Protein AF-0000000073339626 (afdb_homodimer)

Foldseek 3Di:
DPPDDPPDDPPPVPPVLVPCPPPDPPPDPPVDPDLVRLLVVLVVLLVPCVVPLVPLVSLVVNLVSLLVSLVVVLVVLVVQLVVCLVVLNLVSNVVSLVVSLVSLVLNLLLQLQHLVAAPQVQLVVQQVVDPDDVSSLVSSLVSLCQQAFHDPADLQGTHPPGNPNVGRHRPCSNQQVSVLSVLQSVQSNVCSVVVNPRPRRVNSNVSVVSSVVVSNDPDHTDSHGDDRNSVSSVVVCCVRPVPVVPPSD/DPPDDPPDDVPPVPVVVVPVPPPDPPPDPPVDPDLVRLLVVLVVLLVPCVVPLVPLVSLVVNLVSLLVSLVVVLVVLVVQLVVCLVVLNLVSNVVSLVVSLVSLVLNLLLQLQHLVAAPQVQLVVQQVVDPDDVSSLVSSLVSLCQQAFHDPADLQGTHPPGNPNVGRHRPCSNQQVSVLSVLQSVQSSVCSVVVNPRPRRVNSNVSVVSSNVVSNDPDHTDSHGDDRNSVSSVVSCCVRPVPVVPPPD

Solvent-accessible surface area (backbone atoms only — not comparable to full-atom values): 27511 Å² total; per-residue (Å²): 130,86,77,73,76,90,71,69,85,72,63,69,77,62,58,73,63,61,64,71,60,84,68,59,84,78,67,59,64,76,94,52,70,48,71,67,53,47,49,51,32,45,51,52,50,58,72,54,28,84,84,39,69,84,35,67,66,51,39,47,49,50,42,53,49,47,48,51,50,48,51,54,50,45,51,53,38,50,51,48,23,52,52,20,50,75,67,66,31,65,66,48,28,52,53,34,44,49,53,44,51,52,47,39,46,50,48,22,54,44,26,26,28,32,62,92,19,37,41,18,51,59,43,50,56,39,31,66,72,37,90,48,70,69,44,23,54,51,33,32,30,49,51,44,27,66,54,37,44,41,89,77,40,55,70,61,41,75,32,69,54,41,52,75,58,68,71,77,22,16,59,47,34,52,70,46,50,38,55,46,50,49,53,53,51,49,44,52,51,48,21,67,73,69,69,44,72,71,57,58,63,63,52,36,30,51,48,46,48,50,48,53,52,57,30,68,52,80,80,84,57,63,67,66,54,51,70,55,39,64,63,49,48,51,51,49,40,52,74,76,58,57,58,67,79,66,75,74,108,131,94,74,77,75,90,71,66,88,68,59,70,75,57,57,70,67,55,60,75,54,87,70,60,81,76,68,58,64,75,94,51,68,49,70,67,53,48,48,53,30,45,51,52,51,57,73,54,28,83,83,39,67,86,35,68,65,52,40,46,50,52,42,52,50,46,49,52,50,49,51,54,50,46,51,52,37,50,52,49,23,52,52,20,51,75,68,66,31,66,67,48,28,54,52,35,43,49,53,45,51,50,47,40,46,51,49,22,54,46,25,27,28,33,61,93,18,38,40,17,51,59,44,51,55,38,31,65,73,35,89,46,70,70,44,22,54,52,34,34,30,48,51,44,27,66,54,37,45,42,88,78,40,55,69,62,41,75,32,69,54,40,54,77,57,69,73,77,23,16,58,46,34,51,69,46,52,38,56,46,49,49,53,54,51,48,44,52,52,48,19,65,74,68,69,44,72,70,57,60,62,62,51,35,29,52,47,44,49,51,48,53,50,58,31,68,52,81,81,85,56,62,68,67,53,49,69,55,40,65,62,48,48,52,50,49,40,52,74,76,58,56,59,68,78,66,76,73,108

Radius of gyration: 25.4 Å; Cα contacts (8 Å, |Δi|>4): 565; chains: 2; bounding box: 87×60×66 Å

Organism: Populus trichocarpa (NCBI:txid3694)

Nearest PDB structures (foldseek):
  4xwh-assembly1_A  TM=9.283E-01  e=5.408E-11  Homo sapiens
  4a4a-assembly1_A  TM=8.561E-01  e=1.656E-09  Clostridium perfringens
  2vcb-assembly1_A  TM=8.346E-01  e=1.439E-09  Clostridium perfringens
  2vc9-assembly1_A  TM=8.640E-01  e=3.047E-09  Clostridium perfringens
  4xwh-assembly1_A  TM=9.356E-01  e=7.790E-11  Homo sapiens

InterPro domains:
  IPR007781 Alpha-N-acetylglucosaminidase [PTHR12872] (22-243)
  IPR024732 Alpha-N-acetylglucosaminidase, C-terminal [PF12972] (23-239)

Sequence (498 aa):
MLQGRHHTDVKLVSRRAALIKNTDSYEHPHLWYSTTEVVRALELFIAGGDELSGSSTYSYDLVDLTRQVLAKYANELFLKVIEAYRLKDSHGVAH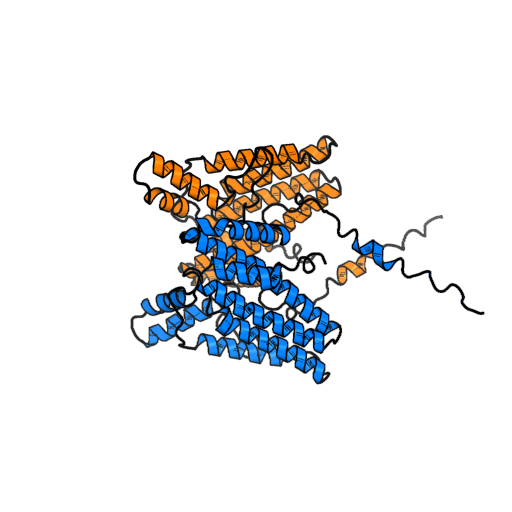QSQMFLDLVEDIDTLLACHEGFLLGPWLESAKQLAQDEEQQIQFEWNARTQITMWYDNTEVEASLLRDYGNKYWSGLLKDYYGPRAAIYFNFLTQSLENGHGFQLKAWRREWIKLTNKWQKSRKIFPVESNGNALNISRWLYHKYLGNPDTYDHMLQGRHHTDVKLVSRRAALIKNTDSYEHPHLWYSTTEVVRALELFIAGGDELSGSSTYSYDLVDLTRQVLAKYANELFLKVIEAYRLKDSHGVAHQSQMFLDLVEDIDTLLACHEGFLLGPWLESAKQLAQDEEQQIQFEWNARTQITMWYDNTEVEASLLRDYGNKYWSGLLKDYYGPRAAIYFNFLTQSLENGHGFQLKAWRREWIKLTNKWQKSRKIFPVESNGNALNISRWLYHKYLGNPDTYDH

Structure (mmCIF, N/CA/C/O backbone):
data_AF-0000000073339626-model_v1
#
loop_
_entity.id
_entity.type
_entity.pdbx_description
1 polymer 'Alpha-N-acetylglucosaminidase C-terminal domain-containing protein'
#
loop_
_atom_site.group_PDB
_atom_site.id
_atom_site.type_symbol
_atom_site.label_atom_id
_atom_site.label_alt_id
_atom_site.label_comp_id
_atom_site.label_asym_id
_atom_site.label_entity_id
_atom_site.label_seq_id
_atom_site.pdbx_PDB_ins_code
_atom_site.Cartn_x
_atom_site.Cartn_y
_atom_site.Cartn_z
_atom_site.occupancy
_atom_site.B_iso_or_equiv
_atom_site.auth_seq_id
_atom_site.auth_comp_id
_atom_site.auth_asym_id
_atom_site.auth_atom_id
_atom_site.pdbx_PDB_model_num
ATOM 1 N N . MET A 1 1 ? -58.938 4.258 -32 1 21.58 1 MET A N 1
ATOM 2 C CA . MET A 1 1 ? -58.562 5.559 -31.469 1 21.58 1 MET A CA 1
ATOM 3 C C . MET A 1 1 ? -57.875 5.402 -30.125 1 21.58 1 MET A C 1
ATOM 5 O O . MET A 1 1 ? -57.625 6.391 -29.422 1 21.58 1 MET A O 1
ATOM 9 N N . LEU A 1 2 ? -57.844 4.242 -29.625 1 22.02 2 LEU A N 1
ATOM 10 C CA . LEU A 1 2 ? -57.594 3.926 -28.219 1 22.02 2 LEU A CA 1
ATOM 11 C C . LEU A 1 2 ? -56.125 4.199 -27.859 1 22.02 2 LEU A C 1
ATOM 13 O O . LEU A 1 2 ? -55.594 3.555 -26.953 1 22.02 2 LEU A O 1
ATOM 17 N N . GLN A 1 3 ? -55.5 5.332 -28.297 1 23.25 3 GLN A N 1
ATOM 18 C CA . GLN A 1 3 ? -54.094 5.691 -28.297 1 23.25 3 GLN A CA 1
ATOM 19 C C . GLN A 1 3 ? -53.594 5.961 -26.875 1 23.25 3 GLN A C 1
ATOM 21 O O . GLN A 1 3 ? -52.531 6.566 -26.688 1 23.25 3 GLN A O 1
ATOM 26 N N . GLY A 1 4 ? -54.375 5.578 -25.859 1 23.56 4 GLY A N 1
ATOM 27 C CA . GLY A 1 4 ? -54.188 6.324 -24.625 1 23.56 4 GLY A CA 1
ATOM 28 C C . GLY A 1 4 ? -52.75 6.277 -24.109 1 23.56 4 GLY A C 1
ATOM 29 O O . GLY A 1 4 ? -51.938 5.512 -24.625 1 23.56 4 GLY A O 1
ATOM 30 N N . ARG A 1 5 ? -52.469 6.699 -22.672 1 25.77 5 ARG A N 1
ATOM 31 C CA . ARG A 1 5 ? -51.688 7.496 -21.734 1 25.77 5 ARG A CA 1
ATOM 32 C C . ARG A 1 5 ? -50.531 6.684 -21.156 1 25.77 5 ARG A C 1
ATOM 34 O O . ARG A 1 5 ? -49.938 7.062 -20.141 1 25.77 5 ARG A O 1
ATOM 41 N N . HIS A 1 6 ? -50.125 5.539 -21.609 1 25.39 6 HIS A N 1
ATOM 42 C CA . HIS A 1 6 ? -49.344 4.754 -20.656 1 25.39 6 HIS A CA 1
ATOM 43 C C . HIS A 1 6 ? -48 5.438 -20.328 1 25.39 6 HIS A C 1
ATOM 45 O O . HIS A 1 6 ? -46.969 4.988 -20.781 1 25.39 6 HIS A O 1
ATOM 51 N N . HIS A 1 7 ? -47.875 6.871 -20.344 1 24.72 7 HIS A N 1
ATOM 52 C CA . HIS A 1 7 ? -46.625 7.594 -20.297 1 24.72 7 HIS A CA 1
ATOM 53 C C . HIS A 1 7 ? -45.906 7.395 -18.953 1 24.72 7 HIS A C 1
ATOM 55 O O . HIS A 1 7 ? -44.812 7.895 -18.75 1 24.72 7 HIS A O 1
ATOM 61 N N . THR A 1 8 ? -46.594 7.184 -17.781 1 23.39 8 THR A N 1
ATOM 62 C CA . THR A 1 8 ? -46.188 7.922 -16.594 1 23.39 8 THR A CA 1
ATOM 63 C C . THR A 1 8 ? -44.906 7.367 -16.031 1 23.39 8 THR A C 1
ATOM 65 O O . THR A 1 8 ? -44.031 8.125 -15.57 1 23.39 8 THR A O 1
ATOM 68 N N . ASP A 1 9 ? -44.75 6.098 -15.648 1 24.45 9 ASP A N 1
ATOM 69 C CA . ASP A 1 9 ? -44.156 5.742 -14.367 1 24.45 9 ASP A CA 1
ATOM 70 C C . ASP A 1 9 ? -42.625 5.734 -14.469 1 24.45 9 ASP A C 1
ATOM 72 O O . ASP A 1 9 ? -41.969 4.859 -13.898 1 24.45 9 ASP A O 1
ATOM 76 N N . VAL A 1 10 ? -42.062 6.082 -15.578 1 24.16 10 VAL A N 1
ATOM 77 C CA . VAL A 1 10 ? -40.625 5.875 -15.789 1 24.16 10 VAL A CA 1
ATOM 78 C C . VAL A 1 10 ? -39.844 6.848 -14.93 1 24.16 10 VAL A C 1
ATOM 80 O O . VAL A 1 10 ? -38.594 6.953 -15.062 1 24.16 10 VAL A O 1
ATOM 83 N N . LYS A 1 11 ? -40.5 7.777 -14.211 1 25.52 11 LYS A N 1
ATOM 84 C CA . LYS A 1 11 ? -39.75 8.906 -13.633 1 25.52 11 LYS A CA 1
ATOM 85 C C . LYS A 1 11 ? -38.844 8.445 -12.492 1 25.52 11 LYS A C 1
ATOM 87 O O . LYS A 1 11 ? -38.062 9.234 -11.961 1 25.52 11 LYS A O 1
ATOM 92 N N . LEU A 1 12 ? -39.25 7.426 -11.758 1 26.33 12 LEU A N 1
ATOM 93 C CA . LEU A 1 12 ? -38.719 7.32 -10.398 1 26.33 12 LEU A CA 1
ATOM 94 C C . LEU A 1 12 ? -37.281 6.879 -10.406 1 26.33 12 LEU A C 1
ATOM 96 O O . LEU A 1 12 ? -36.594 6.973 -9.383 1 26.33 12 LEU A O 1
ATOM 100 N N . VAL A 1 13 ? -36.938 6.059 -11.328 1 27.98 13 VAL A N 1
ATOM 101 C CA . VAL A 1 13 ? -35.625 5.414 -11.203 1 27.98 13 VAL A CA 1
ATOM 102 C C . VAL A 1 13 ? -34.5 6.457 -11.352 1 27.98 13 VAL A C 1
ATOM 104 O O . VAL A 1 13 ? -33.344 6.137 -11.219 1 27.98 13 VAL A O 1
ATOM 107 N N . SER A 1 14 ? -34.75 7.59 -11.984 1 24.95 14 SER A N 1
ATOM 108 C CA . SER A 1 14 ? -33.75 8.531 -12.445 1 24.95 14 SER A CA 1
ATOM 109 C C . SER A 1 14 ? -33.094 9.25 -11.273 1 24.95 14 SER A C 1
ATOM 111 O O . SER A 1 14 ? -31.906 9.633 -11.352 1 24.95 14 SER A O 1
ATOM 113 N N . ARG A 1 15 ? -33.938 9.602 -10.242 1 25.69 15 ARG A N 1
ATOM 114 C CA . ARG A 1 15 ? -33.469 10.586 -9.258 1 25.69 15 ARG A CA 1
ATOM 115 C C . ARG A 1 15 ? -32.375 10 -8.359 1 25.69 15 ARG A C 1
ATOM 117 O O . ARG A 1 15 ? -31.641 10.75 -7.719 1 25.69 15 ARG A O 1
ATOM 124 N N . ARG A 1 16 ? -32.688 8.742 -7.957 1 26.62 16 ARG A N 1
ATOM 125 C CA . ARG A 1 16 ? -31.828 8.289 -6.871 1 26.62 16 ARG A CA 1
ATOM 126 C C . ARG A 1 16 ? -30.359 8.227 -7.312 1 26.62 16 ARG A C 1
ATOM 128 O O . ARG A 1 16 ? -29.484 7.941 -6.508 1 26.62 16 ARG A O 1
ATOM 135 N N . ALA A 1 17 ? -30.047 8.148 -8.539 1 28.39 17 ALA A N 1
ATOM 136 C CA . ALA A 1 17 ? -28.688 8.203 -9.062 1 28.39 17 ALA A CA 1
ATOM 137 C C . ALA A 1 17 ? -28.031 9.539 -8.734 1 28.39 17 ALA A C 1
ATOM 139 O O . ALA A 1 17 ? -26.797 9.656 -8.734 1 28.39 17 ALA A O 1
ATOM 140 N N . ALA A 1 18 ? -28.719 10.648 -8.719 1 28.38 18 ALA A N 1
ATOM 141 C CA . ALA A 1 18 ? -28.156 11.984 -8.57 1 28.38 18 ALA A CA 1
ATOM 142 C C . ALA A 1 18 ? -27.516 12.164 -7.195 1 28.38 18 ALA A C 1
ATOM 144 O O . ALA A 1 18 ? -26.734 13.094 -6.98 1 28.38 18 ALA A O 1
ATOM 145 N N . LEU A 1 19 ? -28.141 11.656 -6.234 1 25.44 19 LEU A N 1
ATOM 146 C CA . LEU A 1 19 ? -27.531 11.984 -4.953 1 25.44 19 LEU A CA 1
ATOM 147 C C . LEU A 1 19 ? -26.156 11.328 -4.828 1 25.44 19 LEU A C 1
ATOM 149 O O . LEU A 1 19 ? -25.703 11.023 -3.723 1 25.44 19 LEU A O 1
ATOM 153 N N . ILE A 1 20 ? -25.656 10.609 -5.766 1 29.59 20 ILE A N 1
ATOM 154 C CA . ILE A 1 20 ? -24.219 10.383 -5.812 1 29.59 20 ILE A CA 1
ATOM 155 C C . ILE A 1 20 ? -23.484 11.68 -5.484 1 29.59 20 ILE A C 1
ATOM 157 O O . ILE A 1 20 ? -23.484 12.625 -6.281 1 29.59 20 ILE A O 1
ATOM 161 N N . LYS A 1 21 ? -23.75 12.219 -4.277 1 29.66 21 LYS A N 1
ATOM 162 C CA . LYS A 1 21 ? -23.484 13.422 -3.488 1 29.66 21 LYS A CA 1
ATOM 163 C C . LYS A 1 21 ? -22.031 13.867 -3.65 1 29.66 21 LYS A C 1
ATOM 165 O O . LYS A 1 21 ? -21.125 13.039 -3.652 1 29.66 21 LYS A O 1
ATOM 170 N N . ASN A 1 22 ? -21.625 14.977 -4.305 1 28.44 22 ASN A N 1
ATOM 171 C CA . ASN A 1 22 ? -20.453 15.828 -4.164 1 28.44 22 ASN A CA 1
ATOM 172 C C . ASN A 1 22 ? -19.828 15.711 -2.771 1 28.44 22 ASN A C 1
ATOM 174 O O . ASN A 1 22 ? -20.125 16.516 -1.889 1 28.44 22 ASN A O 1
ATOM 178 N N . THR A 1 23 ? -20.016 14.695 -2.094 1 32.19 23 THR A N 1
ATOM 179 C CA . THR A 1 23 ? -19.438 14.664 -0.758 1 32.19 23 THR A CA 1
ATOM 180 C C . THR A 1 23 ? -18 15.195 -0.783 1 32.19 23 THR A C 1
ATOM 182 O O . THR A 1 23 ? -17.172 14.719 -1.563 1 32.19 23 THR A O 1
ATOM 185 N N . ASP A 1 24 ? -17.766 16.438 -0.424 1 31.66 24 ASP A N 1
ATOM 186 C CA . ASP A 1 24 ? -16.578 17.266 -0.223 1 31.66 24 ASP A CA 1
ATOM 187 C C . ASP A 1 24 ? -15.352 16.406 0.085 1 31.66 24 ASP A C 1
ATOM 189 O O . ASP A 1 24 ? -15.43 15.469 0.874 1 31.66 24 ASP A O 1
ATOM 193 N N . SER A 1 25 ? -14.453 16.375 -0.831 1 35 25 SER A N 1
ATOM 194 C CA . SER A 1 25 ? -13.07 15.906 -0.735 1 35 25 SER A CA 1
ATOM 195 C C . SER A 1 25 ? -12.547 16.016 0.691 1 35 25 SER A C 1
ATOM 197 O O . SER A 1 25 ? -11.414 15.625 0.976 1 35 25 SER A O 1
ATOM 199 N N . TYR A 1 26 ? -13.195 16.953 1.428 1 33.47 26 TYR A N 1
ATOM 200 C CA . TYR A 1 26 ? -12.734 17.188 2.793 1 33.47 26 TYR A CA 1
ATOM 201 C C . TYR A 1 26 ? -12.836 15.906 3.625 1 33.47 26 TYR A C 1
ATOM 203 O O . TYR A 1 26 ? -12.453 15.898 4.801 1 33.47 26 TYR A O 1
ATOM 211 N N . GLU A 1 27 ? -13.719 15.023 3.248 1 34.41 27 GLU A N 1
ATOM 212 C CA . GLU A 1 27 ? -14.188 14.102 4.277 1 34.41 27 GLU A CA 1
ATOM 213 C C . GLU A 1 27 ? -13.109 13.086 4.637 1 34.41 27 GLU A C 1
ATOM 215 O O . GLU A 1 27 ? -13.219 12.391 5.652 1 34.41 27 GLU A O 1
ATOM 220 N N . HIS A 1 28 ? -12.32 12.539 3.699 1 37.97 28 HIS A N 1
ATOM 221 C CA . HIS A 1 28 ? -11.57 11.383 4.176 1 37.97 28 HIS A CA 1
ATOM 222 C C . HIS A 1 28 ? -10.148 11.766 4.559 1 37.97 28 HIS A C 1
ATOM 224 O O . HIS A 1 28 ? -9.469 12.477 3.811 1 37.97 28 HIS A O 1
ATOM 230 N N . PRO A 1 29 ? -9.883 11.969 5.762 1 35.38 29 PRO A N 1
ATOM 231 C CA . PRO A 1 29 ? -8.477 12.156 6.133 1 35.38 29 PRO A CA 1
ATOM 232 C C . PRO A 1 29 ? -7.52 11.445 5.18 1 35.38 29 PRO A C 1
ATOM 234 O O . PRO A 1 29 ? -7.914 10.5 4.488 1 35.38 29 PRO A O 1
ATOM 237 N N . HIS A 1 30 ? -6.32 12.031 4.918 1 42.69 30 HIS A N 1
ATOM 238 C CA . HIS A 1 30 ? -5.191 11.75 4.035 1 42.69 30 HIS A CA 1
ATOM 239 C C . HIS A 1 30 ? -4.902 10.258 3.961 1 42.69 30 HIS A C 1
ATOM 241 O O . HIS A 1 30 ? -4.086 9.82 3.15 1 42.69 30 HIS A O 1
ATOM 247 N N . LEU A 1 31 ? -4.988 9.5 5.207 1 44.28 31 LEU A N 1
ATOM 248 C CA . LEU A 1 31 ? -4.371 8.203 4.977 1 44.28 31 LEU A CA 1
ATOM 249 C C . LEU A 1 31 ? -4.891 7.57 3.688 1 44.28 31 LEU A C 1
ATOM 251 O O . LEU A 1 31 ? -4.281 6.641 3.158 1 44.28 31 LEU A O 1
ATOM 255 N N . TRP A 1 32 ? -6.031 8.008 3.039 1 52.75 32 TRP A N 1
ATOM 256 C CA . TRP A 1 32 ? -6.523 7.195 1.934 1 52.75 32 TRP A CA 1
ATOM 257 C C . TRP A 1 32 ? -7.023 8.07 0.79 1 52.75 32 TRP A C 1
ATOM 259 O O . TRP A 1 32 ? -7.914 8.906 0.98 1 52.75 32 TRP A O 1
ATOM 269 N N . TYR A 1 33 ? -6.09 8.5 -0.029 1 56.41 33 TYR A N 1
ATOM 270 C CA . TYR A 1 33 ? -6.531 9.102 -1.282 1 56.41 33 TYR A CA 1
ATOM 271 C C . TYR A 1 33 ? -7.691 8.32 -1.885 1 56.41 33 TYR A C 1
ATOM 273 O O . TYR A 1 33 ? -7.629 7.09 -1.984 1 56.41 33 TYR A O 1
ATOM 281 N N . SER A 1 34 ? -8.695 9.102 -2.029 1 66.31 34 SER A N 1
ATOM 282 C CA . SER A 1 34 ? -9.773 8.484 -2.799 1 66.31 34 SER A CA 1
ATOM 283 C C . SER A 1 34 ? -9.289 8.07 -4.184 1 66.31 34 SER A C 1
ATOM 285 O O . SER A 1 34 ? -8.25 8.531 -4.652 1 66.31 34 SER A O 1
ATOM 287 N N . THR A 1 35 ? -9.945 7.195 -4.715 1 73.5 35 THR A N 1
ATOM 288 C CA . THR A 1 35 ? -9.617 6.738 -6.059 1 73.5 35 THR A CA 1
ATOM 289 C C . THR A 1 35 ? -9.609 7.902 -7.043 1 73.5 35 THR A C 1
ATOM 291 O O . THR A 1 35 ? -8.711 8.008 -7.879 1 73.5 35 THR A O 1
ATOM 294 N N . THR A 1 36 ? -10.5 8.812 -6.887 1 78.19 36 THR A N 1
ATOM 295 C CA . THR A 1 36 ? -10.609 9.953 -7.789 1 78.19 36 THR A CA 1
ATOM 296 C C . THR A 1 36 ? -9.391 10.867 -7.648 1 78.19 36 THR A C 1
ATOM 298 O O . THR A 1 36 ? -8.844 11.336 -8.648 1 78.19 36 THR A O 1
ATOM 301 N N . GLU A 1 37 ? -8.977 11.055 -6.488 1 76.62 37 GLU A N 1
ATOM 302 C CA . GLU A 1 37 ? -7.848 11.938 -6.242 1 76.62 37 GLU A CA 1
ATOM 303 C C . GLU A 1 37 ? -6.551 11.352 -6.793 1 76.62 37 GLU A C 1
ATOM 305 O O . GLU A 1 37 ? -5.723 12.07 -7.352 1 76.62 37 GLU A O 1
ATOM 310 N N . VAL A 1 38 ? -6.473 10.078 -6.676 1 82.81 38 VAL A N 1
ATOM 311 C CA . VAL A 1 38 ? -5.23 9.461 -7.137 1 82.81 38 VAL A CA 1
ATOM 312 C C . VAL A 1 38 ? -5.203 9.43 -8.664 1 82.81 38 VAL A C 1
ATOM 314 O O . VAL A 1 38 ? -4.145 9.586 -9.273 1 82.81 38 VAL A O 1
ATOM 317 N N . VAL A 1 39 ? -6.301 9.312 -9.297 1 87.69 39 VAL A N 1
ATOM 318 C CA . VAL A 1 39 ? -6.383 9.344 -10.75 1 87.69 39 VAL A CA 1
ATOM 319 C C . VAL A 1 39 ? -6.012 10.734 -11.258 1 87.69 39 VAL A C 1
ATOM 321 O O . VAL A 1 39 ? -5.273 10.867 -12.234 1 87.69 39 VAL A O 1
ATOM 324 N N . ARG A 1 40 ? -6.492 11.742 -10.609 1 86 40 ARG A N 1
ATOM 325 C CA . ARG A 1 40 ? -6.164 13.109 -10.977 1 86 40 ARG A CA 1
ATOM 326 C C . ARG A 1 40 ? -4.672 13.383 -10.805 1 86 40 ARG A C 1
ATOM 328 O O . ARG A 1 40 ? -4.055 14.039 -11.648 1 86 40 ARG A O 1
ATOM 335 N N . ALA A 1 41 ? -4.164 12.875 -9.727 1 85.88 41 ALA A N 1
ATOM 336 C CA . ALA A 1 41 ? -2.725 13 -9.508 1 85.88 41 ALA A CA 1
ATOM 337 C C . ALA A 1 41 ? -1.938 12.352 -10.641 1 85.88 41 ALA A C 1
ATOM 339 O O . ALA A 1 41 ? -0.962 12.922 -11.141 1 85.88 41 ALA A O 1
ATOM 340 N N . LEU A 1 42 ? -2.4 11.211 -11.023 1 91.62 42 LEU A N 1
ATOM 341 C CA . LEU A 1 42 ? -1.741 10.516 -12.117 1 91.62 42 LEU A CA 1
ATOM 342 C C . LEU A 1 42 ? -1.807 11.336 -13.398 1 91.62 42 LEU A C 1
ATOM 344 O O . LEU A 1 42 ? -0.813 11.445 -14.125 1 91.62 42 LEU A O 1
ATOM 348 N N . GLU A 1 43 ? -2.885 11.914 -13.695 1 91.31 43 GLU A N 1
ATOM 349 C CA . GLU A 1 43 ? -3.055 12.766 -14.867 1 91.31 43 GLU A CA 1
ATOM 350 C C . GLU A 1 43 ? -2.061 13.922 -14.867 1 91.31 43 GLU A C 1
ATOM 352 O O . GLU A 1 43 ? -1.427 14.211 -15.883 1 91.31 43 GLU A O 1
ATOM 357 N N . LEU A 1 44 ? -1.921 14.484 -13.758 1 87.88 44 LEU A N 1
ATOM 358 C CA . LEU A 1 44 ? -1.005 15.609 -13.625 1 87.88 44 LEU A CA 1
ATOM 359 C C . LEU A 1 44 ? 0.442 15.156 -13.781 1 87.88 44 LEU A C 1
ATOM 361 O O . LEU A 1 44 ? 1.256 15.859 -14.391 1 87.88 44 LEU A O 1
ATOM 365 N N . PHE A 1 45 ? 0.704 14 -13.25 1 87.94 45 PHE A N 1
ATOM 366 C CA . PHE A 1 45 ? 2.045 13.438 -13.367 1 87.94 45 PHE A CA 1
ATOM 367 C C . PHE A 1 45 ? 2.393 13.172 -14.828 1 87.94 45 PHE A C 1
ATOM 369 O O . PHE A 1 45 ? 3.525 13.406 -15.25 1 87.94 45 PHE A O 1
ATOM 376 N N . ILE A 1 46 ? 1.462 12.672 -15.484 1 92.12 46 ILE A N 1
ATOM 377 C CA . ILE A 1 46 ? 1.673 12.359 -16.891 1 92.12 46 ILE A CA 1
ATOM 378 C C . ILE A 1 46 ? 1.836 13.648 -17.688 1 92.12 46 ILE A C 1
ATOM 380 O O . ILE A 1 46 ? 2.723 13.75 -18.547 1 92.12 46 ILE A O 1
ATOM 384 N N . ALA A 1 47 ? 1.031 14.609 -17.406 1 89.25 47 ALA A N 1
ATOM 385 C CA . ALA A 1 47 ? 1.046 15.883 -18.125 1 89.25 47 ALA A CA 1
ATOM 386 C C . ALA A 1 47 ? 2.387 16.594 -17.953 1 89.25 47 ALA A C 1
ATOM 388 O O . ALA A 1 47 ? 2.859 17.266 -18.875 1 89.25 47 ALA A O 1
ATOM 389 N N . GLY A 1 48 ? 3.02 16.359 -16.812 1 83.56 48 GLY A N 1
ATOM 390 C CA . GLY A 1 48 ? 4.297 17 -16.547 1 83.56 48 GLY A CA 1
ATOM 391 C C . GLY A 1 48 ? 5.488 16.141 -16.953 1 83.56 48 GLY A C 1
ATOM 392 O O . GLY A 1 48 ? 6.637 16.531 -16.719 1 83.56 48 GLY A O 1
ATOM 393 N N . GLY A 1 49 ? 5.297 15.055 -17.547 1 84.94 49 GLY A N 1
ATOM 394 C CA . GLY A 1 49 ? 6.309 14.023 -17.688 1 84.94 49 GLY A CA 1
ATOM 395 C C . GLY A 1 49 ? 7.32 14.336 -18.781 1 84.94 49 GLY A C 1
ATOM 396 O O . GLY A 1 49 ? 8.461 13.875 -18.734 1 84.94 49 GLY A O 1
ATOM 397 N N . ASP A 1 50 ? 6.973 15.117 -19.719 1 83.06 50 ASP A N 1
ATOM 398 C CA . ASP A 1 50 ? 7.895 15.367 -20.828 1 83.06 50 ASP A CA 1
ATOM 399 C C . ASP A 1 50 ? 9.172 16.047 -20.344 1 83.06 50 ASP A C 1
ATOM 401 O O . ASP A 1 50 ? 10.258 15.766 -20.844 1 83.06 50 ASP A O 1
ATOM 405 N N . GLU A 1 51 ? 9.094 16.797 -19.312 1 78.56 51 GLU A N 1
ATOM 406 C CA . GLU A 1 51 ? 10.242 17.516 -18.766 1 78.56 51 GLU A CA 1
ATOM 407 C C . GLU A 1 51 ? 11.008 16.656 -17.766 1 78.56 51 GLU A C 1
ATOM 409 O O . GLU A 1 51 ? 12.188 16.906 -17.5 1 78.56 51 GLU A O 1
ATOM 414 N N . LEU A 1 52 ? 10.352 15.641 -17.281 1 75.94 52 LEU A N 1
ATOM 415 C CA . LEU A 1 52 ? 10.914 14.914 -16.156 1 75.94 52 LEU A CA 1
ATOM 416 C C . LEU A 1 52 ? 11.273 13.484 -16.562 1 75.94 52 LEU A C 1
ATOM 418 O O . LEU A 1 52 ? 11.883 12.75 -15.781 1 75.94 52 LEU A O 1
ATOM 422 N N . SER A 1 53 ? 11.047 13.078 -17.75 1 73.44 53 SER A N 1
ATOM 423 C CA . SER A 1 53 ? 11.125 11.695 -18.203 1 73.44 53 SER A CA 1
ATOM 424 C C . SER A 1 53 ? 12.539 11.148 -18.062 1 73.44 53 SER A C 1
ATOM 426 O O . SER A 1 53 ? 12.742 9.93 -17.984 1 73.44 53 SER A O 1
ATOM 428 N N . GLY A 1 54 ? 13.453 11.953 -17.875 1 75.44 54 GLY A N 1
ATOM 429 C CA . GLY A 1 54 ? 14.828 11.492 -17.719 1 75.44 54 GLY A CA 1
ATOM 430 C C . GLY A 1 54 ? 15.203 11.211 -16.266 1 75.44 54 GLY A C 1
ATOM 431 O O . GLY A 1 54 ? 16.25 10.609 -16 1 75.44 54 GLY A O 1
ATOM 432 N N . SER A 1 55 ? 14.352 11.5 -15.398 1 81 55 SER A N 1
ATOM 433 C CA . SER A 1 55 ? 14.602 11.312 -13.969 1 81 55 SER A CA 1
ATOM 434 C C . SER A 1 55 ? 14.141 9.938 -13.508 1 81 55 SER A C 1
ATOM 436 O O . SER A 1 55 ? 12.977 9.57 -13.688 1 81 55 SER A O 1
ATOM 438 N N . SER A 1 56 ? 15.094 9.211 -12.891 1 85.38 56 SER A N 1
ATOM 439 C CA . SER A 1 56 ? 14.766 7.887 -12.367 1 85.38 56 SER A CA 1
ATOM 440 C C . SER A 1 56 ? 13.734 7.977 -11.25 1 85.38 56 SER A C 1
ATOM 442 O O . SER A 1 56 ? 12.867 7.113 -11.133 1 85.38 56 SER A O 1
ATOM 444 N N . THR A 1 57 ? 13.812 9.031 -10.523 1 82.56 57 THR A N 1
ATOM 445 C CA . THR A 1 57 ? 12.867 9.227 -9.43 1 82.56 57 THR A CA 1
ATOM 446 C C . THR A 1 57 ? 11.461 9.492 -9.969 1 82.56 57 THR A C 1
ATOM 448 O O . THR A 1 57 ? 10.484 8.953 -9.453 1 82.56 57 THR A O 1
ATOM 451 N N . TYR A 1 58 ? 11.484 10.281 -11.023 1 86.75 58 TYR A N 1
ATOM 452 C CA . TYR A 1 58 ? 10.195 10.531 -11.672 1 86.75 58 TYR A CA 1
ATOM 453 C C . TYR A 1 58 ? 9.609 9.234 -12.227 1 86.75 58 TYR A C 1
ATOM 455 O O . TYR A 1 58 ? 8.43 8.953 -12.039 1 86.75 58 TYR A O 1
ATOM 463 N N . SER A 1 59 ? 10.422 8.453 -12.836 1 92.25 59 SER A N 1
ATOM 464 C CA . SER A 1 59 ? 9.969 7.199 -13.438 1 92.25 59 SER A CA 1
ATOM 465 C C . SER A 1 59 ? 9.445 6.234 -12.383 1 92.25 59 SER A C 1
ATOM 467 O O . SER A 1 59 ? 8.414 5.598 -12.57 1 92.25 59 SER A O 1
ATOM 469 N N . TYR A 1 60 ? 10.164 6.191 -11.336 1 91.5 60 TYR A N 1
ATOM 470 C CA . TYR A 1 60 ? 9.719 5.336 -10.242 1 91.5 60 TYR A CA 1
ATOM 471 C C . TYR A 1 60 ? 8.344 5.758 -9.742 1 91.5 60 TYR A C 1
ATOM 473 O O . TYR A 1 60 ? 7.434 4.934 -9.641 1 91.5 60 TYR A O 1
ATOM 481 N N . ASP A 1 61 ? 8.195 7.023 -9.516 1 87.69 61 ASP A N 1
ATOM 482 C CA . ASP A 1 61 ? 6.949 7.535 -8.953 1 87.69 61 ASP A CA 1
ATOM 483 C C . ASP A 1 61 ? 5.793 7.359 -9.938 1 87.69 61 ASP A C 1
ATOM 485 O O . ASP A 1 61 ? 4.668 7.059 -9.523 1 87.69 61 ASP A O 1
ATOM 489 N N . LEU A 1 62 ? 6.133 7.57 -11.109 1 93.62 62 LEU A N 1
ATOM 490 C CA . LEU A 1 62 ? 5.094 7.43 -12.125 1 93.62 62 LEU A CA 1
ATOM 491 C C . LEU A 1 62 ? 4.617 5.984 -12.219 1 93.62 62 LEU A C 1
ATOM 493 O O . LEU A 1 62 ? 3.41 5.727 -12.25 1 93.62 62 LEU A O 1
ATOM 497 N N . VAL A 1 63 ? 5.531 5.035 -12.172 1 95.69 63 VAL A N 1
ATOM 498 C CA . VAL A 1 63 ? 5.172 3.623 -12.219 1 95.69 63 VAL A CA 1
ATOM 499 C C . VAL A 1 63 ? 4.371 3.252 -10.969 1 95.69 63 VAL A C 1
ATOM 501 O O . VAL A 1 63 ? 3.34 2.582 -11.062 1 95.69 63 VAL A O 1
ATOM 504 N N . ASP A 1 64 ? 4.812 3.746 -9.906 1 92.19 64 ASP A N 1
ATOM 505 C CA . ASP A 1 64 ? 4.168 3.438 -8.641 1 92.19 64 ASP A CA 1
ATOM 506 C C . ASP A 1 64 ? 2.742 3.988 -8.594 1 92.19 64 ASP A C 1
ATOM 508 O O . ASP A 1 64 ? 1.811 3.285 -8.203 1 92.19 64 ASP A O 1
ATOM 512 N N . LEU A 1 65 ? 2.578 5.223 -9.008 1 90.75 65 LEU A N 1
ATOM 513 C CA . LEU A 1 65 ? 1.256 5.84 -9.008 1 90.75 65 LEU A CA 1
ATOM 514 C C . LEU A 1 65 ? 0.329 5.145 -10 1 90.75 65 LEU A C 1
ATOM 516 O O . LEU A 1 65 ? -0.838 4.891 -9.695 1 90.75 65 LEU A O 1
ATOM 520 N N . THR A 1 66 ? 0.858 4.816 -11.102 1 95 66 THR A N 1
ATOM 521 C CA . THR A 1 66 ? 0.05 4.168 -12.133 1 95 66 THR A CA 1
ATOM 522 C C . THR A 1 66 ? -0.413 2.791 -11.664 1 95 66 THR A C 1
ATOM 524 O O . THR A 1 66 ? -1.588 2.447 -11.805 1 95 66 THR A O 1
ATOM 527 N N . ARG A 1 67 ? 0.548 2.008 -11.109 1 95.62 67 ARG A N 1
ATOM 528 C CA . ARG A 1 67 ? 0.151 0.675 -10.672 1 95.62 67 ARG A CA 1
ATOM 529 C C . ARG A 1 67 ? -0.882 0.754 -9.547 1 95.62 67 ARG A C 1
ATOM 531 O O . ARG A 1 67 ? -1.769 -0.098 -9.453 1 95.62 67 ARG A O 1
ATOM 538 N N . GLN A 1 68 ? -0.773 1.727 -8.719 1 89.94 68 GLN A N 1
ATOM 539 C CA . GLN A 1 68 ? -1.749 1.908 -7.645 1 89.94 68 GLN A CA 1
ATOM 540 C C . GLN A 1 68 ? -3.143 2.17 -8.211 1 89.94 68 GLN A C 1
ATOM 542 O O . GLN A 1 68 ? -4.121 1.562 -7.77 1 89.94 68 GLN A O 1
ATOM 547 N N . VAL A 1 69 ? -3.223 3.117 -9.125 1 90.25 69 VAL A N 1
ATOM 548 C CA . VAL A 1 69 ? -4.496 3.449 -9.75 1 90.25 69 VAL A CA 1
ATOM 549 C C . VAL A 1 69 ? -5.062 2.219 -10.453 1 90.25 69 VAL A C 1
ATOM 551 O O . VAL A 1 69 ? -6.25 1.913 -10.328 1 90.25 69 VAL A O 1
ATOM 554 N N . LEU A 1 70 ? -4.234 1.514 -11.117 1 93.94 70 LEU A N 1
ATOM 555 C CA . LEU A 1 70 ? -4.684 0.351 -11.875 1 93.94 70 LEU A CA 1
ATOM 556 C C . LEU A 1 70 ? -5.07 -0.79 -10.938 1 93.94 70 LEU A C 1
ATOM 558 O O . LEU A 1 70 ? -5.969 -1.576 -11.25 1 93.94 70 LEU A O 1
ATOM 562 N N . ALA A 1 71 ? -4.371 -0.891 -9.812 1 90.94 71 ALA A N 1
ATOM 563 C CA . ALA A 1 71 ? -4.766 -1.884 -8.82 1 90.94 71 ALA A CA 1
ATOM 564 C C . ALA A 1 71 ? -6.184 -1.627 -8.32 1 90.94 71 ALA A C 1
ATOM 566 O O . ALA A 1 71 ? -6.961 -2.564 -8.125 1 90.94 71 ALA A O 1
ATOM 567 N N . LYS A 1 72 ? -6.516 -0.417 -8.109 1 86.5 72 LYS A N 1
ATOM 568 C CA . LYS A 1 72 ? -7.875 -0.057 -7.715 1 86.5 72 LYS A CA 1
ATOM 569 C C . LYS A 1 72 ? -8.883 -0.412 -8.805 1 86.5 72 LYS A C 1
ATOM 571 O O . LYS A 1 72 ? -9.969 -0.904 -8.516 1 86.5 72 LYS A O 1
ATOM 576 N N . TYR A 1 73 ? -8.531 -0.138 -10 1 90.69 73 TYR A N 1
ATOM 577 C CA . TYR A 1 73 ? -9.391 -0.5 -11.125 1 90.69 73 TYR A CA 1
ATOM 578 C C . TYR A 1 73 ? -9.562 -2.012 -11.211 1 90.69 73 TYR A C 1
ATOM 580 O O . TYR A 1 73 ? -10.656 -2.5 -11.508 1 90.69 73 TYR A O 1
ATOM 588 N N . ALA A 1 74 ? -8.523 -2.711 -10.938 1 92.75 74 ALA A N 1
ATOM 589 C CA . ALA A 1 74 ? -8.594 -4.172 -10.938 1 92.75 74 ALA A CA 1
ATOM 590 C C . ALA A 1 74 ? -9.594 -4.672 -9.898 1 92.75 74 ALA A C 1
ATOM 592 O O . ALA A 1 74 ? -10.352 -5.613 -10.156 1 92.75 74 ALA A O 1
ATOM 593 N N . ASN A 1 75 ? -9.547 -4.078 -8.828 1 88.38 75 ASN A N 1
ATOM 594 C CA . ASN A 1 75 ? -10.508 -4.434 -7.793 1 88.38 75 ASN A CA 1
ATOM 595 C C . ASN A 1 75 ? -11.945 -4.215 -8.266 1 88.38 75 ASN A C 1
ATOM 597 O O . ASN A 1 75 ? -12.82 -5.039 -7.996 1 88.38 75 ASN A O 1
ATOM 601 N N . GLU A 1 76 ? -12.18 -3.139 -8.883 1 88.56 76 GLU A N 1
ATOM 602 C CA . GLU A 1 76 ? -13.508 -2.854 -9.422 1 88.56 76 GLU A CA 1
ATOM 603 C C . GLU A 1 76 ? -13.922 -3.902 -10.453 1 88.56 76 GLU A C 1
ATOM 605 O O . GLU A 1 76 ? -15.07 -4.355 -10.453 1 88.56 76 GLU A O 1
ATOM 610 N N . LEU A 1 77 ? -13.008 -4.246 -11.273 1 93 77 LEU A N 1
ATOM 611 C CA . LEU A 1 77 ? -13.281 -5.273 -12.266 1 93 77 LEU A CA 1
ATOM 612 C C . LEU A 1 77 ? -13.617 -6.605 -11.602 1 93 77 LEU A C 1
ATOM 614 O O . LEU A 1 77 ? -14.539 -7.305 -12.023 1 93 77 LEU A O 1
ATOM 618 N N . PHE A 1 78 ? -12.945 -6.902 -10.633 1 93 78 PHE A N 1
ATOM 619 C CA . PHE A 1 78 ? -13.188 -8.148 -9.914 1 93 78 PHE A CA 1
ATOM 620 C C . PHE A 1 78 ? -14.586 -8.172 -9.328 1 93 78 PHE A C 1
ATOM 622 O O . PHE A 1 78 ? -15.289 -9.18 -9.414 1 93 78 PHE A O 1
ATOM 629 N N . LEU A 1 79 ? -14.969 -7.07 -8.758 1 91.25 79 LEU A N 1
ATOM 630 C CA . LEU A 1 79 ? -16.312 -6.965 -8.195 1 91.25 79 LEU A CA 1
ATOM 631 C C . LEU A 1 79 ? -17.359 -7.133 -9.281 1 91.25 79 LEU A C 1
ATOM 633 O O . LEU A 1 79 ? -18.406 -7.742 -9.047 1 91.25 79 LEU A O 1
ATOM 637 N N . LYS A 1 80 ? -17.062 -6.633 -10.367 1 94.81 80 LYS A N 1
ATOM 638 C CA . LYS A 1 80 ? -17.984 -6.793 -11.5 1 94.81 80 LYS A CA 1
ATOM 639 C C . LYS A 1 80 ? -18.078 -8.258 -11.922 1 94.81 80 LYS A C 1
ATOM 641 O O . LYS A 1 80 ? -19.141 -8.727 -12.32 1 94.81 80 LYS A O 1
ATOM 646 N N . VAL A 1 81 ? -17.016 -8.961 -11.891 1 96.25 81 VAL A N 1
ATOM 647 C CA . VAL A 1 81 ? -17.031 -10.391 -12.188 1 96.25 81 VAL A CA 1
ATOM 648 C C . VAL A 1 81 ? -17.938 -11.117 -11.195 1 96.25 81 VAL A C 1
ATOM 650 O O . VAL A 1 81 ? -18.781 -11.93 -11.594 1 96.25 81 VAL A O 1
ATOM 653 N N . ILE A 1 82 ? -17.781 -10.812 -9.953 1 94.75 82 ILE A N 1
ATOM 654 C CA . ILE A 1 82 ? -18.562 -11.477 -8.906 1 94.75 82 ILE A CA 1
ATOM 655 C C . ILE A 1 82 ? -20.031 -11.148 -9.062 1 94.75 82 ILE A C 1
ATOM 657 O O . ILE A 1 82 ? -20.891 -12.031 -8.906 1 94.75 82 ILE A O 1
ATOM 661 N N . GLU A 1 83 ? -20.281 -9.898 -9.352 1 95.88 83 GLU A N 1
ATOM 662 C CA . GLU A 1 83 ? -21.672 -9.492 -9.578 1 95.88 83 GLU A CA 1
ATOM 663 C C . GLU A 1 83 ? -22.281 -10.25 -10.75 1 95.88 83 GLU A C 1
ATOM 665 O O . GLU A 1 83 ? -23.406 -10.75 -10.656 1 95.88 83 GLU A O 1
ATOM 670 N N . ALA A 1 84 ? -21.531 -10.305 -11.781 1 97.56 84 ALA A N 1
ATOM 671 C CA . ALA A 1 84 ? -22 -11.062 -12.938 1 97.56 84 ALA A CA 1
ATOM 672 C C . ALA A 1 84 ? -22.234 -12.531 -12.578 1 97.56 84 ALA A C 1
ATOM 674 O O . ALA A 1 84 ? -23.203 -13.141 -13.031 1 97.56 84 ALA A O 1
ATOM 675 N N . TYR A 1 85 ? -21.453 -13.117 -11.812 1 96.5 85 TYR A N 1
ATOM 676 C CA . TYR A 1 85 ? -21.578 -14.508 -11.391 1 96.5 85 TYR A CA 1
ATOM 677 C C . TYR A 1 85 ? -22.844 -14.719 -10.57 1 96.5 85 TYR A C 1
ATOM 679 O O . TYR A 1 85 ? -23.562 -15.695 -10.773 1 96.5 85 TYR A O 1
ATOM 687 N N . ARG A 1 86 ? -23.047 -13.797 -9.672 1 95.56 86 ARG A N 1
ATOM 688 C CA . ARG A 1 86 ? -24.234 -13.867 -8.828 1 95.56 86 ARG A CA 1
ATOM 689 C C . ARG A 1 86 ? -25.516 -13.805 -9.672 1 95.56 86 ARG A C 1
ATOM 691 O O . ARG A 1 86 ? -26.516 -14.438 -9.344 1 95.56 86 ARG A O 1
ATOM 698 N N . LEU A 1 87 ? -25.406 -13.109 -10.719 1 96.75 87 LEU A N 1
ATOM 699 C CA . LEU A 1 87 ? -26.547 -12.93 -11.609 1 96.75 87 LEU A CA 1
ATOM 700 C C . LEU A 1 87 ? -26.594 -14.039 -12.656 1 96.75 87 LEU A C 1
ATOM 702 O O . LEU A 1 87 ? -27.406 -13.984 -13.578 1 96.75 87 LEU A O 1
ATOM 706 N N . LYS A 1 88 ? -25.641 -14.906 -12.578 1 96.81 88 LYS A N 1
ATOM 707 C CA . LYS A 1 88 ? -25.547 -16.031 -13.5 1 96.81 88 LYS A CA 1
ATOM 708 C C . LYS A 1 88 ? -25.375 -15.547 -14.938 1 96.81 88 LYS A C 1
ATOM 710 O O . LYS A 1 88 ? -25.906 -16.141 -15.875 1 96.81 88 LYS A O 1
ATOM 715 N N . ASP A 1 89 ? -24.75 -14.438 -15.055 1 97.31 89 ASP A N 1
ATOM 716 C CA . ASP A 1 89 ? -24.438 -13.852 -16.344 1 97.31 89 ASP A CA 1
ATOM 717 C C . ASP A 1 89 ? -23.109 -14.375 -16.891 1 97.31 89 ASP A C 1
ATOM 719 O O . ASP A 1 89 ? -22.062 -13.742 -16.734 1 97.31 89 ASP A O 1
ATOM 723 N N . SER A 1 90 ? -23.203 -15.492 -17.594 1 96.94 90 SER A N 1
ATOM 724 C CA . SER A 1 90 ? -22 -16.172 -18.078 1 96.94 90 SER A CA 1
ATOM 725 C C . SER A 1 90 ? -21.188 -15.273 -19 1 96.94 90 SER A C 1
ATOM 727 O O . SER A 1 90 ? -19.953 -15.289 -18.969 1 96.94 90 SER A O 1
ATOM 729 N N . HIS A 1 91 ? -21.828 -14.555 -19.812 1 97.56 91 HIS A N 1
ATOM 730 C CA . HIS A 1 91 ? -21.125 -13.648 -20.719 1 97.56 91 HIS A CA 1
ATOM 731 C C . HIS A 1 91 ? -20.406 -12.547 -19.953 1 97.56 91 HIS A C 1
ATOM 733 O O . HIS A 1 91 ? -19.266 -12.211 -20.266 1 97.56 91 HIS A O 1
ATOM 739 N N . GLY A 1 92 ? -21.094 -11.969 -18.969 1 97.94 92 GLY A N 1
ATOM 740 C CA . GLY A 1 92 ? -20.469 -10.961 -18.109 1 97.94 92 GLY A CA 1
ATOM 741 C C . GLY A 1 92 ? -19.25 -11.469 -17.375 1 97.94 92 GLY A C 1
ATOM 742 O O . GLY A 1 92 ? -18.234 -10.773 -17.297 1 97.94 92 GLY A O 1
ATOM 743 N N . VAL A 1 93 ? -19.391 -12.695 -16.875 1 98 93 VAL A N 1
ATOM 744 C CA . VAL A 1 93 ? -18.266 -13.305 -16.172 1 98 93 VAL A CA 1
ATOM 745 C C . VAL A 1 93 ? -17.078 -13.445 -17.125 1 98 93 VAL A C 1
ATOM 747 O O . VAL A 1 93 ? -15.969 -13.047 -16.797 1 98 93 VAL A O 1
ATOM 750 N N . ALA A 1 94 ? -17.312 -13.93 -18.266 1 98.06 94 ALA A N 1
ATOM 751 C CA . ALA A 1 94 ? -16.25 -14.156 -19.234 1 98.06 94 ALA A CA 1
ATOM 752 C C . ALA A 1 94 ? -15.602 -12.836 -19.656 1 98.06 94 ALA A C 1
ATOM 754 O O . ALA A 1 94 ? -14.375 -12.719 -19.688 1 98.06 94 ALA A O 1
ATOM 755 N N . HIS A 1 95 ? -16.375 -11.906 -19.953 1 98 95 HIS A N 1
ATOM 756 C CA . HIS A 1 95 ? -15.891 -10.617 -20.453 1 98 95 HIS A CA 1
ATOM 757 C C . HIS A 1 95 ? -15.07 -9.891 -19.391 1 98 95 HIS A C 1
ATOM 759 O O . HIS A 1 95 ? -13.953 -9.453 -19.656 1 98 95 HIS A O 1
ATOM 765 N N . GLN A 1 96 ? -15.633 -9.789 -18.203 1 97.81 96 GLN A N 1
ATOM 766 C CA . GLN A 1 96 ? -14.953 -9.078 -17.125 1 97.81 96 GLN A CA 1
ATOM 767 C C . GLN A 1 96 ? -13.703 -9.82 -16.672 1 97.81 96 GLN A C 1
ATOM 769 O O . GLN A 1 96 ? -12.703 -9.203 -16.297 1 97.81 96 GLN A O 1
ATOM 774 N N . SER A 1 97 ? -13.789 -11.141 -16.75 1 97.75 97 SER A N 1
ATOM 775 C CA . SER A 1 97 ? -12.609 -11.93 -16.391 1 97.75 97 SER A CA 1
ATOM 776 C C . SER A 1 97 ? -11.469 -11.688 -17.375 1 97.75 97 SER A C 1
ATOM 778 O O . SER A 1 97 ? -10.32 -11.523 -16.984 1 97.75 97 SER A O 1
ATOM 780 N N . GLN A 1 98 ? -11.805 -11.633 -18.594 1 98.38 98 GLN A N 1
ATOM 781 C CA . GLN A 1 98 ? -10.781 -11.383 -19.609 1 98.38 98 GLN A CA 1
ATOM 782 C C . GLN A 1 98 ? -10.195 -9.984 -19.469 1 98.38 98 GLN A C 1
ATOM 784 O O . GLN A 1 98 ? -8.984 -9.797 -19.594 1 98.38 98 GLN A O 1
ATOM 789 N N . MET A 1 99 ? -10.984 -9.039 -19.219 1 97.94 99 MET A N 1
ATOM 790 C CA . MET A 1 99 ? -10.5 -7.684 -18.984 1 97.94 99 MET A CA 1
ATOM 791 C C . MET A 1 99 ? -9.562 -7.637 -17.781 1 97.94 99 MET A C 1
ATOM 793 O O . MET A 1 99 ? -8.547 -6.938 -17.812 1 97.94 99 MET A O 1
ATOM 797 N N . PHE A 1 100 ? -9.922 -8.391 -16.781 1 97.19 100 PHE A N 1
ATOM 798 C CA . PHE A 1 100 ? -9.086 -8.461 -15.594 1 97.19 100 PHE A CA 1
ATOM 799 C C . PHE A 1 100 ? -7.719 -9.055 -15.938 1 97.19 100 PHE A C 1
ATOM 801 O O . PHE A 1 100 ? -6.688 -8.508 -15.547 1 97.19 100 PHE A O 1
ATOM 808 N N . LEU A 1 101 ? -7.773 -10.102 -16.641 1 98.12 101 LEU A N 1
ATOM 809 C CA . LEU A 1 101 ? -6.523 -10.781 -16.969 1 98.12 101 LEU A CA 1
ATOM 810 C C . LEU A 1 101 ? -5.668 -9.922 -17.906 1 98.12 101 LEU A C 1
ATOM 812 O O . LEU A 1 101 ? -4.441 -9.891 -17.766 1 98.12 101 LEU A O 1
ATOM 816 N N . ASP A 1 102 ? -6.242 -9.188 -18.812 1 98.44 102 ASP A N 1
ATOM 817 C CA . ASP A 1 102 ? -5.523 -8.234 -19.656 1 98.44 102 ASP A CA 1
ATOM 818 C C . ASP A 1 102 ? -4.887 -7.137 -18.812 1 98.44 102 ASP A C 1
ATOM 820 O O . ASP A 1 102 ? -3.752 -6.727 -19.078 1 98.44 102 ASP A O 1
ATOM 824 N N . LEU A 1 103 ? -5.609 -6.699 -17.859 1 98.25 103 LEU A N 1
ATOM 825 C CA . LEU A 1 103 ? -5.105 -5.66 -16.969 1 98.25 103 LEU A CA 1
ATOM 826 C C . LEU A 1 103 ? -3.885 -6.148 -16.203 1 98.25 103 LEU A C 1
ATOM 828 O O . LEU A 1 103 ? -2.902 -5.414 -16.062 1 98.25 103 LEU A O 1
ATOM 832 N N . VAL A 1 104 ? -3.943 -7.387 -15.734 1 97.69 104 VAL A N 1
ATOM 833 C CA . VAL A 1 104 ? -2.82 -7.957 -15 1 97.69 104 VAL A CA 1
ATOM 834 C C . VAL A 1 104 ? -1.575 -7.969 -15.883 1 97.69 104 VAL A C 1
ATOM 836 O O . VAL A 1 104 ? -0.489 -7.59 -15.438 1 97.69 104 VAL A O 1
ATOM 839 N N . GLU A 1 105 ? -1.74 -8.297 -17.109 1 98.44 105 GLU A N 1
ATOM 840 C CA . GLU A 1 105 ? -0.634 -8.312 -18.062 1 98.44 105 GLU A CA 1
ATOM 841 C C . GLU A 1 105 ? -0.103 -6.906 -18.312 1 98.44 105 GLU A C 1
ATOM 843 O O . GLU A 1 105 ? 1.11 -6.695 -18.375 1 98.44 105 GLU A O 1
ATOM 848 N N . ASP A 1 106 ? -0.982 -6.012 -18.438 1 98.62 106 ASP A N 1
ATOM 849 C CA . ASP A 1 106 ? -0.594 -4.629 -18.703 1 98.62 106 ASP A CA 1
ATOM 850 C C . ASP A 1 106 ? 0.112 -4.016 -17.5 1 98.62 106 ASP A C 1
ATOM 852 O O . ASP A 1 106 ? 1.07 -3.256 -17.656 1 98.62 106 ASP A O 1
ATOM 856 N N . ILE A 1 107 ? -0.344 -4.367 -16.328 1 98.38 107 ILE A N 1
ATOM 857 C CA . ILE A 1 107 ? 0.338 -3.883 -15.125 1 98.38 107 ILE A CA 1
ATOM 858 C C . ILE A 1 107 ? 1.751 -4.461 -15.07 1 98.38 107 ILE A C 1
ATOM 860 O O . ILE A 1 107 ? 2.703 -3.754 -14.727 1 98.38 107 ILE A O 1
ATOM 864 N N . ASP A 1 108 ? 1.862 -5.711 -15.414 1 98.62 108 ASP A N 1
ATOM 865 C CA . ASP A 1 108 ? 3.189 -6.32 -15.438 1 98.62 108 ASP A CA 1
ATOM 866 C C . ASP A 1 108 ? 4.117 -5.57 -16.391 1 98.62 108 ASP A C 1
ATOM 868 O O . ASP A 1 108 ? 5.281 -5.324 -16.062 1 98.62 108 ASP A O 1
ATOM 872 N N . THR A 1 109 ? 3.637 -5.152 -17.5 1 98.69 109 THR A N 1
ATOM 873 C CA . THR A 1 109 ? 4.391 -4.387 -18.484 1 98.69 109 THR A CA 1
ATOM 874 C C . THR A 1 109 ? 4.812 -3.035 -17.922 1 98.69 109 THR A C 1
ATOM 876 O O . THR A 1 109 ? 5.949 -2.6 -18.109 1 98.69 109 THR A O 1
ATOM 879 N N . LEU A 1 110 ? 3.949 -2.428 -17.219 1 98.75 110 LEU A N 1
ATOM 880 C CA . LEU A 1 110 ? 4.242 -1.16 -16.562 1 98.75 110 LEU A CA 1
ATOM 881 C C . LEU A 1 110 ? 5.375 -1.323 -15.547 1 98.75 110 LEU A C 1
ATOM 883 O O . LEU A 1 110 ? 6.32 -0.531 -15.539 1 98.75 110 LEU A O 1
ATOM 887 N N . LEU A 1 111 ? 5.273 -2.359 -14.766 1 98.62 111 LEU A N 1
ATOM 888 C CA . LEU A 1 111 ? 6.242 -2.6 -13.695 1 98.62 111 LEU A CA 1
ATOM 889 C C . LEU A 1 111 ? 7.629 -2.863 -14.273 1 98.62 111 LEU A C 1
ATOM 891 O O . LEU A 1 111 ? 8.641 -2.514 -13.656 1 98.62 111 LEU A O 1
ATOM 895 N N . ALA A 1 112 ? 7.68 -3.328 -15.445 1 98.75 112 ALA A N 1
ATOM 896 C CA . ALA A 1 112 ? 8.945 -3.645 -16.094 1 98.75 112 ALA A CA 1
ATOM 897 C C . ALA A 1 112 ? 9.711 -2.373 -16.469 1 98.75 112 ALA A C 1
ATOM 899 O O . ALA A 1 112 ? 10.891 -2.424 -16.797 1 98.75 112 ALA A O 1
ATOM 900 N N . CYS A 1 113 ? 9.094 -1.227 -16.359 1 97.94 113 CYS A N 1
ATOM 901 C CA . CYS A 1 113 ? 9.656 0.026 -16.844 1 97.94 113 CYS A CA 1
ATOM 902 C C . CYS A 1 113 ? 10.617 0.624 -15.828 1 97.94 113 CYS A C 1
ATOM 904 O O . CYS A 1 113 ? 11.305 1.609 -16.109 1 97.94 113 CYS A O 1
ATOM 906 N N . HIS A 1 114 ? 10.695 0.023 -14.664 1 97.19 114 HIS A N 1
ATOM 907 C CA . HIS A 1 114 ? 11.625 0.528 -13.664 1 97.19 114 HIS A CA 1
ATOM 908 C C . HIS A 1 114 ? 12.219 -0.608 -12.836 1 97.19 114 HIS A C 1
ATOM 910 O O . HIS A 1 114 ? 11.5 -1.54 -12.461 1 97.19 114 HIS A O 1
ATOM 916 N N . GLU A 1 115 ? 13.453 -0.477 -12.477 1 96.5 115 GLU A N 1
ATOM 917 C CA . GLU A 1 115 ? 14.195 -1.552 -11.828 1 96.5 115 GLU A CA 1
ATOM 918 C C . GLU A 1 115 ? 13.641 -1.839 -10.43 1 96.5 115 GLU A C 1
ATOM 920 O O . GLU A 1 115 ? 13.734 -2.965 -9.938 1 96.5 115 GLU A O 1
ATOM 925 N N . GLY A 1 116 ? 12.961 -0.86 -9.875 1 95.5 116 GLY A N 1
ATOM 926 C CA . GLY A 1 116 ? 12.406 -1.013 -8.531 1 95.5 116 GLY A CA 1
ATOM 927 C C . GLY A 1 116 ? 11.195 -1.923 -8.492 1 95.5 116 GLY A C 1
ATOM 928 O O . GLY A 1 116 ? 10.727 -2.283 -7.41 1 95.5 116 GLY A O 1
ATOM 929 N N . PHE A 1 117 ? 10.789 -2.393 -9.641 1 97.62 117 PHE A N 1
ATOM 930 C CA . PHE A 1 117 ? 9.555 -3.166 -9.688 1 97.62 117 PHE A CA 1
ATOM 931 C C . PHE A 1 117 ? 9.766 -4.477 -10.438 1 97.62 117 PHE A C 1
ATOM 933 O O . PHE A 1 117 ? 8.844 -4.988 -11.078 1 97.62 117 PHE A O 1
ATOM 940 N N . LEU A 1 118 ? 10.977 -5.008 -10.344 1 98.56 118 LEU A N 1
ATOM 941 C CA . LEU A 1 118 ? 11.305 -6.258 -11.016 1 98.56 118 LEU A CA 1
ATOM 942 C C . LEU A 1 118 ? 11.445 -7.395 -10.008 1 98.56 118 LEU A C 1
ATOM 944 O O . LEU A 1 118 ? 12.008 -7.207 -8.93 1 98.56 118 LEU A O 1
ATOM 948 N N . LEU A 1 119 ? 10.984 -8.578 -10.391 1 98.44 119 LEU A N 1
ATOM 949 C CA . LEU A 1 119 ? 11.156 -9.789 -9.594 1 98.44 119 LEU A CA 1
ATOM 950 C C . LEU A 1 119 ? 12.594 -10.289 -9.656 1 98.44 119 LEU A C 1
ATOM 952 O O . LEU A 1 119 ? 13.117 -10.805 -8.672 1 98.44 119 LEU A O 1
ATOM 956 N N . GLY A 1 120 ? 13.234 -10.078 -10.695 1 98.56 120 GLY A N 1
ATOM 957 C CA . GLY A 1 120 ? 14.547 -10.633 -11 1 98.56 120 GLY A CA 1
ATOM 958 C C . GLY A 1 120 ? 15.586 -10.32 -9.945 1 98.56 120 GLY A C 1
ATOM 959 O O . GLY A 1 120 ? 16.203 -11.227 -9.391 1 98.56 120 GLY A O 1
ATOM 960 N N . PRO A 1 121 ? 15.797 -9.07 -9.664 1 97.88 121 PRO A N 1
ATOM 961 C CA . PRO A 1 121 ? 16.812 -8.703 -8.68 1 97.88 121 PRO A CA 1
ATOM 962 C C . PRO A 1 121 ? 16.609 -9.383 -7.328 1 97.88 121 PRO A C 1
ATOM 964 O O . PRO A 1 121 ? 17.578 -9.766 -6.672 1 97.88 121 PRO A O 1
ATOM 967 N N . TRP A 1 122 ? 15.398 -9.57 -6.891 1 95.88 122 TRP A N 1
ATOM 968 C CA . TRP A 1 122 ? 15.086 -10.258 -5.641 1 95.88 122 TRP A CA 1
ATOM 969 C C . TRP A 1 122 ? 15.578 -11.703 -5.672 1 95.88 122 TRP A C 1
ATOM 971 O O . TRP A 1 122 ? 16.266 -12.148 -4.754 1 95.88 122 TRP A O 1
ATOM 981 N N . LEU A 1 123 ? 15.281 -12.359 -6.707 1 97.94 123 LEU A N 1
ATOM 982 C CA . LEU A 1 123 ? 15.664 -13.758 -6.824 1 97.94 123 LEU A CA 1
ATOM 983 C C . LEU A 1 123 ? 17.172 -13.898 -6.984 1 97.94 123 LEU A C 1
ATOM 985 O O . LEU A 1 123 ? 17.781 -14.781 -6.387 1 97.94 123 LEU A O 1
ATOM 989 N N . GLU A 1 124 ? 17.75 -13 -7.762 1 97.62 124 GLU A N 1
ATOM 990 C CA . GLU A 1 124 ? 19.188 -13.07 -7.973 1 97.62 124 GLU A CA 1
ATOM 991 C C . GLU A 1 124 ? 19.953 -12.758 -6.688 1 97.62 124 GLU A C 1
ATOM 993 O O . GLU A 1 124 ? 20.984 -13.375 -6.402 1 97.62 124 GLU A O 1
ATOM 998 N N . SER A 1 125 ? 19.5 -11.812 -5.984 1 95.69 125 SER A N 1
ATOM 999 C CA . SER A 1 125 ? 20.141 -11.477 -4.711 1 95.69 125 SER A CA 1
ATOM 1000 C C . SER A 1 125 ? 20.125 -12.664 -3.756 1 95.69 125 SER A C 1
ATOM 1002 O O . SER A 1 125 ? 21.094 -12.898 -3.031 1 95.69 125 SER A O 1
ATOM 1004 N N . ALA A 1 126 ? 19.031 -13.375 -3.693 1 94.88 126 ALA A N 1
ATOM 1005 C CA . ALA A 1 126 ? 18.922 -14.562 -2.846 1 94.88 126 ALA A CA 1
ATOM 1006 C C . ALA A 1 126 ? 19.938 -15.633 -3.27 1 94.88 126 ALA A C 1
ATOM 1008 O O . ALA A 1 126 ? 20.578 -16.25 -2.424 1 94.88 126 ALA A O 1
ATOM 1009 N N . LYS A 1 127 ? 20.094 -15.766 -4.543 1 96.69 127 LYS A N 1
ATOM 1010 C CA . LYS A 1 127 ? 20.984 -16.781 -5.082 1 96.69 127 LYS A CA 1
ATOM 1011 C C . LYS A 1 127 ? 22.453 -16.438 -4.797 1 96.69 127 LYS A C 1
ATOM 1013 O O . LYS A 1 127 ? 23.266 -17.328 -4.602 1 96.69 127 LYS A O 1
ATOM 1018 N N . GLN A 1 128 ? 22.734 -15.219 -4.758 1 95.69 128 GLN A N 1
ATOM 1019 C CA . GLN A 1 128 ? 24.109 -14.758 -4.586 1 95.69 128 GLN A CA 1
ATOM 1020 C C . GLN A 1 128 ? 24.641 -15.102 -3.197 1 95.69 128 GLN A C 1
ATOM 1022 O O . GLN A 1 128 ? 25.859 -15.18 -2.992 1 95.69 128 GLN A O 1
ATOM 1027 N N . LEU A 1 129 ? 23.828 -15.344 -2.293 1 93 129 LEU A N 1
ATOM 1028 C CA . LEU A 1 129 ? 24.219 -15.656 -0.924 1 93 129 LEU A CA 1
ATOM 1029 C C . LEU A 1 129 ? 24.609 -17.125 -0.797 1 93 129 LEU A C 1
ATOM 1031 O O . LEU A 1 129 ? 25.203 -17.531 0.211 1 93 129 LEU A O 1
ATOM 1035 N N . ALA A 1 130 ? 24.328 -17.875 -1.811 1 95.44 130 ALA A N 1
ATOM 1036 C CA . ALA A 1 130 ? 24.547 -19.312 -1.772 1 95.44 130 ALA A CA 1
ATOM 1037 C C . ALA A 1 130 ? 26.016 -19.656 -1.989 1 95.44 130 ALA A C 1
ATOM 1039 O O . ALA A 1 130 ? 26.719 -18.969 -2.723 1 95.44 130 ALA A O 1
ATOM 1040 N N . GLN A 1 131 ? 26.406 -20.781 -1.38 1 96.31 131 GLN A N 1
ATOM 1041 C CA . GLN A 1 131 ? 27.797 -21.219 -1.485 1 96.31 131 GLN A CA 1
ATOM 1042 C C . GLN A 1 131 ? 27.938 -22.344 -2.502 1 96.31 131 GLN A C 1
ATOM 1044 O O . GLN A 1 131 ? 29.047 -22.672 -2.932 1 96.31 131 GLN A O 1
ATOM 1049 N N . ASP A 1 132 ? 26.875 -22.969 -2.752 1 96.62 132 ASP A N 1
ATOM 1050 C CA . ASP A 1 132 ? 26.844 -24.047 -3.734 1 96.62 132 ASP A CA 1
ATOM 1051 C C . ASP A 1 132 ? 25.484 -24.141 -4.418 1 96.62 132 ASP A C 1
ATOM 1053 O O . ASP A 1 132 ? 24.594 -23.328 -4.141 1 96.62 132 ASP A O 1
ATOM 1057 N N . GLU A 1 133 ? 25.359 -25.094 -5.281 1 95.62 133 GLU A N 1
ATOM 1058 C CA . GLU A 1 133 ? 24.156 -25.172 -6.113 1 95.62 133 GLU A CA 1
ATOM 1059 C C . GLU A 1 133 ? 22.938 -25.578 -5.281 1 95.62 133 GLU A C 1
ATOM 1061 O O . GLU A 1 133 ? 21.828 -25.078 -5.512 1 95.62 133 GLU A O 1
ATOM 1066 N N . GLU A 1 134 ? 23.156 -26.438 -4.418 1 96.75 134 GLU A N 1
ATOM 1067 C CA . GLU A 1 134 ? 22.047 -26.875 -3.566 1 96.75 134 GLU A CA 1
ATOM 1068 C C . GLU A 1 134 ? 21.5 -25.719 -2.74 1 96.75 134 GLU A C 1
ATOM 1070 O O . GLU A 1 134 ? 20.281 -25.547 -2.631 1 96.75 134 GLU A O 1
ATOM 1075 N N . GLN A 1 135 ? 22.359 -24.938 -2.238 1 96.69 135 GLN A N 1
ATOM 1076 C CA . GLN A 1 135 ? 21.969 -23.75 -1.485 1 96.69 135 GLN A CA 1
ATOM 1077 C C . GLN A 1 135 ? 21.266 -22.75 -2.385 1 96.69 135 GLN A C 1
ATOM 1079 O O . GLN A 1 135 ? 20.312 -22.078 -1.958 1 96.69 135 GLN A O 1
ATOM 1084 N N . GLN A 1 136 ? 21.766 -22.656 -3.531 1 97.25 136 GLN A N 1
ATOM 1085 C CA . GLN A 1 136 ? 21.141 -21.719 -4.473 1 97.25 136 GLN A CA 1
ATOM 1086 C C . GLN A 1 136 ? 19.688 -22.094 -4.719 1 97.25 136 GLN A C 1
ATOM 1088 O O . GLN A 1 136 ? 18.812 -21.219 -4.727 1 97.25 136 GLN A O 1
ATOM 1093 N N . ILE A 1 137 ? 19.453 -23.328 -4.93 1 97.38 137 ILE A N 1
ATOM 1094 C CA . ILE A 1 137 ? 18.109 -23.828 -5.156 1 97.38 137 ILE A CA 1
ATOM 1095 C C . ILE A 1 137 ? 17.234 -23.531 -3.936 1 97.38 137 ILE A C 1
ATOM 1097 O O . ILE A 1 137 ? 16.125 -23.031 -4.07 1 97.38 137 ILE A O 1
ATOM 1101 N N . GLN A 1 138 ? 17.781 -23.766 -2.809 1 96.69 138 GLN A N 1
ATOM 1102 C CA . GLN A 1 138 ? 17.031 -23.562 -1.566 1 96.69 138 GLN A CA 1
ATOM 1103 C C . GLN A 1 138 ? 16.766 -22.078 -1.322 1 96.69 138 GLN A C 1
ATOM 1105 O O . GLN A 1 138 ? 15.656 -21.703 -0.925 1 96.69 138 GLN A O 1
ATOM 1110 N N . PHE A 1 139 ? 17.734 -21.266 -1.533 1 96.38 139 PHE A N 1
ATOM 1111 C CA . PHE A 1 139 ? 17.578 -19.844 -1.273 1 96.38 139 PHE A CA 1
ATOM 1112 C C . PHE A 1 139 ? 16.594 -19.219 -2.256 1 96.38 139 PHE A C 1
ATOM 1114 O O . PHE A 1 139 ? 15.812 -18.344 -1.884 1 96.38 139 PHE A O 1
ATOM 1121 N N . GLU A 1 140 ? 16.672 -19.656 -3.471 1 97.75 140 GLU A N 1
ATOM 1122 C CA . GLU A 1 140 ? 15.703 -19.172 -4.449 1 97.75 140 GLU A CA 1
ATOM 1123 C C . GLU A 1 140 ? 14.289 -19.594 -4.078 1 97.75 140 GLU A C 1
ATOM 1125 O O . GLU A 1 140 ? 13.352 -18.812 -4.172 1 97.75 140 GLU A O 1
ATOM 1130 N N . TRP A 1 141 ? 14.156 -20.844 -3.672 1 97.44 141 TRP A N 1
ATOM 1131 C CA . TRP A 1 141 ? 12.867 -21.328 -3.213 1 97.44 141 TRP A CA 1
ATOM 1132 C C . TRP A 1 141 ? 12.359 -20.516 -2.029 1 97.44 141 TRP A C 1
ATOM 1134 O O . TRP A 1 141 ? 11.188 -20.141 -1.98 1 97.44 141 TRP A O 1
ATOM 1144 N N . ASN A 1 142 ? 13.25 -20.219 -1.132 1 93.88 142 ASN A N 1
ATOM 1145 C CA . ASN A 1 142 ? 12.891 -19.391 0.024 1 93.88 142 ASN A CA 1
ATOM 1146 C C . ASN A 1 142 ? 12.422 -18.016 -0.396 1 93.88 142 ASN A C 1
ATOM 1148 O O . ASN A 1 142 ? 11.445 -17.484 0.151 1 93.88 142 ASN A O 1
ATOM 1152 N N . ALA A 1 143 ? 13.148 -17.438 -1.282 1 94.88 143 ALA A N 1
ATOM 1153 C CA . ALA A 1 143 ? 12.797 -16.109 -1.761 1 94.88 143 ALA A CA 1
ATOM 1154 C C . ALA A 1 143 ? 11.414 -16.109 -2.404 1 94.88 143 ALA A C 1
ATOM 1156 O O . ALA A 1 143 ? 10.602 -15.203 -2.146 1 94.88 143 ALA A O 1
ATOM 1157 N N . ARG A 1 144 ? 11.109 -17.078 -3.215 1 97.12 144 ARG A N 1
ATOM 1158 C CA . ARG A 1 144 ? 9.805 -17.188 -3.854 1 97.12 144 ARG A CA 1
ATOM 1159 C C . ARG A 1 144 ? 8.711 -17.453 -2.82 1 97.12 144 ARG A C 1
ATOM 1161 O O . ARG A 1 144 ? 7.613 -16.891 -2.916 1 97.12 144 ARG A O 1
ATOM 1168 N N . THR A 1 145 ? 8.992 -18.219 -1.847 1 94.44 145 THR A N 1
ATOM 1169 C CA . THR A 1 145 ? 8.062 -18.562 -0.778 1 94.44 145 THR A CA 1
ATOM 1170 C C . THR A 1 145 ? 7.699 -17.328 0.04 1 94.44 145 THR A C 1
ATOM 1172 O O . THR A 1 145 ? 6.523 -17.094 0.335 1 94.44 145 THR A O 1
ATOM 1175 N N . GLN A 1 146 ? 8.609 -16.5 0.235 1 88.69 146 GLN A N 1
ATOM 1176 C CA . GLN A 1 146 ? 8.438 -15.32 1.076 1 88.69 146 GLN A CA 1
ATOM 1177 C C . GLN A 1 146 ? 7.449 -14.344 0.453 1 88.69 146 GLN A C 1
ATOM 1179 O O . GLN A 1 146 ? 6.727 -13.641 1.167 1 88.69 146 GLN A O 1
ATOM 1184 N N . ILE A 1 147 ? 7.359 -14.32 -0.802 1 92 147 ILE A N 1
ATOM 1185 C CA . ILE A 1 147 ? 6.543 -13.289 -1.431 1 92 147 ILE A CA 1
ATOM 1186 C C . ILE A 1 147 ? 5.242 -13.898 -1.941 1 92 147 ILE A C 1
ATOM 1188 O O . ILE A 1 147 ? 4.449 -13.227 -2.6 1 92 147 ILE A O 1
ATOM 1192 N N . THR A 1 148 ? 4.953 -15.211 -1.628 1 93.5 148 THR A N 1
ATOM 1193 C CA . THR A 1 148 ? 3.738 -15.859 -2.111 1 93.5 148 THR A CA 1
ATOM 1194 C C . THR A 1 148 ? 3.023 -16.594 -0.976 1 93.5 148 THR A C 1
ATOM 1196 O O . THR A 1 148 ? 2.217 -15.984 -0.261 1 93.5 148 THR A O 1
ATOM 1199 N N . MET A 1 149 ? 3.453 -17.859 -0.701 1 92.38 149 MET A N 1
ATOM 1200 C CA . MET A 1 149 ? 2.785 -18.688 0.302 1 92.38 149 MET A CA 1
ATOM 1201 C C . MET A 1 149 ? 3.801 -19.469 1.117 1 92.38 149 MET A C 1
ATOM 1203 O O . MET A 1 149 ? 4.684 -20.125 0.555 1 92.38 149 MET A O 1
ATOM 1207 N N . TRP A 1 150 ? 3.568 -19.453 2.459 1 88.44 150 TRP A N 1
ATOM 1208 C CA . TRP A 1 150 ? 4.504 -20.156 3.332 1 88.44 150 TRP A CA 1
ATOM 1209 C C . TRP A 1 150 ? 4.301 -21.672 3.24 1 88.44 150 TRP A C 1
ATOM 1211 O O . TRP A 1 150 ? 3.303 -22.141 2.684 1 88.44 150 TRP A O 1
ATOM 1221 N N . TYR A 1 151 ? 5.203 -22.438 3.805 1 87.56 151 TYR A N 1
ATOM 1222 C CA . TYR A 1 151 ? 5.426 -23.859 3.494 1 87.56 151 TYR A CA 1
ATOM 1223 C C . TYR A 1 151 ? 4.465 -24.734 4.273 1 87.56 151 TYR A C 1
ATOM 1225 O O . TYR A 1 151 ? 4.465 -25.969 4.105 1 87.56 151 TYR A O 1
ATOM 1233 N N . ASP A 1 152 ? 3.559 -24.203 5.078 1 86.94 152 ASP A N 1
ATOM 1234 C CA . ASP A 1 152 ? 2.729 -25.031 5.945 1 86.94 152 ASP A CA 1
ATOM 1235 C C . ASP A 1 152 ? 1.393 -25.359 5.285 1 86.94 152 ASP A C 1
ATOM 1237 O O . ASP A 1 152 ? 0.439 -25.75 5.957 1 86.94 152 ASP A O 1
ATOM 1241 N N . ASN A 1 153 ? 1.343 -25.188 3.98 1 89.94 153 ASN A N 1
ATOM 1242 C CA . ASN A 1 153 ? 0.127 -25.531 3.252 1 89.94 153 ASN A CA 1
ATOM 1243 C C . ASN A 1 153 ? -0.046 -27.047 3.139 1 89.94 153 ASN A C 1
ATOM 1245 O O . ASN A 1 153 ? 0.914 -27.797 3.311 1 89.94 153 ASN A O 1
ATOM 1249 N N . THR A 1 154 ? -1.29 -27.469 2.906 1 94.75 154 THR A N 1
ATOM 1250 C CA . THR A 1 154 ? -1.604 -28.812 2.455 1 94.75 154 THR A CA 1
ATOM 1251 C C . THR A 1 154 ? -2.068 -28.812 1 1 94.75 154 THR A C 1
ATOM 1253 O O . THR A 1 154 ? -1.899 -27.812 0.297 1 94.75 154 THR A O 1
ATOM 1256 N N . GLU A 1 155 ? -2.547 -29.953 0.656 1 94.31 155 GLU A N 1
ATOM 1257 C CA . GLU A 1 155 ? -3.012 -30.062 -0.723 1 94.31 155 GLU A CA 1
ATOM 1258 C C . GLU A 1 155 ? -4.234 -29.188 -0.967 1 94.31 155 GLU A C 1
ATOM 1260 O O . GLU A 1 155 ? -4.43 -28.672 -2.072 1 94.31 155 GLU A O 1
ATOM 1265 N N . VAL A 1 156 ? -4.977 -29 0.089 1 92.75 156 VAL A N 1
ATOM 1266 C CA . VAL A 1 156 ? -6.238 -28.312 -0.155 1 92.75 156 VAL A CA 1
ATOM 1267 C C . VAL A 1 156 ? -6.391 -27.156 0.833 1 92.75 156 VAL A C 1
ATOM 1269 O O . VAL A 1 156 ? -7.422 -26.484 0.846 1 92.75 156 VAL A O 1
ATOM 1272 N N . GLU A 1 157 ? -5.449 -26.969 1.642 1 91.38 157 GLU A N 1
ATOM 1273 C CA . GLU A 1 157 ? -5.465 -25.844 2.57 1 91.38 157 GLU A CA 1
ATOM 1274 C C . GLU A 1 157 ? -4.219 -24.969 2.408 1 91.38 157 GLU A C 1
ATOM 1276 O O . GLU A 1 157 ? -3.1 -25.438 2.643 1 91.38 157 GLU A O 1
ATOM 1281 N N . ALA A 1 158 ? -4.48 -23.766 2.045 1 89.44 158 ALA A N 1
ATOM 1282 C CA . ALA A 1 158 ? -3.375 -22.828 1.87 1 89.44 158 ALA A CA 1
ATOM 1283 C C . ALA A 1 158 ? -2.828 -22.375 3.219 1 89.44 158 ALA A C 1
ATOM 1285 O O . ALA A 1 158 ? -3.541 -22.391 4.223 1 89.44 158 ALA A O 1
ATOM 1286 N N . SER A 1 159 ? -1.605 -22 3.158 1 88.75 159 SER A N 1
ATOM 1287 C CA . SER A 1 159 ? -1.066 -21.344 4.344 1 88.75 159 SER A CA 1
ATOM 1288 C C . SER A 1 159 ? -1.841 -20.062 4.668 1 88.75 159 SER A C 1
ATOM 1290 O O . SER A 1 159 ? -2.234 -19.328 3.766 1 88.75 159 SER A O 1
ATOM 1292 N N . LEU A 1 160 ? -1.93 -19.859 5.883 1 82 160 LEU A N 1
ATOM 1293 C CA . LEU A 1 160 ? -2.533 -18.594 6.293 1 82 160 LEU A CA 1
ATOM 1294 C C . LEU A 1 160 ? -1.591 -17.422 6.02 1 82 160 LEU A C 1
ATOM 1296 O O . LEU A 1 160 ? -2.025 -16.266 5.961 1 82 160 LEU A O 1
ATOM 1300 N N . LEU A 1 161 ? -0.348 -17.781 5.992 1 83.75 161 LEU A N 1
ATOM 1301 C CA . LEU A 1 161 ? 0.651 -16.781 5.629 1 83.75 161 LEU A CA 1
ATOM 1302 C C . LEU A 1 161 ? 0.896 -16.781 4.125 1 83.75 161 LEU A C 1
ATOM 1304 O O . LEU A 1 161 ? 1.863 -17.391 3.648 1 83.75 161 LEU A O 1
ATOM 1308 N N . ARG A 1 162 ? 0.047 -16.172 3.486 1 87.31 162 ARG A N 1
ATOM 1309 C CA . ARG A 1 162 ? 0.137 -16.078 2.031 1 87.31 162 ARG A CA 1
ATOM 1310 C C . ARG A 1 162 ? -0.212 -14.68 1.551 1 87.31 162 ARG A C 1
ATOM 1312 O O . ARG A 1 162 ? -1.048 -14 2.152 1 87.31 162 ARG A O 1
ATOM 1319 N N . ASP A 1 163 ? 0.502 -14.258 0.54 1 85.56 163 ASP A N 1
ATOM 1320 C CA . ASP A 1 163 ? 0.204 -13.062 -0.238 1 85.56 163 ASP A CA 1
ATOM 1321 C C . ASP A 1 163 ? 0.322 -11.805 0.622 1 85.56 163 ASP A C 1
ATOM 1323 O O . ASP A 1 163 ? -0.151 -10.734 0.234 1 85.56 163 ASP A O 1
ATOM 1327 N N . TYR A 1 164 ? 0.958 -11.906 1.743 1 76.62 164 TYR A N 1
ATOM 1328 C CA . TYR A 1 164 ? 1.052 -10.75 2.635 1 76.62 164 TYR A CA 1
ATOM 1329 C C . TYR A 1 164 ? 2.047 -9.727 2.102 1 76.62 164 TYR A C 1
ATOM 1331 O O . TYR A 1 164 ? 1.959 -8.539 2.424 1 76.62 164 TYR A O 1
ATOM 1339 N N . GLY A 1 165 ? 3.002 -10.18 1.362 1 76.5 165 GLY A N 1
ATOM 1340 C CA . GLY A 1 165 ? 3.982 -9.266 0.802 1 76.5 165 GLY A CA 1
ATOM 1341 C C . GLY A 1 165 ? 3.387 -8.297 -0.201 1 76.5 165 GLY A C 1
ATOM 1342 O O . GLY A 1 165 ? 3.885 -7.18 -0.364 1 76.5 165 GLY A O 1
ATOM 1343 N N . ASN A 1 166 ? 2.379 -8.672 -0.867 1 76.5 166 ASN A N 1
ATOM 1344 C CA . ASN A 1 166 ? 1.633 -7.828 -1.799 1 76.5 166 ASN A CA 1
ATOM 1345 C C . ASN A 1 166 ? 2.564 -7.051 -2.723 1 76.5 166 ASN A C 1
ATOM 1347 O O . ASN A 1 166 ? 2.443 -5.832 -2.852 1 76.5 166 ASN A O 1
ATOM 1351 N N . LYS A 1 167 ? 3.479 -7.812 -3.328 1 89.56 167 LYS A N 1
ATOM 1352 C CA . LYS A 1 167 ? 4.461 -7.168 -4.195 1 89.56 167 LYS A CA 1
ATOM 1353 C C . LYS A 1 167 ? 3.934 -7.031 -5.617 1 89.56 167 LYS A C 1
ATOM 1355 O O . LYS A 1 167 ? 3.373 -7.977 -6.172 1 89.56 167 LYS A O 1
ATOM 1360 N N . TYR A 1 168 ? 4.07 -5.812 -6.109 1 93.88 168 TYR A N 1
ATOM 1361 C CA . TYR A 1 168 ? 3.805 -5.547 -7.52 1 93.88 168 TYR A CA 1
ATOM 1362 C C . TYR A 1 168 ? 5.102 -5.504 -8.32 1 93.88 168 TYR A C 1
ATOM 1364 O O . TYR A 1 168 ? 5.664 -4.43 -8.547 1 93.88 168 TYR A O 1
ATOM 1372 N N . TRP A 1 169 ? 5.508 -6.723 -8.711 1 97.5 169 TRP A N 1
ATOM 1373 C CA . TRP A 1 169 ? 6.754 -6.836 -9.461 1 97.5 169 TRP A CA 1
ATOM 1374 C C . TRP A 1 169 ? 6.516 -7.484 -10.82 1 97.5 169 TRP A C 1
ATOM 1376 O O . TRP A 1 169 ? 5.746 -8.445 -10.93 1 97.5 169 TRP A O 1
ATOM 1386 N N . SER A 1 170 ? 7.145 -6.855 -11.781 1 98.62 170 SER A N 1
ATOM 1387 C CA . SER A 1 170 ? 7.117 -7.488 -13.094 1 98.62 170 SER A CA 1
ATOM 1388 C C . SER A 1 170 ? 7.656 -8.914 -13.031 1 98.62 170 SER A C 1
ATOM 1390 O O . SER A 1 170 ? 8.703 -9.164 -12.43 1 98.62 170 SER A O 1
ATOM 1392 N N . GLY A 1 171 ? 7.074 -9.836 -13.609 1 98.5 171 GLY A N 1
ATOM 1393 C CA . GLY A 1 171 ? 7.375 -11.258 -13.516 1 98.5 171 GLY A CA 1
ATOM 1394 C C . GLY A 1 171 ? 6.457 -11.992 -12.555 1 98.5 171 GLY A C 1
ATOM 1395 O O . GLY A 1 171 ? 5.992 -13.094 -12.859 1 98.5 171 GLY A O 1
ATOM 1396 N N . LEU A 1 172 ? 6.227 -11.422 -11.422 1 98.06 172 LEU A N 1
ATOM 1397 C CA . LEU A 1 172 ? 5.359 -12.031 -10.414 1 98.06 172 LEU A CA 1
ATOM 1398 C C . LEU A 1 172 ? 3.898 -11.977 -10.859 1 98.06 172 LEU A C 1
ATOM 1400 O O . LEU A 1 172 ? 3.18 -12.977 -10.758 1 98.06 172 LEU A O 1
ATOM 1404 N N . LEU A 1 173 ? 3.455 -10.844 -11.367 1 97.44 173 LEU A N 1
ATOM 1405 C CA . LEU A 1 173 ? 2.068 -10.695 -11.797 1 97.44 173 LEU A CA 1
ATOM 1406 C C . LEU A 1 173 ? 1.775 -11.586 -13 1 97.44 173 LEU A C 1
ATOM 1408 O O . LEU A 1 173 ? 0.828 -12.375 -12.977 1 97.44 173 LEU A O 1
ATOM 1412 N N . LYS A 1 174 ? 2.602 -11.5 -13.93 1 97.69 174 LYS A N 1
ATOM 1413 C CA . LYS A 1 174 ? 2.363 -12.219 -15.188 1 97.69 174 LYS A CA 1
ATOM 1414 C C . LYS A 1 174 ? 2.533 -13.719 -15 1 97.69 174 LYS A C 1
ATOM 1416 O O . LYS A 1 174 ? 1.753 -14.508 -15.539 1 97.69 174 LYS A O 1
ATOM 1421 N N . ASP A 1 175 ? 3.504 -14.102 -14.18 1 98 175 ASP A N 1
ATOM 1422 C CA . ASP A 1 175 ? 3.908 -15.508 -14.156 1 98 175 ASP A CA 1
ATOM 1423 C C . ASP A 1 175 ? 3.238 -16.25 -13.008 1 98 175 ASP A C 1
ATOM 1425 O O . ASP A 1 175 ? 3.199 -17.484 -13 1 98 175 ASP A O 1
ATOM 1429 N N . TYR A 1 176 ? 2.705 -15.57 -12.039 1 97.5 176 TYR A N 1
ATOM 1430 C CA . TYR A 1 176 ? 2.133 -16.25 -10.883 1 97.5 176 TYR A CA 1
ATOM 1431 C C . TYR A 1 176 ? 0.708 -15.781 -10.625 1 97.5 176 TYR A C 1
ATOM 1433 O O . TYR A 1 176 ? -0.236 -16.562 -10.688 1 97.5 176 TYR A O 1
ATOM 1441 N N . TYR A 1 177 ? 0.487 -14.492 -10.5 1 96.06 177 TYR A N 1
ATOM 1442 C CA . TYR A 1 177 ? -0.822 -14.016 -10.078 1 96.06 177 TYR A CA 1
ATOM 1443 C C . TYR A 1 177 ? -1.818 -14.055 -11.227 1 96.06 177 TYR A C 1
ATOM 1445 O O . TYR A 1 177 ? -3.012 -14.289 -11.023 1 96.06 177 TYR A O 1
ATOM 1453 N N . GLY A 1 178 ? -1.381 -13.766 -12.438 1 96.88 178 GLY A N 1
ATOM 1454 C CA . GLY A 1 178 ? -2.242 -13.93 -13.594 1 96.88 178 GLY A CA 1
ATOM 1455 C C . GLY A 1 178 ? -2.809 -15.328 -13.727 1 96.88 178 GLY A C 1
ATOM 1456 O O . GLY A 1 178 ? -4.027 -15.516 -13.695 1 96.88 178 GLY A O 1
ATOM 1457 N N . PRO A 1 179 ? -1.917 -16.25 -13.781 1 98 179 PRO A N 1
ATOM 1458 C CA . PRO A 1 179 ? -2.369 -17.641 -13.867 1 98 179 PRO A CA 1
ATOM 1459 C C . PRO A 1 179 ? -3.26 -18.047 -12.695 1 98 179 PRO A C 1
ATOM 1461 O O . PRO A 1 179 ? -4.23 -18.797 -12.883 1 98 179 PRO A O 1
ATOM 1464 N N . ARG A 1 180 ? -2.947 -17.625 -11.531 1 96.81 180 ARG A N 1
ATOM 1465 C CA . ARG A 1 180 ? -3.785 -17.953 -10.383 1 96.81 180 ARG A CA 1
ATOM 1466 C C . ARG A 1 180 ? -5.191 -17.391 -10.547 1 96.81 180 ARG A C 1
ATOM 1468 O O . ARG A 1 180 ? -6.18 -18.078 -10.289 1 96.81 180 ARG A O 1
ATOM 1475 N N . ALA A 1 181 ? -5.27 -16.125 -10.969 1 96.19 181 ALA A N 1
ATOM 1476 C CA . ALA A 1 181 ? -6.57 -15.508 -11.227 1 96.19 181 ALA A CA 1
ATOM 1477 C C . ALA A 1 181 ? -7.328 -16.25 -12.32 1 96.19 181 ALA A C 1
ATOM 1479 O O . ALA A 1 181 ? -8.539 -16.438 -12.219 1 96.19 181 ALA A O 1
ATOM 1480 N N . ALA A 1 182 ? -6.633 -16.656 -13.281 1 97.88 182 ALA A N 1
ATOM 1481 C CA . ALA A 1 182 ? -7.246 -17.391 -14.383 1 97.88 182 ALA A CA 1
ATOM 1482 C C . ALA A 1 182 ? -7.883 -18.688 -13.891 1 97.88 182 ALA A C 1
ATOM 1484 O O . ALA A 1 182 ? -8.961 -19.062 -14.352 1 97.88 182 ALA A O 1
ATOM 1485 N N . ILE A 1 183 ? -7.215 -19.344 -13 1 97.81 183 ILE A N 1
ATOM 1486 C CA . ILE A 1 183 ? -7.773 -20.562 -12.422 1 97.81 183 ILE A CA 1
ATOM 1487 C C . ILE A 1 183 ? -9.109 -20.25 -11.742 1 97.81 183 ILE A C 1
ATOM 1489 O O . ILE A 1 183 ? -10.086 -20.969 -11.93 1 97.81 183 ILE A O 1
ATOM 1493 N N . TYR A 1 184 ? -9.156 -19.234 -10.953 1 96.75 184 TYR A N 1
ATOM 1494 C CA . TYR A 1 184 ? -10.375 -18.828 -10.266 1 96.75 184 TYR A CA 1
ATOM 1495 C C . TYR A 1 184 ? -11.508 -18.578 -11.258 1 96.75 184 TYR A C 1
ATOM 1497 O O . TYR A 1 184 ? -12.609 -19.125 -11.102 1 96.75 184 TYR A O 1
ATOM 1505 N N . PHE A 1 185 ? -11.211 -17.797 -12.273 1 97.06 185 PHE A N 1
ATOM 1506 C CA . PHE A 1 185 ? -12.219 -17.422 -13.25 1 97.06 185 PHE A CA 1
ATOM 1507 C C . PHE A 1 185 ? -12.695 -18.641 -14.031 1 97.06 185 PHE A C 1
ATOM 1509 O O . PHE A 1 185 ? -13.867 -18.734 -14.391 1 97.06 185 PHE A O 1
ATOM 1516 N N . ASN A 1 186 ? -11.805 -19.484 -14.281 1 97.5 186 ASN A N 1
ATOM 1517 C CA . ASN A 1 186 ? -12.188 -20.734 -14.945 1 97.5 186 ASN A CA 1
ATOM 1518 C C . ASN A 1 186 ? -13.18 -21.531 -14.117 1 97.5 186 ASN A C 1
ATOM 1520 O O . ASN A 1 186 ? -14.148 -22.078 -14.648 1 97.5 186 ASN A O 1
ATOM 1524 N N . PHE A 1 187 ? -12.945 -21.578 -12.859 1 96.56 187 PHE A N 1
ATOM 1525 C CA . PHE A 1 187 ? -13.852 -22.328 -11.992 1 96.56 187 PHE A CA 1
ATOM 1526 C C . PHE A 1 187 ? -15.203 -21.641 -11.891 1 96.56 187 PHE A C 1
ATOM 1528 O O . PHE A 1 187 ? -16.234 -22.312 -11.805 1 96.56 187 PHE A O 1
ATOM 1535 N N . LEU A 1 188 ? -15.195 -20.312 -11.867 1 96.75 188 LEU A N 1
ATOM 1536 C CA . LEU A 1 188 ? -16.469 -19.594 -11.922 1 96.75 188 LEU A CA 1
ATOM 1537 C C . LEU A 1 188 ? -17.25 -19.969 -13.18 1 96.75 188 LEU A C 1
ATOM 1539 O O . LEU A 1 188 ? -18.422 -20.312 -13.102 1 96.75 188 LEU A O 1
ATOM 1543 N N . THR A 1 189 ? -16.578 -19.922 -14.266 1 97.12 189 THR A N 1
ATOM 1544 C CA . THR A 1 189 ? -17.203 -20.203 -15.562 1 97.12 189 THR A CA 1
ATOM 1545 C C . THR A 1 189 ? -17.734 -21.625 -15.609 1 97.12 189 THR A C 1
ATOM 1547 O O . THR A 1 189 ? -18.875 -21.859 -16.016 1 97.12 189 THR A O 1
ATOM 1550 N N . GLN A 1 190 ? -16.953 -22.531 -15.156 1 97.06 190 GLN A N 1
ATOM 1551 C CA . GLN A 1 190 ? -17.344 -23.922 -15.164 1 97.06 190 GLN A CA 1
ATOM 1552 C C . GLN A 1 190 ? -18.578 -24.156 -14.281 1 97.06 190 GLN A C 1
ATOM 1554 O O . GLN A 1 190 ? -19.453 -24.938 -14.633 1 97.06 190 GLN A O 1
ATOM 1559 N N . SER A 1 191 ? -18.516 -23.484 -13.156 1 96.69 191 SER A N 1
ATOM 1560 C CA . SER A 1 191 ? -19.656 -23.656 -12.242 1 96.69 191 SER A CA 1
ATOM 1561 C C . SER A 1 191 ? -20.953 -23.156 -12.883 1 96.69 191 SER A C 1
ATOM 1563 O O . SER A 1 191 ? -22.016 -23.734 -12.641 1 96.69 191 SER A O 1
ATOM 1565 N N . LEU A 1 192 ? -20.922 -22.156 -13.664 1 96.25 192 LEU A N 1
ATOM 1566 C CA . LEU A 1 192 ? -22.094 -21.625 -14.359 1 96.25 192 LEU A CA 1
ATOM 1567 C C . LEU A 1 192 ? -22.516 -22.562 -15.484 1 96.25 192 LEU A C 1
ATOM 1569 O O . LEU A 1 192 ? -23.703 -22.734 -15.734 1 96.25 192 LEU A O 1
ATOM 1573 N N . GLU A 1 193 ? -21.609 -23.125 -16.109 1 95.12 193 GLU A N 1
ATOM 1574 C CA . GLU A 1 193 ? -21.891 -23.984 -17.266 1 95.12 193 GLU A CA 1
ATOM 1575 C C . GLU A 1 193 ? -22.484 -25.328 -16.828 1 95.12 193 GLU A C 1
ATOM 1577 O O . GLU A 1 193 ? -23.391 -25.844 -17.469 1 95.12 193 GLU A O 1
ATOM 1582 N N . ASN A 1 194 ? -21.984 -25.844 -15.781 1 93.31 194 ASN A N 1
ATOM 1583 C CA . ASN A 1 194 ? -22.391 -27.188 -15.383 1 93.31 194 ASN A CA 1
ATOM 1584 C C . ASN A 1 194 ? -23.531 -27.141 -14.367 1 93.31 194 ASN A C 1
ATOM 1586 O O . ASN A 1 194 ? -24.141 -28.172 -14.086 1 93.31 194 ASN A O 1
ATOM 1590 N N . GLY A 1 195 ? -23.703 -26 -13.859 1 89 195 GLY A N 1
ATOM 1591 C CA . GLY A 1 195 ? -24.797 -25.859 -12.922 1 89 195 GLY A CA 1
ATOM 1592 C C . GLY A 1 195 ? -24.469 -26.375 -11.531 1 89 195 GLY A C 1
ATOM 1593 O O . GLY A 1 195 ? -25.359 -26.453 -10.672 1 89 195 GLY A O 1
ATOM 1594 N N . HIS A 1 196 ? -23.203 -26.781 -11.484 1 86.81 196 HIS A N 1
ATOM 1595 C CA . HIS A 1 196 ? -22.766 -27.203 -10.156 1 86.81 196 HIS A CA 1
ATOM 1596 C C . HIS A 1 196 ? -22.188 -26.047 -9.375 1 86.81 196 HIS A C 1
ATOM 1598 O O . HIS A 1 196 ? -21.781 -25.031 -9.961 1 86.81 196 HIS A O 1
ATOM 1604 N N . GLY A 1 197 ? -22.422 -25.75 -8.18 1 91.75 197 GLY A N 1
ATOM 1605 C CA . GLY A 1 197 ? -21.859 -24.719 -7.324 1 91.75 197 GLY A CA 1
ATOM 1606 C C . GLY A 1 197 ? -20.359 -24.609 -7.453 1 91.75 197 GLY A C 1
ATOM 1607 O O . GLY A 1 197 ? -19.719 -25.422 -8.125 1 91.75 197 GLY A O 1
ATOM 1608 N N . PHE A 1 198 ? -19.828 -23.609 -7.109 1 94.19 198 PHE A N 1
ATOM 1609 C CA . PHE A 1 198 ? -18.391 -23.359 -7.133 1 94.19 198 PHE A CA 1
ATOM 1610 C C . PHE A 1 198 ? -17.656 -24.469 -6.391 1 94.19 198 PHE A C 1
ATOM 1612 O O . PHE A 1 198 ? -17.906 -24.703 -5.207 1 94.19 198 PHE A O 1
ATOM 1619 N N . GLN A 1 199 ? -16.797 -25.125 -7.066 1 95 199 GLN A N 1
ATOM 1620 C CA . GLN A 1 199 ? -16.062 -26.234 -6.477 1 95 199 GLN A CA 1
ATOM 1621 C C . GLN A 1 199 ? -14.867 -25.734 -5.672 1 95 199 GLN A C 1
ATOM 1623 O O . GLN A 1 199 ? -13.727 -25.797 -6.141 1 95 199 GLN A O 1
ATOM 1628 N N . LEU A 1 200 ? -15.086 -25.438 -4.48 1 94.19 200 LEU A N 1
ATOM 1629 C CA . LEU A 1 200 ? -14.117 -24.766 -3.615 1 94.19 200 LEU A CA 1
ATOM 1630 C C . LEU A 1 200 ? -12.875 -25.625 -3.418 1 94.19 200 LEU A C 1
ATOM 1632 O O . LEU A 1 200 ? -11.75 -25.141 -3.588 1 94.19 200 LEU A O 1
ATOM 1636 N N . LYS A 1 201 ? -13.055 -26.859 -3.059 1 95.12 201 LYS A N 1
ATOM 1637 C CA . LYS A 1 201 ? -11.922 -27.734 -2.754 1 95.12 201 LYS A CA 1
ATOM 1638 C C . LYS A 1 201 ? -11.062 -27.969 -3.99 1 95.12 201 LYS A C 1
ATOM 1640 O O . LYS A 1 201 ? -9.836 -27.984 -3.906 1 95.12 201 LYS A O 1
ATOM 1645 N N . ALA A 1 202 ? -11.688 -28.172 -5.086 1 96.5 202 ALA A N 1
ATOM 1646 C CA . ALA A 1 202 ? -10.961 -28.375 -6.336 1 96.5 202 ALA A CA 1
ATOM 1647 C C . ALA A 1 202 ? -10.188 -27.125 -6.734 1 96.5 202 ALA A C 1
ATOM 1649 O O . ALA A 1 202 ? -9.047 -27.219 -7.207 1 96.5 202 ALA A O 1
ATOM 1650 N N . TRP A 1 203 ? -10.781 -26.031 -6.621 1 96.19 203 TRP A N 1
ATOM 1651 C CA . TRP A 1 203 ? -10.117 -24.75 -6.895 1 96.19 203 TRP A CA 1
ATOM 1652 C C . TRP A 1 203 ? -8.891 -24.578 -6.004 1 96.19 203 TRP A C 1
ATOM 1654 O O . TRP A 1 203 ? -7.812 -24.219 -6.484 1 96.19 203 TRP A O 1
ATOM 1664 N N . ARG A 1 204 ? -9.062 -24.844 -4.742 1 95.06 204 ARG A N 1
ATOM 1665 C CA . ARG A 1 204 ? -7.957 -24.734 -3.801 1 95.06 204 ARG A CA 1
ATOM 1666 C C . ARG A 1 204 ? -6.797 -25.641 -4.207 1 95.06 204 ARG A C 1
ATOM 1668 O O . ARG A 1 204 ? -5.641 -25.203 -4.207 1 95.06 204 ARG A O 1
ATOM 1675 N N . ARG A 1 205 ? -7.141 -26.781 -4.527 1 97.5 205 ARG A N 1
ATOM 1676 C CA . ARG A 1 205 ? -6.129 -27.75 -4.934 1 97.5 205 ARG A CA 1
ATOM 1677 C C . ARG A 1 205 ? -5.328 -27.234 -6.129 1 97.5 205 ARG A C 1
ATOM 1679 O O . ARG A 1 205 ? -4.102 -27.328 -6.148 1 97.5 205 ARG A O 1
ATOM 1686 N N . GLU A 1 206 ? -5.98 -26.688 -7.039 1 97.44 206 GLU A N 1
ATOM 1687 C CA . GLU A 1 206 ? -5.332 -26.266 -8.281 1 97.44 206 GLU A CA 1
ATOM 1688 C C . GLU A 1 206 ? -4.426 -25.062 -8.055 1 97.44 206 GLU A C 1
ATOM 1690 O O . GLU A 1 206 ? -3.299 -25.031 -8.555 1 97.44 206 GLU A O 1
ATOM 1695 N N . TRP A 1 207 ? -4.938 -24.109 -7.332 1 95.94 207 TRP A N 1
ATOM 1696 C CA . TRP A 1 207 ? -4.098 -22.922 -7.215 1 95.94 207 TRP A CA 1
ATOM 1697 C C . TRP A 1 207 ? -2.965 -23.156 -6.219 1 95.94 207 TRP A C 1
ATOM 1699 O O . TRP A 1 207 ? -1.894 -22.547 -6.34 1 95.94 207 TRP A O 1
ATOM 1709 N N . ILE A 1 208 ? -3.139 -24.016 -5.215 1 96.56 208 ILE A N 1
ATOM 1710 C CA . ILE A 1 208 ? -2.049 -24.391 -4.316 1 96.56 208 ILE A CA 1
ATOM 1711 C C . ILE A 1 208 ? -0.972 -25.141 -5.098 1 96.56 208 ILE A C 1
ATOM 1713 O O . ILE A 1 208 ? 0.223 -24.891 -4.914 1 96.56 208 ILE A O 1
ATOM 1717 N N . LYS A 1 209 ? -1.421 -26.016 -5.957 1 98.12 209 LYS A N 1
ATOM 1718 C CA . LYS A 1 209 ? -0.491 -26.734 -6.824 1 98.12 209 LYS A CA 1
ATOM 1719 C C . LYS A 1 209 ? 0.293 -25.781 -7.711 1 98.12 209 LYS A C 1
ATOM 1721 O O . LYS A 1 209 ? 1.509 -25.922 -7.863 1 98.12 209 LYS A O 1
ATOM 1726 N N . LEU A 1 210 ? -0.368 -24.844 -8.281 1 98.06 210 LEU A N 1
ATOM 1727 C CA . LEU A 1 210 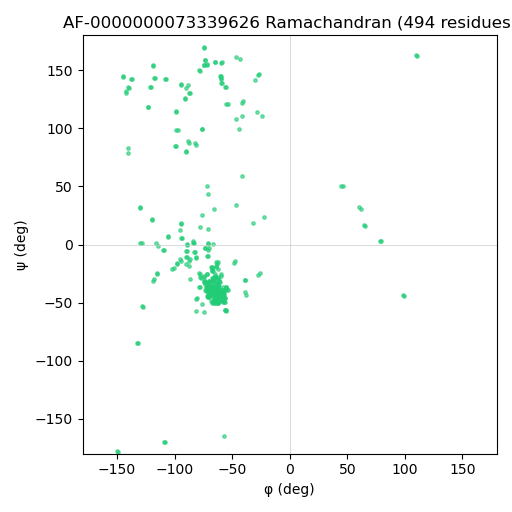? 0.288 -23.812 -9.07 1 98.06 210 LEU A CA 1
ATOM 1728 C C . LEU A 1 210 ? 1.355 -23.094 -8.25 1 98.06 210 LEU A C 1
ATOM 1730 O O . LEU A 1 210 ? 2.473 -22.891 -8.734 1 98.06 210 LEU A O 1
ATOM 1734 N N . THR A 1 211 ? 1 -22.734 -7.043 1 97.62 211 THR A N 1
ATOM 1735 C CA . THR A 1 211 ? 1.905 -22 -6.172 1 97.62 211 THR A CA 1
ATOM 1736 C C . THR A 1 211 ? 3.15 -22.828 -5.859 1 97.62 211 THR A C 1
ATOM 1738 O O . THR A 1 211 ? 4.273 -22.328 -5.992 1 97.62 211 THR A O 1
ATOM 1741 N N . ASN A 1 212 ? 2.91 -24.047 -5.523 1 98.12 212 ASN A N 1
ATOM 1742 C CA . ASN A 1 212 ? 4.031 -24.922 -5.203 1 98.12 212 ASN A CA 1
ATOM 1743 C C . ASN A 1 212 ? 4.957 -25.109 -6.402 1 98.12 212 ASN A C 1
ATOM 1745 O O . ASN A 1 212 ? 6.18 -25.078 -6.258 1 98.12 212 ASN A O 1
ATOM 1749 N N . LYS A 1 213 ? 4.391 -25.297 -7.516 1 98.38 213 LYS A N 1
ATOM 1750 C CA . LYS A 1 213 ? 5.176 -25.469 -8.734 1 98.38 213 LYS A CA 1
ATOM 1751 C C . LYS A 1 213 ? 5.973 -24.203 -9.055 1 98.38 213 LYS A C 1
ATOM 1753 O O . LYS A 1 213 ? 7.148 -24.281 -9.422 1 98.38 213 LYS A O 1
ATOM 1758 N N . TRP A 1 214 ? 5.375 -23.062 -8.906 1 98.31 214 TRP A N 1
ATOM 1759 C CA . TRP A 1 214 ? 6.039 -21.797 -9.18 1 98.31 214 TRP A CA 1
ATOM 1760 C C . TRP A 1 214 ? 7.195 -21.562 -8.211 1 98.31 214 TRP A C 1
ATOM 1762 O O . TRP A 1 214 ? 8.258 -21.094 -8.602 1 98.31 214 TRP A O 1
ATOM 1772 N N . GLN A 1 215 ? 6.961 -21.922 -6.973 1 98.06 215 GLN A N 1
ATOM 1773 C CA . GLN A 1 215 ? 7.98 -21.734 -5.941 1 98.06 215 GLN A CA 1
ATOM 1774 C C . GLN A 1 215 ? 9.195 -22.609 -6.211 1 98.06 215 GLN A C 1
ATOM 1776 O O . GLN A 1 215 ? 10.328 -22.234 -5.883 1 98.06 215 GLN A O 1
ATOM 1781 N N . LYS A 1 216 ? 9 -23.719 -6.859 1 97.94 216 LYS A N 1
ATOM 1782 C CA . LYS A 1 216 ? 10.086 -24.656 -7.121 1 97.94 216 LYS A CA 1
ATOM 1783 C C . LYS A 1 216 ? 10.781 -24.344 -8.445 1 97.94 216 LYS A C 1
ATOM 1785 O O . LYS A 1 216 ? 11.852 -24.875 -8.734 1 97.94 216 LYS A O 1
ATOM 1790 N N . SER A 1 217 ? 10.203 -23.484 -9.211 1 98 217 SER A N 1
ATOM 1791 C CA . SER A 1 217 ? 10.727 -23.172 -10.531 1 98 217 SER A CA 1
ATOM 1792 C C . SER A 1 217 ? 12.094 -22.5 -10.438 1 98 217 SER A C 1
ATOM 1794 O O . SER A 1 217 ? 12.453 -21.953 -9.391 1 98 217 SER A O 1
ATOM 1796 N N . ARG A 1 218 ? 1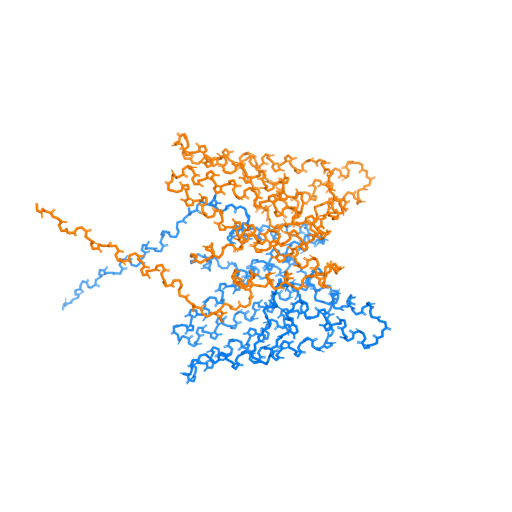2.852 -22.625 -11.578 1 97.44 218 ARG A N 1
ATOM 1797 C CA . ARG A 1 218 ? 14.148 -21.953 -11.688 1 97.44 218 ARG A CA 1
ATOM 1798 C C . ARG A 1 218 ? 14.156 -20.969 -12.852 1 97.44 218 ARG A C 1
ATOM 1800 O O . ARG A 1 218 ? 15.219 -20.625 -13.375 1 97.44 218 ARG A O 1
ATOM 1807 N N . LYS A 1 219 ? 12.977 -20.578 -13.203 1 98.06 219 LYS A N 1
ATOM 1808 C CA . LYS A 1 219 ? 12.875 -19.625 -14.297 1 98.06 219 LYS A CA 1
ATOM 1809 C C . LYS A 1 219 ? 13.633 -18.344 -13.977 1 98.06 219 LYS A C 1
ATOM 1811 O O . LYS A 1 219 ? 13.555 -17.828 -12.859 1 98.06 219 LYS A O 1
ATOM 1816 N N . ILE A 1 220 ? 14.336 -17.812 -14.984 1 97.81 220 ILE A N 1
ATOM 1817 C CA . ILE A 1 220 ? 15.109 -16.594 -14.828 1 97.81 220 ILE A CA 1
ATOM 1818 C C . ILE A 1 220 ? 14.266 -15.391 -15.273 1 97.81 220 ILE A C 1
ATOM 1820 O O . ILE A 1 220 ? 13.57 -15.453 -16.281 1 97.81 220 ILE A O 1
ATOM 1824 N N . PHE A 1 221 ? 14.344 -14.336 -14.508 1 98.5 221 PHE A N 1
ATOM 1825 C CA . PHE A 1 221 ? 13.617 -13.109 -14.805 1 98.5 221 PHE A CA 1
ATOM 1826 C C . PHE A 1 221 ? 14.578 -11.945 -15.031 1 98.5 221 PHE A C 1
ATOM 1828 O O . PHE A 1 221 ? 15.695 -11.953 -14.516 1 98.5 221 PHE A O 1
ATOM 1835 N N . PRO A 1 222 ? 14.109 -10.93 -15.828 1 98.12 222 PRO A N 1
ATOM 1836 C CA . PRO A 1 222 ? 14.969 -9.781 -16.109 1 98.12 222 PRO A CA 1
ATOM 1837 C C . PRO A 1 222 ? 15.398 -9.039 -14.852 1 98.12 222 PRO A C 1
ATOM 1839 O O . PRO A 1 222 ? 14.602 -8.883 -13.922 1 98.12 222 PRO A O 1
ATOM 1842 N N . VAL A 1 223 ? 16.656 -8.57 -14.867 1 97.88 223 VAL A N 1
ATOM 1843 C CA . VAL A 1 223 ? 17.172 -7.793 -13.742 1 97.88 223 VAL A CA 1
ATOM 1844 C C . VAL A 1 223 ? 17.344 -6.332 -14.148 1 97.88 223 VAL A C 1
ATOM 1846 O O . VAL A 1 223 ? 17.688 -5.488 -13.32 1 97.88 223 VAL A O 1
ATOM 1849 N N . GLU A 1 224 ? 17.094 -6.07 -15.414 1 97.69 224 GLU A N 1
ATOM 1850 C CA . GLU A 1 224 ? 17.125 -4.711 -15.938 1 97.69 224 GLU A CA 1
ATOM 1851 C C . GLU A 1 224 ? 15.742 -4.297 -16.469 1 97.69 224 GLU A C 1
ATOM 1853 O O . GLU A 1 224 ? 15.039 -5.105 -17.062 1 97.69 224 GLU A O 1
ATOM 1858 N N . SER A 1 225 ? 15.469 -3.004 -16.219 1 96.56 225 SER A N 1
ATOM 1859 C CA . SER A 1 225 ? 14.172 -2.508 -16.656 1 96.56 225 SER A CA 1
ATOM 1860 C C . SER A 1 225 ? 14.117 -2.371 -18.172 1 96.56 225 SER A C 1
ATOM 1862 O O . SER A 1 225 ? 15.156 -2.326 -18.844 1 96.56 225 SER A O 1
ATOM 1864 N N . ASN A 1 226 ? 12.898 -2.441 -18.656 1 95.75 226 ASN A N 1
ATOM 1865 C CA . ASN A 1 226 ? 12.633 -2.281 -20.078 1 95.75 226 ASN A CA 1
ATOM 1866 C C . ASN A 1 226 ? 11.344 -1.513 -20.328 1 95.75 226 ASN A C 1
ATOM 1868 O O . ASN A 1 226 ? 10.328 -1.773 -19.672 1 95.75 226 ASN A O 1
ATOM 1872 N N . GLY A 1 227 ? 11.469 -0.487 -21.219 1 94.75 227 GLY A N 1
ATOM 1873 C CA . GLY A 1 227 ? 10.297 0.305 -21.562 1 94.75 227 GLY A CA 1
ATOM 1874 C C . GLY A 1 227 ? 10.359 1.724 -21.031 1 94.75 227 GLY A C 1
ATOM 1875 O O . GLY A 1 227 ? 11.172 2.029 -20.156 1 94.75 227 GLY A O 1
ATOM 1876 N N . ASN A 1 228 ? 9.516 2.533 -21.625 1 95.56 228 ASN A N 1
ATOM 1877 C CA . ASN A 1 228 ? 9.414 3.934 -21.219 1 95.56 228 ASN A CA 1
ATOM 1878 C C . ASN A 1 228 ? 8.227 4.16 -20.281 1 95.56 228 ASN A C 1
ATOM 1880 O O . ASN A 1 228 ? 7.074 4.074 -20.703 1 95.56 228 ASN A O 1
ATOM 1884 N N . ALA A 1 229 ? 8.57 4.516 -19.078 1 96.56 229 ALA A N 1
ATOM 1885 C CA . ALA A 1 229 ? 7.555 4.637 -18.031 1 96.56 229 ALA A CA 1
ATOM 1886 C C . ALA A 1 229 ? 6.469 5.633 -18.438 1 96.56 229 ALA A C 1
ATOM 1888 O O . ALA A 1 229 ? 5.281 5.387 -18.234 1 96.56 229 ALA A O 1
ATOM 1889 N N . LEU A 1 230 ? 6.852 6.711 -19.016 1 96.12 230 LEU A N 1
ATOM 1890 C CA . LEU A 1 230 ? 5.891 7.75 -19.375 1 96.12 230 LEU A CA 1
ATOM 1891 C C . LEU A 1 230 ? 4.965 7.27 -20.5 1 96.12 230 LEU A C 1
ATOM 1893 O O . LEU A 1 230 ? 3.742 7.375 -20.375 1 96.12 230 LEU A O 1
ATOM 1897 N N . ASN A 1 231 ? 5.496 6.738 -21.5 1 96.44 231 ASN A N 1
ATOM 1898 C CA . ASN A 1 231 ? 4.699 6.266 -22.625 1 96.44 231 ASN A CA 1
ATOM 1899 C C . ASN A 1 231 ? 3.73 5.164 -22.203 1 96.44 231 ASN A C 1
ATOM 1901 O O . ASN A 1 231 ? 2.557 5.191 -22.578 1 96.44 231 ASN A O 1
ATOM 1905 N N . ILE A 1 232 ? 4.254 4.281 -21.438 1 97.88 232 ILE A N 1
ATOM 1906 C CA . ILE A 1 232 ? 3.432 3.148 -21.016 1 97.88 232 ILE A CA 1
ATOM 1907 C C . ILE A 1 232 ? 2.342 3.623 -20.062 1 97.88 232 ILE A C 1
ATOM 1909 O O . ILE A 1 232 ? 1.188 3.197 -20.156 1 97.88 232 ILE A O 1
ATOM 1913 N N . SER A 1 233 ? 2.711 4.508 -19.141 1 97.31 233 SER A N 1
ATOM 1914 C CA . SER A 1 233 ? 1.714 5.039 -18.219 1 97.31 233 SER A CA 1
ATOM 1915 C C . SER A 1 233 ? 0.625 5.805 -18.953 1 97.31 233 SER A C 1
ATOM 1917 O O . SER A 1 233 ? -0.56 5.668 -18.641 1 97.31 233 SER A O 1
ATOM 1919 N N . ARG A 1 234 ? 1.004 6.57 -19.891 1 96.12 234 ARG A N 1
ATOM 1920 C CA . ARG A 1 234 ? 0.053 7.324 -20.703 1 96.12 234 ARG A CA 1
ATOM 1921 C C . ARG A 1 234 ? -0.882 6.387 -21.453 1 96.12 234 ARG A C 1
ATOM 1923 O O . ARG A 1 234 ? -2.098 6.594 -21.469 1 96.12 234 ARG A O 1
ATOM 1930 N N . TRP A 1 235 ? -0.327 5.418 -22.031 1 97.19 235 TRP A N 1
ATOM 1931 C CA . TRP A 1 235 ? -1.104 4.43 -22.781 1 97.19 235 TRP A CA 1
ATOM 1932 C C . TRP A 1 235 ? -2.109 3.732 -21.875 1 97.19 235 TRP A C 1
ATOM 1934 O O . TRP A 1 235 ? -3.287 3.613 -22.203 1 97.19 235 TRP A O 1
ATOM 1944 N N . LEU A 1 236 ? -1.659 3.35 -20.719 1 98.06 236 LEU A N 1
ATOM 1945 C CA . LEU A 1 236 ? -2.521 2.633 -19.781 1 98.06 236 LEU A CA 1
ATOM 1946 C C . LEU A 1 236 ? -3.607 3.551 -19.234 1 98.06 236 LEU A C 1
ATOM 1948 O O . LEU A 1 236 ? -4.746 3.119 -19.031 1 98.06 236 LEU A O 1
ATOM 1952 N N . TYR A 1 237 ? -3.217 4.754 -19 1 96.19 237 TYR A N 1
ATOM 1953 C CA . TYR A 1 237 ? -4.203 5.734 -18.562 1 96.19 237 TYR A CA 1
ATOM 1954 C C . TYR A 1 237 ? -5.328 5.863 -19.594 1 96.19 237 TYR A C 1
ATOM 1956 O O . TYR A 1 237 ? -6.508 5.824 -19.234 1 96.19 237 TYR A O 1
ATOM 1964 N N . HIS A 1 238 ? -5.035 5.98 -20.781 1 95.31 238 HIS A N 1
ATOM 1965 C CA . HIS A 1 238 ? -6.035 6.125 -21.844 1 95.31 238 HIS A CA 1
ATOM 1966 C C . HIS A 1 238 ? -6.844 4.844 -22.016 1 95.31 238 HIS A C 1
ATOM 1968 O O . HIS A 1 238 ? -8.055 4.898 -22.234 1 95.31 238 HIS A O 1
ATOM 1974 N N . LYS A 1 239 ? -6.215 3.762 -21.875 1 96.19 239 LYS A N 1
ATOM 1975 C CA . LYS A 1 239 ? -6.852 2.469 -22.109 1 96.19 239 LYS A CA 1
ATOM 1976 C C . LYS A 1 239 ? -7.895 2.168 -21.047 1 96.19 239 LYS A C 1
ATOM 1978 O O . LYS A 1 239 ? -8.977 1.663 -21.344 1 96.19 239 LYS A O 1
ATOM 1983 N N . TYR A 1 240 ? -7.555 2.564 -19.797 1 95.25 240 TYR A N 1
ATOM 1984 C CA . TYR A 1 240 ? -8.391 2.053 -18.719 1 95.25 240 TYR A CA 1
ATOM 1985 C C . TYR A 1 240 ? -9.133 3.186 -18.016 1 95.25 240 TYR A C 1
ATOM 1987 O O . TYR A 1 240 ? -10.172 2.961 -17.391 1 95.25 240 TYR A O 1
ATOM 1995 N N . LEU A 1 241 ? -8.594 4.402 -18.094 1 88.88 241 LEU A N 1
ATOM 1996 C CA . LEU A 1 241 ? -9.125 5.461 -17.234 1 88.88 241 LEU A CA 1
ATOM 1997 C C . LEU A 1 241 ? -9.688 6.602 -18.062 1 88.88 241 LEU A C 1
ATOM 1999 O O . LEU A 1 241 ? -10.367 7.484 -17.547 1 88.88 241 LEU A O 1
ATOM 2003 N N . GLY A 1 242 ? -9.242 6.957 -19.234 1 75.25 242 GLY A N 1
ATOM 2004 C CA . GLY A 1 242 ? -9.578 8.078 -20.094 1 75.25 242 GLY A CA 1
ATOM 2005 C C . GLY A 1 242 ? -11.062 8.18 -20.375 1 75.25 242 GLY A C 1
ATOM 2006 O O . GLY A 1 242 ? -11.547 9.227 -20.812 1 75.25 242 GLY A O 1
ATOM 2007 N N . ASN A 1 243 ? -11.766 7.121 -20.578 1 59.12 243 ASN A N 1
ATOM 2008 C CA . ASN A 1 243 ? -13.164 7.363 -20.922 1 59.12 243 ASN A CA 1
ATOM 2009 C C . ASN A 1 243 ? -13.984 7.758 -19.688 1 59.12 243 ASN A C 1
ATOM 2011 O O . ASN A 1 243 ? -14.133 6.969 -18.766 1 59.12 243 ASN A O 1
ATOM 2015 N N . PRO A 1 244 ? -14.219 9.062 -19.5 1 49 244 PRO A N 1
ATOM 2016 C CA . PRO A 1 244 ? -14.977 9.641 -18.391 1 49 244 PRO A CA 1
ATOM 2017 C C . PRO A 1 244 ? -16.203 8.805 -18.016 1 49 244 PRO A C 1
ATOM 2019 O O . PRO A 1 244 ? -16.719 8.938 -16.906 1 49 244 PRO A O 1
ATOM 2022 N N . ASP A 1 245 ? -16.828 8.133 -18.812 1 43.84 245 ASP A N 1
ATOM 2023 C CA . ASP A 1 245 ? -18.047 7.398 -18.453 1 43.84 245 ASP A CA 1
ATOM 2024 C C . ASP A 1 245 ? -17.75 6.32 -17.406 1 43.84 245 ASP A C 1
ATOM 2026 O O . ASP A 1 245 ? -18.672 5.723 -16.844 1 43.84 245 ASP A O 1
ATOM 2030 N N . THR A 1 246 ? -16.625 5.969 -17.219 1 41.09 246 THR A N 1
ATOM 2031 C CA . THR A 1 246 ? -16.344 4.773 -16.438 1 41.09 246 THR A CA 1
ATOM 2032 C C . THR A 1 246 ? -16.406 5.086 -14.945 1 41.09 246 THR A C 1
ATOM 2034 O O . THR A 1 246 ? -16.75 4.215 -14.133 1 41.09 246 THR A O 1
ATOM 2037 N N . TYR A 1 247 ? -15.82 6.133 -14.43 1 40.44 247 TYR A N 1
ATOM 2038 C CA . TYR A 1 247 ? -15.812 6.293 -12.977 1 40.44 247 TYR A CA 1
ATOM 2039 C C . TYR A 1 247 ? -17.078 7 -12.5 1 40.44 247 TYR A C 1
ATOM 2041 O O . TYR A 1 247 ? -17.25 7.246 -11.305 1 40.44 247 TYR A O 1
ATOM 2049 N N . ASP A 1 248 ? -17.875 7.59 -13.359 1 33.72 248 ASP A N 1
ATOM 2050 C CA . ASP A 1 248 ? -19.062 8.281 -12.867 1 33.72 248 ASP A CA 1
ATOM 2051 C C . ASP A 1 248 ? -20.109 7.285 -12.375 1 33.72 248 ASP A C 1
ATOM 2053 O O . ASP A 1 248 ? -21.25 7.664 -12.102 1 33.72 248 ASP A O 1
ATOM 2057 N N . HIS A 1 249 ? -19.828 5.941 -12.422 1 29.7 249 HIS A N 1
ATOM 2058 C CA . HIS A 1 249 ? -21 5.277 -11.852 1 29.7 249 HIS A CA 1
ATOM 2059 C C . HIS A 1 249 ? -20.891 5.184 -10.328 1 29.7 249 HIS A C 1
ATOM 2061 O O . HIS A 1 249 ? -19.797 4.977 -9.797 1 29.7 249 HIS A O 1
ATOM 2067 N N . MET B 1 1 ? -53.844 0.895 35.531 1 20.23 1 MET B N 1
ATOM 2068 C CA . MET B 1 1 ? -53.875 -0.373 34.812 1 20.23 1 MET B CA 1
ATOM 2069 C C . MET B 1 1 ? -53.094 -0.286 33.5 1 20.23 1 MET B C 1
ATOM 2071 O O . MET B 1 1 ? -53.031 -1.264 32.75 1 20.23 1 MET B O 1
ATOM 2075 N N . LEU B 1 2 ? -52.906 0.893 33 1 22.33 2 LEU B N 1
ATOM 2076 C CA . LEU B 1 2 ? -52.625 1.085 31.578 1 22.33 2 LEU B CA 1
ATOM 2077 C C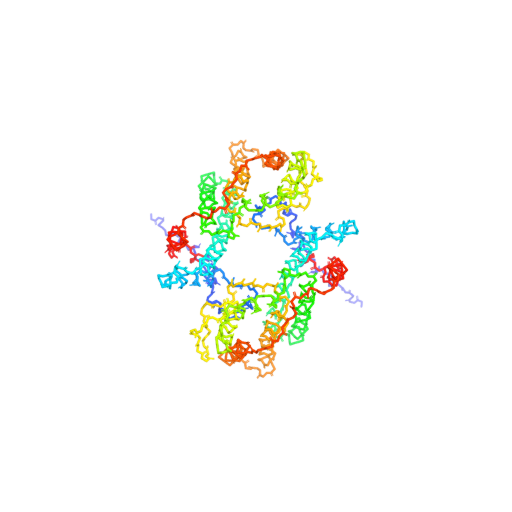 . LEU B 1 2 ? -51.219 0.626 31.219 1 22.33 2 LEU B C 1
ATOM 2079 O O . LEU B 1 2 ? -50.281 1.395 31.344 1 22.33 2 LEU B O 1
ATOM 2083 N N . GLN B 1 3 ? -50.719 -0.606 31.562 1 22.39 3 GLN B N 1
ATOM 2084 C CA . GLN B 1 3 ? -49.438 -1.292 31.609 1 22.39 3 GLN B CA 1
ATOM 2085 C C . GLN B 1 3 ? -48.875 -1.473 30.219 1 22.39 3 GLN B C 1
ATOM 2087 O O . GLN B 1 3 ? -47.656 -1.639 30.062 1 22.39 3 GLN B O 1
ATOM 2092 N N . GLY B 1 4 ? -49.656 -1.808 29.172 1 23.34 4 GLY B N 1
ATOM 2093 C CA . GLY B 1 4 ? -49.219 -2.91 28.328 1 23.34 4 GLY B CA 1
ATOM 2094 C C . GLY B 1 4 ? -48.188 -2.512 27.312 1 23.34 4 GLY B C 1
ATOM 2095 O O . GLY B 1 4 ? -47.344 -3.328 26.938 1 23.34 4 GLY B O 1
ATOM 2096 N N . ARG B 1 5 ? -48.344 -1.549 26.391 1 24.36 5 ARG B N 1
ATOM 2097 C CA . ARG B 1 5 ? -48.25 -1.808 24.953 1 24.36 5 ARG B CA 1
ATOM 2098 C C . ARG B 1 5 ? -46.781 -1.719 24.484 1 24.36 5 ARG B C 1
ATOM 2100 O O . ARG B 1 5 ? -46.5 -1.966 23.312 1 24.36 5 ARG B O 1
ATOM 2107 N N . HIS B 1 6 ? -45.875 -0.912 25.094 1 25.22 6 HIS B N 1
ATOM 2108 C CA . HIS B 1 6 ? -44.938 -0.268 24.188 1 25.22 6 HIS B CA 1
ATOM 2109 C C . HIS B 1 6 ? -43.875 -1.248 23.719 1 25.22 6 HIS B C 1
ATOM 2111 O O . HIS B 1 6 ? -42.688 -0.917 23.688 1 25.22 6 HIS B O 1
ATOM 2117 N N . HIS B 1 7 ? -44.094 -2.637 23.688 1 24.25 7 HIS B N 1
ATOM 2118 C CA . HIS B 1 7 ? -43.031 -3.619 23.578 1 24.25 7 HIS B CA 1
ATOM 2119 C C . HIS B 1 7 ? -42.375 -3.59 22.203 1 24.25 7 HIS B C 1
ATOM 2121 O O . HIS B 1 7 ? -41.312 -4.172 22 1 24.25 7 HIS B O 1
ATOM 2127 N N . THR B 1 8 ? -43.156 -3.381 21.109 1 23.98 8 THR B N 1
ATOM 2128 C CA . THR B 1 8 ? -42.906 -4.25 19.953 1 23.98 8 THR B CA 1
ATOM 2129 C C . THR B 1 8 ? -41.656 -3.83 19.203 1 23.98 8 THR B C 1
ATOM 2131 O O . THR B 1 8 ? -40.969 -4.668 18.625 1 23.98 8 THR B O 1
ATOM 2134 N N . ASP B 1 9 ? -41.531 -2.543 18.844 1 24.52 9 ASP B N 1
ATOM 2135 C CA . ASP B 1 9 ? -40.969 -2.324 17.5 1 24.52 9 ASP B CA 1
ATOM 2136 C C . ASP B 1 9 ? -39.469 -2.502 17.5 1 24.52 9 ASP B C 1
ATOM 2138 O O . ASP B 1 9 ? -38.719 -1.53 17.359 1 24.52 9 ASP B O 1
ATOM 2142 N N . VAL B 1 10 ? -38.844 -3.125 18.562 1 25.08 10 VAL B N 1
ATOM 2143 C CA . VAL B 1 10 ? -37.406 -3.301 18.719 1 25.08 10 VAL B CA 1
ATOM 2144 C C . VAL B 1 10 ? -36.875 -4.191 17.609 1 25.08 10 VAL B C 1
ATOM 2146 O O . VAL B 1 10 ? -35.688 -4.578 17.625 1 25.08 10 VAL B O 1
ATOM 2149 N N . LYS B 1 11 ? -37.719 -4.91 17 1 27.14 11 LYS B N 1
ATOM 2150 C CA . LYS B 1 11 ? -37.281 -6.129 16.312 1 27.14 11 LYS B CA 1
ATOM 2151 C C . LYS B 1 11 ? -36.469 -5.805 15.078 1 27.14 11 LYS B C 1
ATOM 2153 O O . LYS B 1 11 ? -35.688 -6.641 14.602 1 27.14 11 LYS B O 1
ATOM 2158 N N . LEU B 1 12 ? -36.938 -4.871 14.312 1 24.75 12 LEU B N 1
ATOM 2159 C CA . LEU B 1 12 ? -36.531 -4.922 12.906 1 24.75 12 LEU B CA 1
ATOM 2160 C C . LEU B 1 12 ? -35.062 -4.551 12.75 1 24.75 12 LEU B C 1
ATOM 2162 O O . LEU B 1 12 ? -34.469 -4.797 11.695 1 24.75 12 LEU B O 1
ATOM 2166 N N . VAL B 1 13 ? -34.625 -3.684 13.586 1 24.95 13 VAL B N 1
ATOM 2167 C CA . VAL B 1 13 ? -33.312 -3.113 13.32 1 24.95 13 VAL B CA 1
ATOM 2168 C C . VAL B 1 13 ? -32.25 -4.184 13.5 1 24.95 13 VAL B C 1
ATOM 2170 O O . VAL B 1 13 ? -31.047 -3.928 13.273 1 24.95 13 VAL B O 1
ATOM 2173 N N . SER B 1 14 ? -32.531 -5.266 14.203 1 24.59 14 SER B N 1
ATOM 2174 C CA . SER B 1 14 ? -31.547 -6.277 14.609 1 24.59 14 SER B CA 1
ATOM 2175 C C . SER B 1 14 ? -31.016 -7.059 13.414 1 24.59 14 SER B C 1
ATOM 2177 O O . SER B 1 14 ? -29.859 -7.465 13.391 1 24.59 14 SER B O 1
ATOM 2179 N N . ARG B 1 15 ? -32.031 -7.414 12.484 1 24.8 15 ARG B N 1
ATOM 2180 C CA . ARG B 1 15 ? -31.672 -8.414 11.477 1 24.8 15 ARG B CA 1
ATOM 2181 C C . ARG B 1 15 ? -30.688 -7.848 10.461 1 24.8 15 ARG B C 1
ATOM 2183 O O . ARG B 1 15 ? -30.188 -8.578 9.609 1 24.8 15 ARG B O 1
ATOM 2190 N N . ARG B 1 16 ? -30.922 -6.66 10.07 1 24.78 16 ARG B N 1
ATOM 2191 C CA . ARG B 1 16 ? -30.109 -6.176 8.953 1 24.78 16 ARG B CA 1
ATOM 2192 C C . ARG B 1 16 ? -28.641 -6.145 9.328 1 24.78 16 ARG B C 1
ATOM 2194 O O . ARG B 1 16 ? -27.766 -6.152 8.445 1 24.78 16 ARG B O 1
ATOM 2201 N N . ALA B 1 17 ? -28.25 -5.773 10.578 1 27.03 17 ALA B N 1
ATOM 2202 C CA . ALA B 1 17 ? -26.875 -5.848 11.039 1 27.03 17 ALA B CA 1
ATOM 2203 C C . ALA B 1 17 ? -26.344 -7.273 10.93 1 27.03 17 ALA B C 1
ATOM 2205 O O . ALA B 1 17 ? -25.125 -7.484 10.883 1 27.03 17 ALA B O 1
ATOM 2206 N N . ALA B 1 18 ? -27.172 -8.219 11.18 1 25.05 18 ALA B N 1
ATOM 2207 C CA . ALA B 1 18 ? -26.797 -9.633 11.266 1 25.05 18 ALA B CA 1
ATOM 2208 C C . ALA B 1 18 ? -26.359 -10.164 9.906 1 25.05 18 ALA B C 1
ATOM 2210 O O . ALA B 1 18 ? -25.859 -11.289 9.805 1 25.05 18 ALA B O 1
ATOM 2211 N N . LEU B 1 19 ? -26.922 -9.602 8.938 1 25.58 19 LEU B N 1
ATOM 2212 C CA . LEU B 1 19 ? -26.484 -10.219 7.691 1 25.58 19 LEU B CA 1
ATOM 2213 C C . LEU B 1 19 ? -25.031 -9.883 7.402 1 25.58 19 LEU B C 1
ATOM 2215 O O . LEU B 1 19 ? -24.562 -9.992 6.266 1 25.58 19 LEU B O 1
ATOM 2219 N N . ILE B 1 20 ? -24.344 -9.055 8.211 1 30.23 20 ILE B N 1
ATOM 2220 C CA . ILE B 1 20 ? -22.891 -9.133 8.125 1 30.23 20 ILE B CA 1
ATOM 2221 C C . ILE B 1 20 ? -22.438 -10.602 8.141 1 30.23 20 ILE B C 1
ATOM 2223 O O . ILE B 1 20 ? -22.391 -11.219 9.203 1 30.23 20 ILE B O 1
ATOM 2227 N N . LYS B 1 21 ? -23.234 -11.508 7.555 1 28.64 21 LYS B N 1
ATOM 2228 C CA . LYS B 1 21 ? -23.156 -12.93 7.234 1 28.64 21 LYS B CA 1
ATOM 2229 C C . LYS B 1 21 ? -21.719 -13.359 6.973 1 28.64 21 LYS B C 1
ATOM 2231 O O . LYS B 1 21 ? -20.906 -12.555 6.527 1 28.64 21 LYS B O 1
ATOM 2236 N N . ASN B 1 22 ? -21.234 -14.641 7.434 1 28.25 22 ASN B N 1
ATOM 2237 C CA . ASN B 1 22 ? -20.141 -15.562 7.152 1 28.25 22 ASN B CA 1
ATOM 2238 C C . ASN B 1 22 ? -19.734 -15.516 5.684 1 28.25 22 ASN B C 1
ATOM 2240 O O . ASN B 1 22 ? -20.141 -16.375 4.898 1 28.25 22 ASN B O 1
ATOM 2244 N N . THR B 1 23 ? -20.047 -14.555 4.984 1 32.25 23 THR B N 1
ATOM 2245 C CA . THR B 1 23 ? -19.703 -14.68 3.574 1 32.25 23 THR B CA 1
ATOM 2246 C C . THR B 1 23 ? -18.266 -15.18 3.414 1 32.25 23 THR B C 1
ATOM 2248 O O . THR B 1 23 ? -17.344 -14.633 4.02 1 32.25 23 THR B O 1
ATOM 2251 N N . ASP B 1 24 ? -18.031 -16.438 2.986 1 30.72 24 ASP B N 1
ATOM 2252 C CA . ASP B 1 24 ? -16.875 -17.266 2.654 1 30.72 24 ASP B CA 1
ATOM 2253 C C . ASP B 1 24 ? -15.711 -16.422 2.16 1 30.72 24 ASP B C 1
ATOM 2255 O O . ASP B 1 24 ? -15.891 -15.516 1.352 1 30.72 24 ASP B O 1
A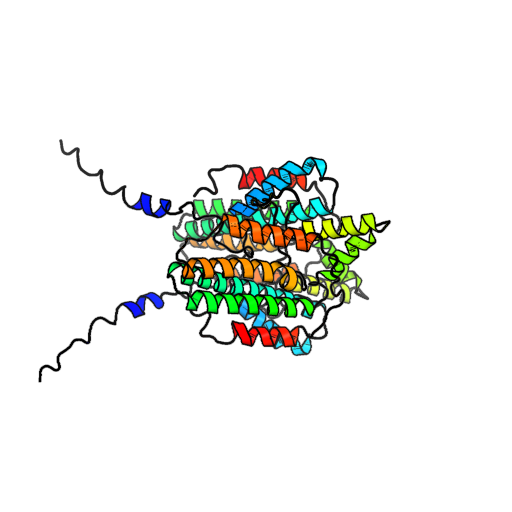TOM 2259 N N . SER B 1 25 ? -14.672 -16.406 2.912 1 34.75 25 SER B N 1
ATOM 2260 C CA . SER B 1 25 ? -13.312 -15.969 2.613 1 34.75 25 SER B CA 1
ATOM 2261 C C . SER B 1 25 ? -13 -16.125 1.129 1 34.75 25 SER B C 1
ATOM 2263 O O . SER B 1 25 ? -11.922 -15.727 0.674 1 34.75 25 SER B O 1
ATOM 2265 N N . TYR B 1 26 ? -13.719 -17.078 0.527 1 33.03 26 TYR B N 1
ATOM 2266 C CA . TYR B 1 26 ? -13.438 -17.375 -0.875 1 33.03 26 TYR B CA 1
ATOM 2267 C C . TYR B 1 26 ? -13.641 -16.141 -1.74 1 33.03 26 TYR B C 1
ATOM 2269 O O . TYR B 1 26 ? -13.414 -16.172 -2.953 1 33.03 26 TYR B O 1
ATOM 2277 N N . GLU B 1 27 ? -14.469 -15.266 -1.315 1 33.97 27 GLU B N 1
ATOM 2278 C CA . GLU B 1 27 ? -15.07 -14.398 -2.326 1 33.97 27 GLU B CA 1
ATOM 2279 C C . GLU B 1 27 ? -14.055 -13.391 -2.861 1 33.97 27 GLU B C 1
ATOM 2281 O O . GLU B 1 27 ? -14.328 -12.703 -3.848 1 33.97 27 GLU B O 1
ATOM 2286 N N . HIS B 1 28 ? -13.133 -12.812 -2.047 1 37.66 28 HIS B N 1
ATOM 2287 C CA . HIS B 1 28 ? -12.453 -11.672 -2.66 1 37.66 28 HIS B CA 1
ATOM 2288 C C . HIS B 1 28 ? -11.109 -12.086 -3.248 1 37.66 28 HIS B C 1
ATOM 2290 O O . HIS B 1 28 ? -10.344 -12.805 -2.607 1 37.66 28 HIS B O 1
ATOM 2296 N N . PRO B 1 29 ? -11 -12.328 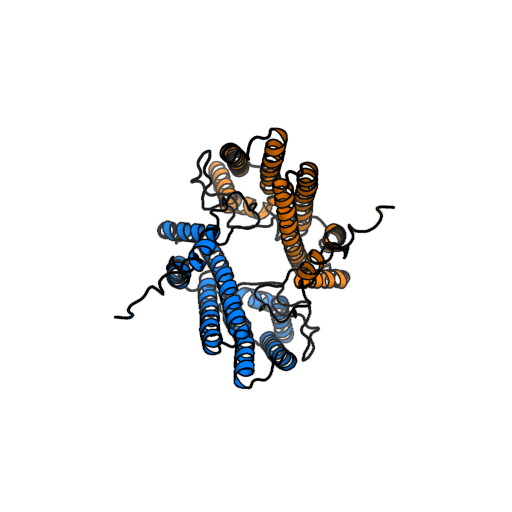-4.484 1 34.94 29 PRO B N 1
ATOM 2297 C CA . PRO B 1 29 ? -9.664 -12.539 -5.055 1 34.94 29 PRO B CA 1
ATOM 2298 C C . PRO B 1 29 ? -8.562 -11.836 -4.266 1 34.94 29 PRO B C 1
ATOM 2300 O O . PRO B 1 29 ? -8.844 -10.883 -3.531 1 34.94 29 PRO B O 1
ATOM 2303 N N . HIS B 1 30 ? -7.352 -12.438 -4.207 1 42.66 30 HIS B N 1
ATOM 2304 C CA . HIS B 1 30 ? -6.098 -12.164 -3.512 1 42.66 30 HIS B CA 1
ATOM 2305 C C . HIS B 1 30 ? -5.809 -10.664 -3.467 1 42.66 30 HIS B C 1
ATOM 2307 O O . HIS B 1 30 ? -4.953 -10.219 -2.701 1 42.66 30 HIS B O 1
ATOM 2313 N N . LEU B 1 31 ? -6.043 -9.914 -4.688 1 43.94 31 LEU B N 1
ATOM 2314 C CA . LEU B 1 31 ? -5.422 -8.602 -4.555 1 43.94 31 LEU B CA 1
ATOM 2315 C C . LEU B 1 31 ? -5.781 -7.957 -3.221 1 43.94 31 LEU B C 1
ATOM 2317 O O . LEU B 1 31 ? -5.121 -7.012 -2.785 1 43.94 31 LEU B O 1
ATOM 2321 N N . TRP B 1 32 ? -6.805 -8.414 -2.418 1 52.28 32 TRP B N 1
ATOM 2322 C CA . TRP B 1 32 ? -7.164 -7.582 -1.272 1 52.28 32 TRP B CA 1
ATOM 2323 C C . TRP B 1 32 ? -7.484 -8.445 -0.055 1 52.28 32 TRP B C 1
ATOM 2325 O O . TRP B 1 32 ? -8.398 -9.266 -0.092 1 52.28 32 TRP B O 1
ATOM 2335 N N . TYR B 1 33 ? -6.395 -8.914 0.575 1 56.25 33 TYR B N 1
ATOM 2336 C CA . TYR B 1 33 ? -6.641 -9.508 1.883 1 56.25 33 TYR B CA 1
ATOM 2337 C C . TYR B 1 33 ? -7.656 -8.695 2.676 1 56.25 33 TYR B C 1
ATOM 2339 O O . TYR B 1 33 ? -7.539 -7.469 2.764 1 56.25 33 TYR B O 1
ATOM 2347 N N . SER B 1 34 ? -8.633 -9.469 3.012 1 66.06 34 SER B N 1
ATOM 2348 C CA . SER B 1 34 ? -9.547 -8.828 3.949 1 66.06 34 SER B CA 1
ATOM 2349 C C . SER B 1 34 ? -8.828 -8.422 5.23 1 66.06 34 SER B C 1
ATOM 2351 O O . SER B 1 34 ? -7.734 -8.906 5.52 1 66.06 34 SER B O 1
ATOM 2353 N N . THR B 1 35 ? -9.336 -7.539 5.855 1 72.69 35 THR B N 1
ATOM 2354 C CA . THR B 1 35 ? -8.781 -7.086 7.125 1 72.69 35 THR B CA 1
ATOM 2355 C C . THR B 1 35 ? -8.633 -8.25 8.094 1 72.69 35 THR B C 1
ATOM 2357 O O . THR B 1 35 ? -7.613 -8.375 8.781 1 72.69 35 THR B O 1
ATOM 2360 N N . THR B 1 36 ? -9.586 -9.133 8.078 1 78 36 THR B N 1
ATOM 2361 C CA . THR B 1 36 ? -9.57 -10.273 8.992 1 78 36 THR B CA 1
ATOM 2362 C C . THR B 1 36 ? -8.414 -11.211 8.656 1 78 36 THR B C 1
ATOM 2364 O O . THR B 1 36 ? -7.727 -11.695 9.555 1 78 36 THR B O 1
ATOM 2367 N N . GLU B 1 37 ? -8.188 -11.406 7.453 1 76.75 37 GLU B N 1
ATOM 2368 C CA . GLU B 1 37 ? -7.133 -12.32 7.031 1 76.75 37 GLU B CA 1
ATOM 2369 C C . GLU B 1 37 ? -5.75 -11.766 7.363 1 76.75 37 GLU B C 1
ATOM 2371 O O . GLU B 1 37 ? -4.859 -12.508 7.777 1 76.75 37 GLU B O 1
ATOM 2376 N N . VAL B 1 38 ? -5.664 -10.492 7.234 1 82.88 38 VAL B N 1
ATOM 2377 C CA . VAL B 1 38 ? -4.352 -9.906 7.488 1 82.88 38 VAL B CA 1
ATOM 2378 C C . VAL B 1 38 ? -4.074 -9.883 8.992 1 82.88 38 VAL B C 1
ATOM 2380 O O . VAL B 1 38 ? -2.936 -10.062 9.422 1 82.88 38 VAL B O 1
ATOM 2383 N N . VAL B 1 39 ? -5.059 -9.734 9.789 1 87.5 39 VAL B N 1
ATOM 2384 C CA . VAL B 1 39 ? -4.906 -9.766 11.234 1 87.5 39 VAL B CA 1
ATOM 2385 C C . VAL B 1 39 ? -4.492 -11.172 11.68 1 87.5 39 VAL B C 1
ATOM 2387 O O . VAL B 1 39 ? -3.611 -11.328 12.531 1 87.5 39 VAL B O 1
ATOM 2390 N N . ARG B 1 40 ? -5.113 -12.156 11.102 1 86.06 40 ARG B N 1
ATOM 2391 C CA . ARG B 1 40 ? -4.762 -13.539 11.422 1 86.06 40 ARG B CA 1
ATOM 2392 C C . ARG B 1 40 ? -3.326 -13.844 11.016 1 86.06 40 ARG B C 1
ATOM 2394 O O . ARG B 1 40 ? -2.598 -14.516 11.75 1 86.06 40 ARG B O 1
ATOM 2401 N N . ALA B 1 41 ? -2.965 -13.359 9.867 1 86.12 41 ALA B N 1
ATOM 2402 C CA . ALA B 1 41 ? -1.582 -13.531 9.422 1 86.12 41 ALA B CA 1
ATOM 2403 C C . ALA B 1 41 ? -0.61 -12.898 10.414 1 86.12 41 ALA B C 1
ATOM 2405 O O . ALA B 1 41 ? 0.419 -13.492 10.75 1 86.12 41 ALA B O 1
ATOM 2406 N N . LEU B 1 42 ? -0.975 -11.75 10.875 1 91.75 42 LEU B N 1
ATOM 2407 C CA . LEU B 1 42 ? -0.133 -11.07 11.852 1 91.75 42 LEU B CA 1
ATOM 2408 C C . LEU B 1 42 ? -0.011 -11.883 13.133 1 91.75 42 LEU B C 1
ATOM 2410 O O . LEU B 1 42 ? 1.083 -12.023 13.688 1 91.75 42 LEU B O 1
ATOM 2414 N N . GLU B 1 43 ? -1.057 -12.438 13.586 1 91.38 43 GLU B N 1
ATOM 2415 C CA . GLU B 1 43 ? -1.055 -13.281 14.773 1 91.38 43 GLU B CA 1
ATOM 2416 C C . GLU B 1 43 ? -0.106 -14.469 14.609 1 91.38 43 GLU B C 1
ATOM 2418 O O . GLU B 1 43 ? 0.677 -14.773 15.516 1 91.38 43 GLU B O 1
ATOM 2423 N N . LEU B 1 44 ? -0.158 -15.031 13.508 1 88.31 44 LEU B N 1
ATOM 2424 C CA . LEU B 1 44 ? 0.693 -16.188 13.227 1 88.31 44 LEU B CA 1
ATOM 2425 C C . LEU B 1 44 ? 2.158 -15.773 13.148 1 88.31 44 LEU B C 1
ATOM 2427 O O . LEU B 1 44 ? 3.039 -16.5 13.617 1 88.31 44 LEU B O 1
ATOM 2431 N N . PHE B 1 45 ? 2.371 -14.633 12.57 1 88.5 45 PHE B N 1
ATOM 2432 C CA . PHE B 1 45 ? 3.729 -14.102 12.469 1 88.5 45 PHE B CA 1
ATOM 2433 C C . PHE B 1 45 ? 4.312 -13.852 13.852 1 88.5 45 PHE B C 1
ATOM 2435 O O . PHE B 1 45 ? 5.492 -14.117 14.094 1 88.5 45 PHE B O 1
ATOM 2442 N N . ILE B 1 46 ? 3.518 -13.32 14.656 1 92.25 46 ILE B N 1
ATOM 2443 C CA . ILE B 1 46 ? 3.961 -13.016 16.016 1 92.25 46 ILE B CA 1
ATOM 2444 C C . ILE B 1 46 ? 4.219 -14.312 16.766 1 92.25 46 ILE B C 1
ATOM 2446 O O . ILE B 1 46 ? 5.23 -14.445 17.469 1 92.25 46 ILE B O 1
ATOM 2450 N N . ALA B 1 47 ? 3.344 -15.258 16.609 1 89.38 47 ALA B N 1
ATOM 2451 C CA . ALA B 1 47 ? 3.439 -16.531 17.312 1 89.38 47 ALA B CA 1
ATOM 2452 C C . ALA B 1 47 ? 4.715 -17.281 16.938 1 89.38 47 ALA B C 1
ATOM 2454 O O . ALA B 1 47 ? 5.316 -17.953 17.766 1 89.38 47 ALA B O 1
ATOM 2455 N N . GLY B 1 48 ? 5.152 -17.047 15.703 1 84.25 48 GLY B N 1
ATOM 2456 C CA . GLY B 1 48 ? 6.352 -17.734 15.234 1 84.25 48 GLY B CA 1
ATOM 2457 C C . GLY B 1 48 ? 7.613 -16.922 15.43 1 84.25 48 GLY B C 1
ATOM 2458 O O . GLY B 1 48 ? 8.695 -17.328 15.016 1 84.25 48 GLY B O 1
ATOM 2459 N N . GLY B 1 49 ? 7.555 -15.836 16.047 1 84.94 49 GLY B N 1
ATOM 2460 C CA . GLY B 1 49 ? 8.609 -14.836 16.031 1 84.94 49 GLY B CA 1
ATOM 2461 C C . GLY B 1 49 ? 9.773 -15.188 16.938 1 84.94 49 GLY B C 1
ATOM 2462 O O . GLY B 1 49 ? 10.906 -14.75 16.719 1 84.94 49 GLY B O 1
ATOM 2463 N N . ASP B 1 50 ? 9.555 -15.953 17.938 1 83.06 50 ASP B N 1
ATOM 2464 C CA . ASP B 1 50 ? 10.625 -16.234 18.875 1 83.06 50 ASP B CA 1
ATOM 2465 C C . ASP B 1 50 ? 11.789 -16.953 18.203 1 83.06 50 ASP B C 1
ATOM 2467 O O . ASP B 1 50 ? 12.953 -16.703 18.516 1 83.06 50 ASP B O 1
ATOM 2471 N N . GLU B 1 51 ? 11.539 -17.688 17.188 1 78.94 51 GLU B N 1
ATOM 2472 C CA . GLU B 1 51 ? 12.578 -18.438 16.484 1 78.94 51 GLU B CA 1
ATOM 2473 C C . GLU B 1 51 ? 13.188 -17.609 15.367 1 78.94 51 GLU B C 1
ATOM 2475 O O . GLU B 1 51 ? 14.305 -17.875 14.914 1 78.94 51 GLU B O 1
ATOM 2480 N N . LEU B 1 52 ? 12.5 -16.562 15 1 76.94 52 LEU B N 1
ATOM 2481 C CA . LEU B 1 52 ? 12.898 -15.844 13.789 1 76.94 52 LEU B CA 1
ATOM 2482 C C . LEU B 1 52 ? 13.336 -14.422 14.117 1 76.94 52 LEU B C 1
ATOM 2484 O O . LEU B 1 52 ? 13.828 -13.703 13.25 1 76.94 52 LEU B O 1
ATOM 2488 N N . SER B 1 53 ? 13.328 -14.039 15.336 1 73.69 53 SER B N 1
ATOM 2489 C CA . SER B 1 53 ? 13.508 -12.648 15.758 1 73.69 53 SER B CA 1
ATOM 2490 C C . SER B 1 53 ? 14.891 -12.133 15.398 1 73.69 53 SER B C 1
ATOM 2492 O O . SER B 1 53 ? 15.102 -10.922 15.289 1 73.69 53 SER B O 1
ATOM 2494 N N . GLY B 1 54 ? 15.742 -12.961 15.086 1 75.12 54 GLY B N 1
ATOM 2495 C CA . GLY B 1 54 ? 17.078 -12.531 14.711 1 75.12 54 GLY B CA 1
ATOM 2496 C C . GLY B 1 54 ? 17.219 -12.258 13.227 1 75.12 54 GLY B C 1
ATOM 2497 O O . GLY B 1 54 ? 18.219 -11.688 12.789 1 75.12 54 GLY B O 1
ATOM 2498 N N . SER B 1 55 ? 16.234 -12.531 12.5 1 81.44 55 SER B N 1
ATOM 2499 C CA . SER B 1 55 ? 16.266 -12.352 11.055 1 81.44 55 SER B CA 1
ATOM 2500 C C . SER B 1 55 ? 15.773 -10.961 10.664 1 81.44 55 SER B C 1
ATOM 2502 O O . SER B 1 55 ? 14.664 -10.57 11.023 1 81.44 55 SER B O 1
ATOM 2504 N N . SER B 1 56 ? 16.641 -10.266 9.891 1 85.5 56 SER B N 1
ATOM 2505 C CA . SER B 1 56 ? 16.281 -8.93 9.422 1 85.5 56 SER B CA 1
ATOM 2506 C C . SER B 1 56 ? 15.078 -8.984 8.484 1 85.5 56 SER B C 1
ATOM 25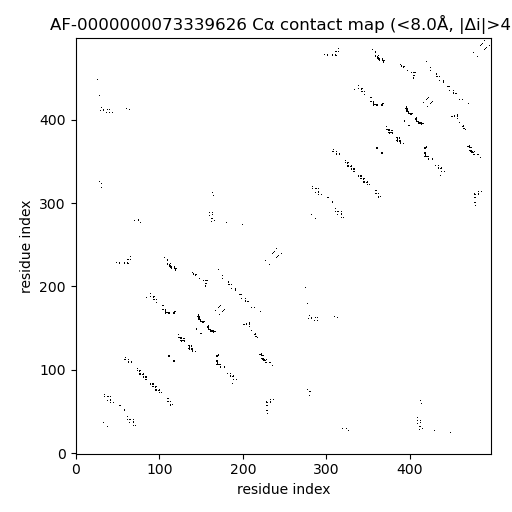08 O O . SER B 1 56 ? 14.227 -8.094 8.508 1 85.5 56 SER B O 1
ATOM 2510 N N . THR B 1 57 ? 15.008 -10.031 7.762 1 83 57 THR B N 1
ATOM 2511 C CA . THR B 1 57 ? 13.898 -10.211 6.836 1 83 57 THR B CA 1
ATOM 2512 C C . THR B 1 57 ? 12.594 -10.43 7.598 1 83 57 THR B C 1
ATOM 2514 O O . THR B 1 57 ? 11.555 -9.852 7.25 1 83 57 THR B O 1
ATOM 2517 N N . TYR B 1 58 ? 12.719 -11.227 8.602 1 86.75 58 TYR B N 1
ATOM 2518 C CA . TYR B 1 58 ? 11.555 -11.438 9.445 1 86.75 58 TYR B CA 1
ATOM 2519 C C . TYR B 1 58 ? 11.102 -10.133 10.094 1 86.75 58 TYR B C 1
ATOM 2521 O O . TYR B 1 58 ? 9.914 -9.812 10.094 1 86.75 58 TYR B O 1
ATOM 2529 N N . SER B 1 59 ? 12.047 -9.398 10.594 1 92.56 59 SER B N 1
ATOM 2530 C CA . SER B 1 59 ? 11.734 -8.141 11.25 1 92.56 59 SER B CA 1
ATOM 2531 C C . SER B 1 59 ? 11.07 -7.156 10.289 1 92.56 59 SER B C 1
ATOM 2533 O O . SER B 1 59 ? 10.102 -6.492 10.648 1 92.56 59 SER B O 1
ATOM 2535 N N . TYR B 1 60 ? 11.609 -7.117 9.141 1 91.69 60 TYR B N 1
ATOM 2536 C CA . TYR B 1 60 ? 11.016 -6.242 8.125 1 91.69 60 TYR B CA 1
ATOM 2537 C C . TYR B 1 60 ? 9.57 -6.625 7.855 1 91.69 60 TYR B C 1
ATOM 2539 O O . TYR B 1 60 ? 8.68 -5.77 7.895 1 91.69 60 TYR B O 1
ATOM 2547 N N . ASP B 1 61 ? 9.352 -7.879 7.676 1 88.12 61 ASP B N 1
ATOM 2548 C CA . ASP B 1 61 ? 8.016 -8.352 7.32 1 88.12 61 ASP B CA 1
ATOM 2549 C C . ASP B 1 61 ? 7.031 -8.141 8.469 1 88.12 61 ASP B C 1
ATOM 2551 O O . ASP B 1 61 ? 5.867 -7.809 8.242 1 88.12 61 ASP B O 1
ATOM 2555 N N . LEU B 1 62 ? 7.555 -8.359 9.578 1 93.94 62 LEU B N 1
ATOM 2556 C CA . LEU B 1 62 ? 6.703 -8.195 10.742 1 93.94 62 LEU B CA 1
ATOM 2557 C C . LEU B 1 62 ? 6.289 -6.734 10.906 1 93.94 62 LEU B C 1
ATOM 2559 O O . LEU B 1 62 ? 5.109 -6.441 11.133 1 93.94 62 LEU B O 1
ATOM 2563 N N . VAL B 1 63 ? 7.215 -5.824 10.719 1 95.69 63 VAL B N 1
ATOM 2564 C CA . VAL B 1 63 ? 6.91 -4.398 10.82 1 95.69 63 VAL B CA 1
ATOM 2565 C C . VAL B 1 63 ? 5.934 -4 9.711 1 95.69 63 VAL B C 1
ATOM 2567 O O . VAL B 1 63 ? 4.953 -3.299 9.969 1 95.69 63 VAL B O 1
ATOM 2570 N N . ASP B 1 64 ? 6.176 -4.5 8.594 1 92.25 64 ASP B N 1
ATOM 2571 C CA . ASP B 1 64 ? 5.34 -4.168 7.441 1 92.25 64 ASP B CA 1
ATOM 2572 C C . ASP B 1 64 ? 3.914 -4.68 7.633 1 92.25 64 ASP B C 1
ATOM 2574 O O . ASP B 1 64 ? 2.949 -3.949 7.395 1 92.25 64 ASP B O 1
ATOM 2578 N N . LEU B 1 65 ? 3.777 -5.902 8.07 1 90.81 65 LEU B N 1
ATOM 2579 C CA . LEU B 1 65 ? 2.453 -6.48 8.281 1 90.81 65 LEU B CA 1
ATOM 2580 C C . LEU B 1 65 ? 1.721 -5.758 9.414 1 90.81 65 LEU B C 1
ATOM 2582 O O . LEU B 1 65 ? 0.527 -5.469 9.297 1 90.81 65 LEU B O 1
ATOM 2586 N N . THR B 1 66 ? 2.441 -5.453 10.414 1 95 66 THR B N 1
ATOM 2587 C CA . THR B 1 66 ? 1.831 -4.781 11.555 1 95 66 THR B CA 1
ATOM 2588 C C . THR B 1 66 ? 1.339 -3.391 11.164 1 95 66 THR B C 1
ATOM 2590 O O . THR B 1 66 ? 0.212 -3.012 11.492 1 95 66 THR B O 1
ATOM 2593 N N . ARG B 1 67 ? 2.217 -2.627 10.469 1 95.44 67 ARG B N 1
ATOM 2594 C CA . ARG B 1 67 ? 1.793 -1.282 10.094 1 95.44 67 ARG B CA 1
ATOM 2595 C C . ARG B 1 67 ? 0.592 -1.33 9.156 1 95.44 67 ARG B C 1
ATOM 2597 O O . ARG B 1 67 ? -0.273 -0.453 9.195 1 95.44 67 ARG B O 1
ATOM 2604 N N . GLN B 1 68 ? 0.528 -2.307 8.312 1 89.88 68 GLN B N 1
ATOM 2605 C CA . GLN B 1 68 ? -0.611 -2.461 7.414 1 89.88 68 GLN B CA 1
ATOM 2606 C C . GLN B 1 68 ? -1.901 -2.689 8.195 1 89.88 68 GLN B C 1
ATOM 2608 O O . GLN B 1 68 ? -2.924 -2.061 7.918 1 89.88 68 GLN B O 1
ATOM 2613 N N . VAL B 1 69 ? -1.856 -3.625 9.117 1 90.25 69 VAL B N 1
ATOM 2614 C CA . VAL B 1 69 ? -3.021 -3.924 9.938 1 90.25 69 VAL B CA 1
ATOM 2615 C C . VAL B 1 69 ? -3.432 -2.678 10.727 1 90.25 69 VAL B C 1
ATOM 2617 O O . VAL B 1 69 ? -4.617 -2.34 10.781 1 90.25 69 VAL B O 1
ATOM 2620 N N . LEU B 1 70 ? -2.486 -1.992 11.242 1 93.88 70 LEU B N 1
ATOM 2621 C CA . LEU B 1 70 ? -2.773 -0.818 12.062 1 93.88 70 LEU B CA 1
ATOM 2622 C C . LEU B 1 70 ? -3.277 0.333 11.195 1 93.88 70 LEU B C 1
ATOM 2624 O O . LEU B 1 70 ? -4.094 1.142 11.648 1 93.88 70 LEU B O 1
ATOM 2628 N N . ALA B 1 71 ? -2.762 0.411 9.969 1 90.69 71 ALA B N 1
ATOM 2629 C CA . ALA B 1 71 ? -3.283 1.411 9.039 1 90.69 71 ALA B CA 1
ATOM 2630 C C . ALA B 1 71 ? -4.77 1.189 8.773 1 90.69 71 ALA B C 1
ATOM 2632 O O . ALA B 1 71 ? -5.543 2.146 8.703 1 90.69 71 ALA B O 1
ATOM 2633 N N . LYS B 1 72 ? -5.156 -0.005 8.641 1 86.38 72 LYS B N 1
ATOM 2634 C CA . LYS B 1 72 ? -6.57 -0.328 8.469 1 86.38 72 LYS B CA 1
ATOM 2635 C C . LYS B 1 72 ? -7.379 0.052 9.703 1 86.38 72 LYS B C 1
ATOM 2637 O O . LYS B 1 72 ? -8.492 0.577 9.594 1 86.38 72 LYS B O 1
ATOM 2642 N N . TYR B 1 73 ? -6.852 -0.221 10.828 1 90.69 73 TYR B N 1
ATOM 2643 C CA . TYR B 1 73 ? -7.508 0.161 12.07 1 90.69 73 TYR B CA 1
ATOM 2644 C C . TYR B 1 73 ? -7.625 1.677 12.188 1 90.69 73 TYR B C 1
ATOM 2646 O O . TYR B 1 73 ? -8.641 2.193 12.648 1 90.69 73 TYR B O 1
ATOM 2654 N N . ALA B 1 74 ? -6.617 2.352 11.75 1 92.56 74 ALA B N 1
ATOM 2655 C CA . ALA B 1 74 ? -6.645 3.812 11.758 1 92.56 74 ALA B CA 1
ATOM 2656 C C . ALA B 1 74 ? -7.781 4.344 10.891 1 92.56 74 ALA B C 1
ATOM 2658 O O . ALA B 1 74 ? -8.453 5.309 11.258 1 92.56 74 ALA B O 1
ATOM 2659 N N . ASN B 1 75 ? -7.926 3.748 9.828 1 88.31 75 ASN B N 1
ATOM 2660 C CA . ASN B 1 75 ? -9.031 4.129 8.953 1 88.31 75 ASN B CA 1
ATOM 2661 C C . ASN B 1 75 ? -10.383 3.947 9.648 1 88.31 75 ASN B C 1
ATOM 2663 O O . ASN B 1 75 ? -11.266 4.793 9.523 1 88.31 75 ASN B O 1
ATOM 2667 N N . GLU B 1 76 ? -10.539 2.885 10.305 1 88.44 76 GLU B N 1
ATOM 2668 C CA . GLU B 1 76 ? -11.773 2.639 11.047 1 88.44 76 GLU B CA 1
ATOM 2669 C C . GLU B 1 76 ? -11.992 3.699 12.125 1 88.44 76 GLU B C 1
ATOM 2671 O O . GLU B 1 76 ? -13.109 4.184 12.312 1 88.44 76 GLU B O 1
ATOM 2676 N N . LEU B 1 77 ? -10.922 4.008 12.789 1 93 77 LEU B N 1
ATOM 2677 C CA . LEU B 1 77 ? -11.008 5.039 13.82 1 93 77 LEU B CA 1
ATOM 2678 C C . LEU B 1 77 ? -11.406 6.379 13.211 1 93 77 LEU B C 1
ATOM 2680 O O . LEU B 1 77 ? -12.227 7.102 13.781 1 93 77 LEU B O 1
ATOM 2684 N N . PHE B 1 78 ? -10.875 6.695 12.133 1 93.56 78 PHE B N 1
ATOM 2685 C CA . PHE B 1 78 ? -11.188 7.949 11.461 1 93.56 78 PHE B CA 1
ATOM 2686 C C . PHE B 1 78 ? -12.664 8.008 11.102 1 93.56 78 PHE B C 1
ATOM 2688 O O . PHE B 1 78 ? -13.32 9.039 11.305 1 93.56 78 PHE B O 1
ATOM 2695 N N . LEU B 1 79 ? -13.18 6.898 10.609 1 91.75 79 LEU B N 1
ATOM 2696 C CA . LEU B 1 79 ? -14.602 6.832 10.273 1 91.75 79 LEU B CA 1
ATOM 2697 C C . LEU B 1 79 ? -15.461 7.035 11.516 1 91.75 79 LEU B C 1
ATOM 2699 O O . LEU B 1 79 ? -16.516 7.676 11.445 1 91.75 79 LEU B O 1
ATOM 2703 N N . LYS B 1 80 ? -15.008 6.527 12.555 1 94.88 80 LYS B N 1
ATOM 2704 C CA . LYS B 1 80 ? -15.727 6.715 13.812 1 94.88 80 LYS B CA 1
ATOM 2705 C C . LYS B 1 80 ? -15.711 8.18 14.234 1 94.88 80 LYS B C 1
ATOM 2707 O O . LYS B 1 80 ? -16.688 8.68 14.797 1 94.88 80 LYS B O 1
ATOM 2712 N N . VAL B 1 81 ? -14.641 8.859 14.031 1 96.06 81 VAL B N 1
ATOM 2713 C CA . VAL B 1 81 ? -14.562 10.289 14.328 1 96.06 81 VAL B CA 1
ATOM 2714 C C . VAL B 1 81 ? -15.594 11.047 13.484 1 96.06 81 VAL B C 1
ATOM 2716 O O . VAL B 1 81 ? -16.328 11.883 14.008 1 96.06 81 VAL B O 1
ATOM 2719 N N . ILE B 1 82 ? -15.68 10.742 12.242 1 94.56 82 ILE B N 1
ATOM 2720 C CA . ILE B 1 82 ? -16.578 11.422 11.32 1 94.56 82 ILE B CA 1
ATOM 2721 C C . ILE B 1 82 ? -18.031 11.141 11.719 1 94.56 82 ILE B C 1
ATOM 2723 O O . ILE B 1 82 ? -18.875 12.039 11.703 1 94.56 82 ILE B O 1
ATOM 2727 N N . GLU B 1 83 ? -18.25 9.891 12.039 1 95.88 83 GLU B N 1
ATOM 2728 C CA . GLU B 1 83 ? -19.594 9.531 12.484 1 95.88 83 GLU B CA 1
ATOM 2729 C C . GLU B 1 83 ? -19.984 10.305 13.742 1 95.88 83 GLU B C 1
ATOM 2731 O O . GLU B 1 83 ? -21.094 10.836 13.828 1 95.88 83 GLU B O 1
ATOM 2736 N N . ALA B 1 84 ? -19.078 10.336 14.633 1 97.5 84 ALA B N 1
ATOM 2737 C CA . ALA B 1 84 ? -19.312 11.102 15.852 1 97.5 84 ALA B CA 1
ATOM 2738 C C . ALA B 1 84 ? -19.578 12.57 15.523 1 97.5 84 ALA B C 1
ATOM 2740 O O . ALA B 1 84 ? -20.438 13.203 16.125 1 97.5 84 ALA B O 1
ATOM 2741 N N . TYR B 1 85 ? -18.891 13.164 14.641 1 96.44 85 TYR B N 1
ATOM 2742 C CA . TYR B 1 85 ? -19.047 14.555 14.234 1 96.44 85 TYR B CA 1
ATOM 2743 C C . TYR B 1 85 ? -20.422 14.797 13.625 1 96.44 85 TYR B C 1
ATOM 2745 O O . TYR B 1 85 ? -21.078 15.797 13.938 1 96.44 85 TYR B O 1
ATOM 2753 N N . ARG B 1 86 ? -20.797 13.867 12.789 1 95.31 86 ARG B N 1
ATOM 2754 C CA . ARG B 1 86 ? -22.109 13.969 12.148 1 95.31 86 ARG B CA 1
ATOM 2755 C C . ARG B 1 86 ? -23.219 13.938 13.188 1 95.31 86 ARG B C 1
ATOM 2757 O O . ARG B 1 86 ? -24.25 14.602 13.023 1 95.31 86 ARG B O 1
ATOM 2764 N N . LEU B 1 87 ? -22.984 13.242 14.203 1 96.62 87 LEU B N 1
ATOM 2765 C CA . LEU B 1 87 ? -23.984 13.094 15.266 1 96.62 87 LEU B CA 1
ATOM 2766 C C . LEU B 1 87 ? -23.828 14.203 16.312 1 96.62 87 LEU B C 1
ATOM 2768 O O . LEU B 1 87 ? -24.5 14.172 17.344 1 96.62 87 LEU B O 1
ATOM 2772 N N . LYS B 1 88 ? -22.859 15.07 16.078 1 96.75 88 LYS B N 1
ATOM 2773 C CA . LYS B 1 88 ? -22.578 16.188 16.984 1 96.75 88 LYS B CA 1
ATOM 2774 C C . LYS B 1 88 ? -22.203 15.703 18.375 1 96.75 88 LYS B C 1
ATOM 2776 O O . LYS B 1 88 ? -22.562 16.312 19.375 1 96.75 88 LYS B O 1
ATOM 2781 N N . ASP B 1 89 ? -21.578 14.578 18.375 1 97.25 89 ASP B N 1
ATOM 2782 C CA . ASP B 1 89 ? -21.078 13.977 19.609 1 97.25 89 ASP B CA 1
ATOM 2783 C C . ASP B 1 89 ? -19.672 14.469 19.922 1 97.25 89 ASP B C 1
ATOM 2785 O O . ASP B 1 89 ? -18.688 13.805 19.594 1 97.25 89 ASP B O 1
ATOM 2789 N N . SER B 1 90 ? -19.625 15.57 20.641 1 96.75 90 SER B N 1
ATOM 2790 C CA . SER B 1 90 ? -18.344 16.219 20.906 1 96.75 90 SER B CA 1
ATOM 2791 C C . SER B 1 90 ? -17.422 15.297 21.703 1 96.75 90 SER B C 1
ATOM 2793 O O . SER B 1 90 ? -16.203 15.273 21.469 1 96.75 90 SER B O 1
ATOM 2795 N N . HIS B 1 91 ? -17.938 14.602 22.594 1 97.5 91 HIS B N 1
ATOM 2796 C CA . HIS B 1 91 ? -17.125 13.672 23.375 1 97.5 91 HIS B CA 1
ATOM 2797 C C . HIS B 1 91 ? -16.562 12.555 22.5 1 97.5 91 HIS B C 1
ATOM 2799 O O . HIS B 1 91 ? -15.398 12.195 22.641 1 97.5 91 HIS B O 1
ATOM 2805 N N . GLY B 1 92 ? -17.406 12 21.656 1 97.88 92 GLY B N 1
ATOM 2806 C CA . GLY B 1 92 ? -16.969 10.977 20.719 1 97.88 92 GLY B CA 1
ATOM 2807 C C . GLY B 1 92 ? -15.867 11.445 19.797 1 97.88 92 GLY B C 1
ATOM 2808 O O . GLY B 1 92 ? -14.891 10.727 19.562 1 97.88 92 GLY B O 1
ATOM 2809 N N . VAL B 1 93 ? -16.047 12.672 19.328 1 97.94 93 VAL B N 1
ATOM 2810 C CA . VAL B 1 93 ? -15.031 13.25 18.438 1 97.94 93 VAL B CA 1
ATOM 2811 C C . VAL B 1 93 ? -13.703 13.359 19.188 1 97.94 93 VAL B C 1
ATOM 2813 O O . VAL B 1 93 ? -12.664 12.922 18.688 1 97.94 93 VAL B O 1
ATOM 2816 N N . ALA B 1 94 ? -13.742 13.844 20.359 1 97.94 94 ALA B N 1
ATOM 2817 C CA . ALA B 1 94 ? -12.523 14.039 21.141 1 97.94 94 ALA B CA 1
ATOM 2818 C C . ALA B 1 94 ? -11.859 12.703 21.453 1 97.94 94 ALA B C 1
ATOM 2820 O O . ALA B 1 94 ? -10.648 12.547 21.281 1 97.94 94 ALA B O 1
ATOM 2821 N N . HIS B 1 95 ? -12.617 11.797 21.859 1 97.94 95 HIS B N 1
ATOM 2822 C CA . HIS B 1 95 ? -12.102 10.5 22.281 1 97.94 95 HIS B CA 1
ATOM 2823 C C . HIS B 1 95 ? -11.484 9.75 21.109 1 97.94 95 HIS B C 1
ATOM 2825 O O . HIS B 1 95 ? -10.344 9.281 21.203 1 97.94 95 HIS B O 1
ATOM 2831 N N . GLN B 1 96 ? -12.227 9.664 20.031 1 97.81 96 GLN B N 1
ATOM 2832 C CA . GLN B 1 96 ? -11.742 8.93 18.859 1 97.81 96 GLN B CA 1
ATOM 2833 C C . GLN B 1 96 ? -10.562 9.633 18.219 1 97.81 96 GLN B C 1
ATOM 2835 O O . GLN B 1 96 ? -9.656 8.984 17.672 1 97.81 96 GLN B O 1
ATOM 2840 N N . SER B 1 97 ? -10.578 10.953 18.297 1 97.62 97 SER B N 1
ATOM 2841 C CA . SER B 1 97 ? -9.453 11.711 17.766 1 97.62 97 SER B CA 1
ATOM 2842 C C . SER B 1 97 ? -8.18 11.422 18.547 1 97.62 97 SER B C 1
ATOM 2844 O O . SER B 1 97 ? -7.109 11.227 17.969 1 97.62 97 SER B O 1
ATOM 2846 N N . GLN B 1 98 ? -8.328 11.383 19.812 1 98.25 98 GLN B N 1
ATOM 2847 C CA . GLN B 1 98 ? -7.16 11.102 20.641 1 98.25 98 GLN B CA 1
ATOM 2848 C C . GLN B 1 98 ? -6.645 9.68 20.406 1 98.25 98 GLN B C 1
ATOM 2850 O O . GLN B 1 98 ? -5.434 9.461 20.344 1 98.25 98 GLN B O 1
ATOM 2855 N N . MET B 1 99 ? -7.504 8.766 20.281 1 97.88 99 MET B N 1
ATOM 2856 C CA . MET B 1 99 ? -7.109 7.395 19.984 1 97.88 99 MET B CA 1
ATOM 2857 C C . MET B 1 99 ? -6.367 7.324 18.656 1 97.88 99 MET B C 1
ATOM 2859 O O . MET B 1 99 ? -5.383 6.594 18.516 1 97.88 99 MET B O 1
ATOM 2863 N N . PHE B 1 100 ? -6.855 8.086 17.719 1 97.25 100 PHE B N 1
ATOM 2864 C CA . PHE B 1 100 ? -6.215 8.133 16.422 1 97.25 100 PHE B CA 1
ATOM 2865 C C . PHE B 1 100 ? -4.797 8.688 16.531 1 97.25 100 PHE B C 1
ATOM 2867 O O . PHE B 1 100 ? -3.855 8.102 15.984 1 97.25 100 PHE B O 1
ATOM 2874 N N . LEU B 1 101 ? -4.711 9.727 17.219 1 98 101 LEU B N 1
ATOM 2875 C CA . LEU B 1 101 ? -3.406 10.367 17.344 1 98 101 LEU B CA 1
ATOM 2876 C C . LEU B 1 101 ? -2.439 9.484 18.125 1 98 101 LEU B C 1
ATOM 2878 O O . LEU B 1 101 ? -1.253 9.414 17.797 1 98 101 LEU B O 1
ATOM 2882 N N . ASP B 1 102 ? -2.891 8.766 19.141 1 98.31 102 ASP B N 1
ATOM 2883 C CA . ASP B 1 102 ? -2.072 7.793 19.859 1 98.31 102 ASP B CA 1
ATOM 2884 C C . ASP B 1 102 ? -1.608 6.676 18.922 1 98.31 102 ASP B C 1
ATOM 2886 O O . ASP B 1 102 ? -0.459 6.234 19 1 98.31 102 ASP B O 1
ATOM 2890 N N . LEU B 1 103 ? -2.486 6.254 18.094 1 98.19 103 LEU B N 1
ATOM 2891 C CA . LEU B 1 103 ? -2.164 5.203 17.141 1 98.19 103 LEU B CA 1
ATOM 2892 C C . LEU B 1 103 ? -1.068 5.652 16.188 1 98.19 103 LEU B C 1
ATOM 2894 O O . LEU B 1 103 ? -0.144 4.895 15.891 1 98.19 103 LEU B O 1
ATOM 2898 N N . VAL B 1 104 ? -1.159 6.891 15.727 1 97.62 104 VAL B N 1
ATOM 2899 C CA . VAL B 1 104 ? -0.151 7.43 14.82 1 97.62 104 VAL B CA 1
ATOM 2900 C C . VAL B 1 104 ? 1.22 7.395 15.492 1 97.62 104 VAL B C 1
ATOM 2902 O O . VAL B 1 104 ? 2.207 6.98 14.875 1 97.62 104 VAL B O 1
ATOM 2905 N N . GLU B 1 105 ? 1.254 7.734 16.719 1 98.38 105 GLU B N 1
ATOM 2906 C CA . GLU B 1 105 ? 2.502 7.715 17.484 1 98.38 105 GLU B CA 1
ATOM 2907 C C . GLU B 1 105 ? 3.023 6.293 17.656 1 98.38 105 GLU B C 1
ATOM 2909 O O . GLU B 1 105 ? 4.223 6.047 17.516 1 98.38 105 GLU B O 1
ATOM 2914 N N . ASP B 1 106 ? 2.133 5.426 17.922 1 98.62 106 ASP B N 1
ATOM 2915 C CA . ASP B 1 106 ? 2.518 4.031 18.125 1 98.62 106 ASP B CA 1
ATOM 2916 C C . ASP B 1 106 ? 3.004 3.402 16.828 1 98.62 106 ASP B C 1
ATOM 2918 O O . ASP B 1 106 ? 3.949 2.611 16.828 1 98.62 106 ASP B O 1
ATOM 2922 N N . ILE B 1 107 ? 2.385 3.742 15.742 1 98.38 107 ILE B N 1
ATOM 2923 C CA . ILE B 1 107 ? 2.848 3.24 14.453 1 98.38 107 ILE B CA 1
ATOM 2924 C C . ILE B 1 107 ? 4.25 3.773 14.164 1 98.38 107 ILE B C 1
ATOM 2926 O O . ILE B 1 107 ? 5.109 3.041 13.672 1 98.38 107 ILE B O 1
ATOM 2930 N N . ASP B 1 108 ? 4.449 5.027 14.477 1 98.56 108 ASP B N 1
ATOM 2931 C CA . ASP B 1 108 ? 5.781 5.594 14.281 1 98.56 108 ASP B CA 1
ATOM 2932 C C . ASP B 1 108 ? 6.828 4.816 15.078 1 98.56 108 ASP B C 1
ATOM 2934 O O . ASP B 1 108 ? 7.918 4.531 14.57 1 98.56 108 ASP B O 1
ATOM 2938 N N . THR B 1 109 ? 6.508 4.422 16.25 1 98.69 109 THR B N 1
ATOM 2939 C CA . THR B 1 109 ? 7.391 3.633 17.109 1 98.69 109 THR B CA 1
ATOM 2940 C C . THR B 1 109 ? 7.672 2.271 16.469 1 98.69 109 THR B C 1
ATOM 2942 O O . THR B 1 109 ? 8.812 1.802 16.484 1 98.69 109 THR B O 1
ATOM 2945 N N . LEU B 1 110 ? 6.695 1.68 15.93 1 98.75 110 LEU B N 1
ATOM 2946 C CA . LEU B 1 110 ? 6.844 0.405 15.234 1 98.75 110 LEU B CA 1
ATOM 2947 C C . LEU B 1 110 ? 7.801 0.535 14.055 1 98.75 110 LEU B C 1
ATOM 2949 O O . LEU B 1 110 ? 8.711 -0.286 13.891 1 98.75 110 LEU B O 1
ATOM 2953 N N . LEU B 1 111 ? 7.609 1.576 13.297 1 98.62 111 LEU B N 1
ATOM 2954 C CA . LEU B 1 111 ? 8.398 1.788 12.086 1 98.62 111 LEU B CA 1
ATOM 2955 C C . LEU B 1 111 ? 9.867 2.004 12.43 1 98.62 111 LEU B C 1
ATOM 2957 O O . LEU B 1 111 ? 10.75 1.62 11.656 1 98.62 111 LEU B O 1
ATOM 2961 N N . ALA B 1 112 ? 10.117 2.48 13.57 1 98.69 112 ALA B N 1
ATOM 2962 C CA . ALA B 1 112 ? 11.484 2.754 14.008 1 98.69 112 ALA B CA 1
ATOM 2963 C C . ALA B 1 112 ? 12.25 1.459 14.258 1 98.69 112 ALA B C 1
ATOM 2965 O O . ALA B 1 112 ? 13.477 1.474 14.391 1 98.69 112 ALA B O 1
ATOM 2966 N N . CYS B 1 113 ? 11.586 0.332 14.258 1 97.94 113 CYS B N 1
ATOM 2967 C CA . CYS B 1 113 ? 12.188 -0.937 14.648 1 97.94 113 CYS B CA 1
ATOM 2968 C C . CYS B 1 113 ? 12.961 -1.56 13.492 1 97.94 113 CYS B C 1
ATOM 2970 O O . CYS B 1 113 ? 13.656 -2.561 13.672 1 97.94 113 CYS B O 1
ATOM 2972 N N . HIS B 1 114 ? 12.867 -0.98 12.336 1 97.19 114 HIS B N 1
ATOM 2973 C CA . HIS B 1 114 ? 13.617 -1.51 11.203 1 97.19 114 HIS B CA 1
ATOM 2974 C C . HIS B 1 114 ? 14.094 -0.388 10.289 1 97.19 114 HIS B C 1
ATOM 2976 O O . HIS B 1 114 ? 13.352 0.563 10.023 1 97.19 114 HIS B O 1
ATOM 2982 N N . GLU B 1 115 ? 15.25 -0.555 9.727 1 96.56 115 GLU B N 1
ATOM 2983 C CA . GLU B 1 115 ? 15.914 0.499 8.961 1 96.56 115 GLU B CA 1
ATOM 2984 C C . GLU B 1 115 ? 15.148 0.807 7.676 1 96.56 115 GLU B C 1
ATOM 2986 O O . GLU B 1 115 ? 15.203 1.93 7.168 1 96.56 115 GLU B O 1
ATOM 2991 N N . GLY B 1 116 ? 14.359 -0.152 7.234 1 95.44 116 GLY B N 1
ATOM 2992 C CA . GLY B 1 116 ? 13.609 0.021 6 1 95.44 116 GLY B CA 1
ATOM 2993 C C . GLY B 1 116 ? 12.43 0.97 6.148 1 95.44 116 GLY B C 1
ATOM 2994 O O . GLY B 1 116 ? 11.805 1.348 5.156 1 95.44 116 GLY B O 1
ATOM 2995 N N . PHE B 1 117 ? 12.227 1.441 7.355 1 97.56 117 PHE B N 1
ATOM 2996 C CA . PHE B 1 117 ? 11.039 2.25 7.594 1 97.56 117 PHE B CA 1
ATOM 2997 C C . PHE B 1 117 ? 11.398 3.553 8.297 1 97.56 117 PHE B C 1
ATOM 2999 O O . PHE B 1 117 ? 10.602 4.086 9.07 1 97.56 117 PHE B O 1
ATOM 3006 N N . LEU B 1 118 ? 12.594 4.059 8 1 98.56 118 LEU B N 1
ATOM 3007 C CA . LEU B 1 118 ? 13.07 5.297 8.609 1 98.56 118 LEU B CA 1
ATOM 3008 C C . LEU B 1 118 ? 13.078 6.43 7.59 1 98.56 118 LEU B C 1
ATOM 3010 O O . LEU B 1 118 ? 13.453 6.227 6.434 1 98.56 118 LEU B O 1
ATOM 3014 N N . LEU B 1 119 ? 12.727 7.609 8.039 1 98.44 119 LEU B N 1
ATOM 3015 C CA . LEU B 1 119 ? 12.805 8.82 7.227 1 98.44 119 LEU B CA 1
ATOM 3016 C C . LEU B 1 119 ? 14.25 9.273 7.059 1 98.44 119 LEU B C 1
ATOM 3018 O O . LEU B 1 119 ? 14.625 9.773 5.996 1 98.44 119 LEU B O 1
ATOM 3022 N N . GLY B 1 120 ? 15.039 9.055 7.98 1 98.56 120 GLY B N 1
ATOM 3023 C CA . GLY B 1 120 ? 16.391 9.57 8.07 1 98.56 120 GLY B CA 1
ATOM 3024 C C . GLY B 1 120 ? 17.25 9.227 6.863 1 98.56 120 GLY B C 1
ATOM 3025 O O . GLY B 1 120 ? 17.797 10.117 6.219 1 98.56 120 GLY B O 1
ATOM 3026 N N . PRO B 1 121 ? 17.375 7.965 6.555 1 97.81 121 PRO B N 1
ATOM 3027 C CA . PRO B 1 121 ? 18.219 7.57 5.426 1 97.81 121 PRO B CA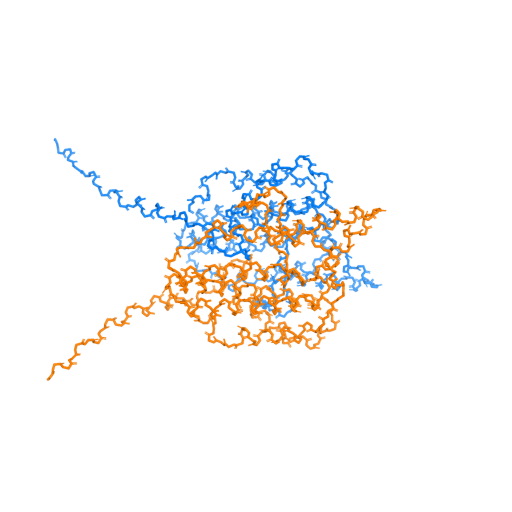 1
ATOM 3028 C C . PRO B 1 121 ? 17.812 8.258 4.125 1 97.81 121 PRO B C 1
ATOM 3030 O O . PRO B 1 121 ? 18.672 8.617 3.316 1 97.81 121 PRO B O 1
ATOM 3033 N N . TRP B 1 122 ? 16.562 8.484 3.875 1 95.69 122 TRP B N 1
ATOM 3034 C CA . TRP B 1 122 ? 16.062 9.18 2.689 1 95.69 122 TRP B CA 1
ATOM 3035 C C . TRP B 1 122 ? 16.609 10.609 2.637 1 95.69 122 TRP B C 1
ATOM 3037 O O . TRP B 1 122 ? 17.156 11.031 1.621 1 95.69 122 TRP B O 1
ATOM 3047 N N . LEU B 1 123 ? 16.5 11.273 3.703 1 97.88 123 LEU B N 1
ATOM 3048 C CA . LEU B 1 123 ? 16.938 12.664 3.756 1 97.88 123 LEU B CA 1
ATOM 3049 C C . LEU B 1 123 ? 18.453 12.75 3.674 1 97.88 123 LEU B C 1
ATOM 3051 O O . LEU B 1 123 ? 19 13.617 2.977 1 97.88 123 LEU B O 1
ATOM 3055 N N . GLU B 1 124 ? 19.109 11.844 4.355 1 97.56 124 GLU B N 1
ATOM 3056 C CA . GLU B 1 124 ? 20.578 11.867 4.336 1 97.56 124 GLU B CA 1
ATOM 3057 C C . GLU B 1 124 ? 21.109 11.531 2.949 1 97.56 124 GLU B C 1
ATOM 3059 O O . GLU B 1 124 ? 22.109 12.109 2.506 1 97.56 124 GLU B O 1
ATOM 3064 N N . SER B 1 125 ? 20.531 10.602 2.326 1 95.69 125 SER B N 1
ATOM 3065 C CA . SER B 1 125 ? 20.938 10.25 0.973 1 95.69 125 SER B CA 1
ATOM 3066 C C . SER B 1 125 ? 20.797 11.438 0.026 1 95.69 125 SER B C 1
ATOM 3068 O O . SER B 1 125 ? 21.656 11.641 -0.848 1 95.69 125 SER B O 1
ATOM 3070 N N . ALA B 1 126 ? 19.75 12.18 0.133 1 94.81 126 ALA B N 1
ATOM 3071 C CA . ALA B 1 126 ? 19.547 13.367 -0.691 1 94.81 126 ALA B CA 1
ATOM 3072 C C . ALA B 1 126 ? 20.641 14.406 -0.442 1 94.81 126 ALA B C 1
ATOM 3074 O O . ALA B 1 126 ? 21.156 15 -1.385 1 94.81 126 ALA B O 1
ATOM 3075 N N . LYS B 1 127 ? 21 14.531 0.791 1 96.5 127 LYS B N 1
ATOM 3076 C CA . LYS B 1 127 ? 22 15.523 1.169 1 96.5 127 LYS B CA 1
ATOM 3077 C C . LYS B 1 127 ? 23.391 15.133 0.654 1 96.5 127 LYS B C 1
ATOM 3079 O O . LYS B 1 127 ? 24.203 16 0.324 1 96.5 127 LYS B O 1
ATOM 3084 N N . GLN B 1 128 ? 23.625 13.906 0.57 1 95.69 128 GLN B N 1
ATOM 3085 C CA . GLN B 1 128 ? 24.938 13.406 0.181 1 95.69 128 GLN B CA 1
ATOM 3086 C C . GLN B 1 128 ? 25.25 13.734 -1.276 1 95.69 128 GLN B C 1
ATOM 3088 O O . GLN B 1 128 ? 26.406 13.773 -1.677 1 95.69 128 GLN B O 1
ATOM 3093 N N . LEU B 1 129 ? 24.312 14.008 -2.041 1 92.94 129 LEU B N 1
ATOM 3094 C CA . LEU B 1 129 ? 24.484 14.312 -3.455 1 92.94 129 LEU B CA 1
ATOM 3095 C C . LEU B 1 129 ? 24.906 15.766 -3.646 1 92.94 129 LEU B C 1
ATOM 3097 O O . LEU B 1 129 ? 25.328 16.156 -4.738 1 92.94 129 LEU B O 1
ATOM 3101 N N . ALA B 1 130 ? 24.812 16.516 -2.598 1 95.31 130 ALA B N 1
ATOM 3102 C CA . ALA B 1 130 ? 25.078 17.953 -2.67 1 95.31 130 ALA B CA 1
ATOM 3103 C C . ALA B 1 130 ? 26.562 18.25 -2.691 1 95.31 130 ALA B C 1
ATOM 3105 O O . ALA B 1 130 ? 27.359 17.516 -2.082 1 95.31 130 ALA B O 1
ATOM 3106 N N . GLN B 1 131 ? 26.906 19.344 -3.369 1 96.31 131 GLN B N 1
ATOM 3107 C CA . GLN B 1 131 ? 28.297 19.75 -3.486 1 96.31 131 GLN B CA 1
ATOM 3108 C C . GLN B 1 131 ? 28.641 20.875 -2.506 1 96.31 131 GLN B C 1
ATOM 3110 O O . GLN B 1 131 ? 29.812 21.172 -2.262 1 96.31 131 GLN B O 1
ATOM 3115 N N . ASP B 1 132 ? 27.641 21.516 -2.088 1 96.38 132 ASP B N 1
ATOM 3116 C CA . ASP B 1 132 ? 27.812 22.594 -1.117 1 96.38 132 ASP B CA 1
ATOM 3117 C C . ASP B 1 132 ? 26.578 22.719 -0.224 1 96.38 132 ASP B C 1
ATOM 3119 O O . ASP B 1 132 ? 25.625 21.953 -0.354 1 96.38 132 ASP B O 1
ATOM 3123 N N . GLU B 1 133 ? 26.625 23.688 0.648 1 95.5 133 GLU B N 1
ATOM 3124 C CA . GLU B 1 133 ? 25.578 23.828 1.658 1 95.5 133 GLU B CA 1
ATOM 3125 C C . GLU B 1 133 ? 24.25 24.266 1.03 1 95.5 133 GLU B C 1
ATOM 3127 O O . GLU B 1 133 ? 23.188 23.797 1.438 1 95.5 133 GLU B O 1
ATOM 3132 N N . GLU B 1 134 ? 24.344 25.125 0.143 1 96.56 134 GLU B N 1
ATOM 3133 C CA . GLU B 1 134 ? 23.125 25.594 -0.525 1 96.56 134 GLU B CA 1
ATOM 3134 C C . GLU B 1 134 ? 22.422 24.453 -1.249 1 96.56 134 GLU B C 1
ATOM 3136 O O . GLU B 1 134 ? 21.203 24.328 -1.161 1 96.56 134 GLU B O 1
ATOM 3141 N N . GLN B 1 135 ? 23.172 23.641 -1.874 1 96.62 135 GLN B N 1
ATOM 3142 C CA . GLN B 1 135 ? 22.625 22.469 -2.549 1 96.62 135 GLN B CA 1
ATOM 3143 C C . GLN B 1 135 ? 22.047 21.484 -1.544 1 96.62 135 GLN B C 1
ATOM 3145 O O . GLN B 1 135 ? 21.016 20.844 -1.81 1 96.62 135 GLN B O 1
ATOM 3150 N N . GLN B 1 136 ? 22.703 21.359 -0.487 1 97.12 136 GLN B N 1
ATOM 3151 C CA . GLN B 1 136 ? 22.219 20.453 0.546 1 97.12 136 GLN B CA 1
ATOM 3152 C C . GLN B 1 136 ? 20.828 20.859 1.021 1 97.12 136 GLN B C 1
ATOM 3154 O O . GLN B 1 136 ? 19.938 20.016 1.171 1 97.12 136 GLN B O 1
ATOM 3159 N N . ILE B 1 137 ? 20.672 22.109 1.258 1 97.31 137 ILE B N 1
ATOM 3160 C CA . ILE B 1 137 ? 19.391 22.656 1.691 1 97.31 137 ILE B CA 1
ATOM 3161 C C . ILE B 1 137 ? 18.328 22.391 0.626 1 97.31 137 ILE B C 1
ATOM 3163 O O . ILE B 1 137 ? 17.234 21.922 0.938 1 97.31 137 ILE B O 1
ATOM 3167 N N . GLN B 1 138 ? 18.688 22.609 -0.574 1 96.62 138 GLN B N 1
ATOM 3168 C CA . GLN B 1 138 ? 17.766 22.438 -1.683 1 96.62 138 GLN B CA 1
ATOM 3169 C C . GLN B 1 138 ? 17.406 20.953 -1.872 1 96.62 138 GLN B C 1
ATOM 3171 O O . GLN B 1 138 ? 16.234 20.625 -2.084 1 96.62 138 GLN B O 1
ATOM 3176 N N . PHE B 1 139 ? 18.359 20.109 -1.811 1 96.31 139 PHE B N 1
ATOM 3177 C CA . PHE B 1 139 ? 18.125 18.688 -2.037 1 96.31 139 PHE B CA 1
ATOM 3178 C C . PHE B 1 139 ? 17.281 18.094 -0.909 1 96.31 139 PHE B C 1
ATOM 3180 O O . PHE B 1 139 ? 16.422 17.25 -1.148 1 96.31 139 PHE B O 1
ATOM 3187 N N . GLU B 1 140 ? 17.578 18.547 0.273 1 97.75 140 GLU B N 1
ATOM 3188 C CA . GLU B 1 140 ? 16.766 18.094 1.396 1 97.75 140 GLU B CA 1
ATOM 3189 C C . GLU B 1 140 ? 15.32 18.562 1.26 1 97.75 140 GLU B C 1
ATOM 3191 O O . GLU B 1 140 ? 14.383 17.797 1.505 1 97.75 140 GLU B O 1
ATOM 3196 N N . TRP B 1 141 ? 15.164 19.797 0.875 1 97.38 141 TRP B N 1
ATOM 3197 C CA . TRP B 1 141 ? 13.828 20.328 0.63 1 97.38 141 TRP B CA 1
ATOM 3198 C C . TRP B 1 141 ? 13.117 19.531 -0.458 1 97.38 141 TRP B C 1
ATOM 3200 O O . TRP B 1 141 ? 11.938 19.203 -0.317 1 97.38 141 TRP B O 1
ATOM 3210 N N . ASN B 1 142 ? 13.844 19.219 -1.487 1 93.94 142 ASN B N 1
ATOM 3211 C CA . ASN B 1 142 ? 13.281 18.406 -2.568 1 93.94 142 ASN B CA 1
ATOM 3212 C C . ASN B 1 142 ? 12.836 17.031 -2.076 1 93.94 142 ASN B C 1
ATOM 3214 O O . ASN B 1 142 ? 11.773 16.547 -2.459 1 93.94 142 ASN B O 1
ATOM 3218 N N . ALA B 1 143 ? 13.672 16.453 -1.316 1 94.81 143 ALA B N 1
ATOM 3219 C CA . ALA B 1 143 ? 13.367 15.125 -0.785 1 94.81 143 ALA B CA 1
ATOM 3220 C C . ALA B 1 143 ? 12.102 15.164 0.072 1 94.81 143 ALA B C 1
ATOM 3222 O O . ALA B 1 143 ? 11.234 14.297 -0.055 1 94.81 143 ALA B O 1
ATOM 3223 N N . ARG B 1 144 ? 11.961 16.141 0.919 1 97.06 144 ARG B N 1
ATOM 3224 C CA . ARG B 1 144 ? 10.773 16.297 1.757 1 97.06 144 ARG B CA 1
ATOM 3225 C C . ARG B 1 144 ? 9.539 16.578 0.911 1 97.06 144 ARG B C 1
ATOM 3227 O O . ARG B 1 144 ? 8.453 16.062 1.183 1 97.06 144 ARG B O 1
ATOM 3234 N N . THR B 1 145 ? 9.695 17.344 -0.096 1 94.31 145 THR B N 1
ATOM 3235 C CA . THR B 1 145 ? 8.617 17.719 -1.003 1 94.31 145 THR B CA 1
ATOM 3236 C C . THR B 1 145 ? 8.086 16.5 -1.749 1 94.31 145 THR B C 1
ATOM 3238 O O . THR B 1 145 ? 6.875 16.297 -1.853 1 94.31 145 THR B O 1
ATOM 3241 N N . GLN B 1 146 ? 8.922 15.633 -2.082 1 88.62 146 GLN B N 1
ATOM 3242 C CA . GLN B 1 146 ? 8.578 14.461 -2.881 1 88.62 146 GLN B CA 1
ATOM 3243 C C . GLN B 1 146 ? 7.68 13.508 -2.104 1 88.62 146 GLN B C 1
ATOM 3245 O O . GLN B 1 146 ? 6.84 12.828 -2.689 1 88.62 146 GLN B O 1
ATOM 3250 N N . ILE B 1 147 ? 7.801 13.5 -0.854 1 91.88 147 ILE B N 1
ATOM 3251 C CA . ILE B 1 147 ? 7.062 12.492 -0.099 1 91.88 147 ILE B CA 1
ATOM 3252 C C . ILE B 1 147 ? 5.875 13.148 0.608 1 91.88 147 ILE B C 1
ATOM 3254 O O . ILE B 1 147 ? 5.172 12.492 1.379 1 91.88 147 ILE B O 1
ATOM 3258 N N . THR B 1 148 ? 5.59 14.469 0.351 1 93.38 148 THR B N 1
ATOM 3259 C CA . THR B 1 148 ? 4.488 15.148 1.021 1 93.38 148 THR B CA 1
ATOM 3260 C C . THR B 1 148 ? 3.623 15.898 0.011 1 93.38 148 THR B C 1
ATOM 3262 O O . THR B 1 148 ? 2.693 15.328 -0.563 1 93.38 148 THR B O 1
ATOM 3265 N N . MET B 1 149 ? 4.02 17.141 -0.341 1 92.38 149 MET B N 1
ATOM 3266 C CA . MET B 1 149 ? 3.229 17.984 -1.228 1 92.38 149 MET B CA 1
ATOM 3267 C C . MET B 1 149 ? 4.125 18.75 -2.195 1 92.38 149 MET B C 1
ATOM 3269 O O . MET B 1 149 ? 5.102 19.375 -1.78 1 92.38 149 MET B O 1
ATOM 3273 N N . TRP B 1 150 ? 3.682 18.75 -3.479 1 88.5 150 TRP B N 1
ATOM 3274 C CA . TRP B 1 150 ? 4.484 19.438 -4.488 1 88.5 150 TRP B CA 1
ATOM 3275 C C . TRP B 1 150 ? 4.344 20.953 -4.363 1 88.5 150 TRP B C 1
ATOM 3277 O O . TRP B 1 150 ? 3.469 21.438 -3.652 1 88.5 150 TRP B O 1
ATOM 3287 N N . TYR B 1 151 ? 5.188 21.688 -5.062 1 87.38 151 TYR B N 1
ATOM 3288 C CA . TYR B 1 151 ? 5.496 23.094 -4.793 1 87.38 151 TYR B CA 1
ATOM 3289 C C . TYR B 1 151 ? 4.449 24.016 -5.418 1 87.38 151 TYR B C 1
ATOM 3291 O O . TYR B 1 151 ? 4.504 25.234 -5.246 1 87.38 151 TYR B O 1
ATOM 3299 N N . ASP B 1 152 ? 3.422 23.516 -6.07 1 87.06 152 ASP B N 1
ATOM 3300 C CA . ASP B 1 152 ? 2.49 24.375 -6.801 1 87.06 152 ASP B CA 1
ATOM 3301 C C . ASP B 1 152 ? 1.285 24.734 -5.938 1 87.06 152 ASP B C 1
ATOM 3303 O O . ASP B 1 152 ? 0.249 25.156 -6.457 1 87.06 152 ASP B O 1
ATOM 3307 N N . ASN B 1 153 ? 1.436 24.562 -4.645 1 90.25 153 ASN B N 1
ATOM 3308 C CA . ASN B 1 153 ? 0.36 24.938 -3.736 1 90.25 153 ASN B CA 1
ATOM 3309 C C . ASN B 1 153 ? 0.252 26.453 -3.602 1 90.25 153 ASN B C 1
ATOM 3311 O O . ASN B 1 153 ? 1.189 27.188 -3.936 1 90.25 153 ASN B O 1
ATOM 3315 N N . THR B 1 154 ? -0.922 26.922 -3.174 1 94.62 154 THR B N 1
ATOM 3316 C CA . THR B 1 154 ? -1.124 28.281 -2.682 1 94.62 154 THR B CA 1
ATOM 3317 C C . THR B 1 154 ? -1.353 28.281 -1.174 1 94.62 154 THR B C 1
ATOM 3319 O O . THR B 1 154 ? -1.11 27.266 -0.502 1 94.62 154 THR B O 1
ATOM 3322 N N . GLU B 1 155 ? -1.729 29.422 -0.742 1 94.12 155 GLU B N 1
ATOM 3323 C CA . GLU B 1 155 ? -1.971 29.547 0.693 1 94.12 155 GLU B CA 1
ATOM 3324 C C . GLU B 1 155 ? -3.168 28.703 1.126 1 94.12 155 GLU B C 1
ATOM 3326 O O . GLU B 1 155 ? -3.201 28.188 2.248 1 94.12 155 GLU B O 1
ATOM 3331 N N . VAL B 1 156 ? -4.078 28.562 0.196 1 92.56 156 VAL B N 1
ATOM 3332 C CA . VAL B 1 156 ? -5.305 27.906 0.636 1 92.56 156 VAL B CA 1
ATOM 3333 C C . VAL B 1 156 ? -5.645 26.75 -0.313 1 92.56 156 VAL B C 1
ATOM 3335 O O . VAL B 1 156 ? -6.684 26.109 -0.161 1 92.56 156 VAL B O 1
ATOM 3338 N N . GLU B 1 157 ? -4.859 26.531 -1.261 1 91.19 157 GLU B N 1
ATOM 3339 C CA . GLU B 1 157 ? -5.047 25.406 -2.172 1 91.19 157 GLU B CA 1
ATOM 3340 C C . GLU B 1 157 ? -3.814 24.516 -2.203 1 91.19 157 GLU B C 1
ATOM 3342 O O . GLU B 1 157 ? -2.734 24.938 -2.607 1 91.19 157 GLU B O 1
ATOM 3347 N N . ALA B 1 158 ? -4.066 23.297 -1.791 1 89.31 158 ALA B N 1
ATOM 3348 C CA . ALA B 1 158 ? -2.971 22.328 -1.792 1 89.31 158 ALA B CA 1
ATOM 3349 C C . ALA B 1 158 ? -2.658 21.859 -3.209 1 89.31 158 ALA B C 1
ATOM 3351 O O . ALA B 1 158 ? -3.52 21.906 -4.09 1 89.31 158 ALA B O 1
ATOM 3352 N N . SER B 1 159 ? -1.446 21.453 -3.35 1 88.75 159 SER B N 1
ATOM 3353 C CA . SER B 1 159 ? -1.122 20.781 -4.602 1 88.75 159 SER B CA 1
ATOM 3354 C C . SER B 1 159 ? -1.979 19.531 -4.797 1 88.75 159 SER B C 1
ATOM 3356 O O . SER B 1 159 ? -2.252 18.812 -3.838 1 88.75 159 SER B O 1
ATOM 3358 N N . LEU B 1 160 ? -2.27 19.328 -5.977 1 81.75 160 LEU B N 1
ATOM 3359 C CA . LEU B 1 160 ? -2.967 18.094 -6.281 1 81.75 160 LEU B CA 1
ATOM 3360 C C . LEU B 1 160 ? -2.025 16.891 -6.152 1 81.75 160 LEU B C 1
ATOM 3362 O O . LEU B 1 160 ? -2.479 15.758 -6.02 1 81.75 160 LEU B O 1
ATOM 3366 N N . LEU B 1 161 ? -0.793 17.219 -6.328 1 83.38 161 LEU B N 1
ATOM 3367 C CA . LEU B 1 161 ? 0.221 16.188 -6.129 1 83.38 161 LEU B CA 1
ATOM 3368 C C . LEU B 1 161 ? 0.703 16.172 -4.68 1 83.38 161 LEU B C 1
ATOM 3370 O O . LEU B 1 161 ? 1.758 16.719 -4.367 1 83.38 161 LEU B O 1
ATOM 3374 N N . ARG B 1 162 ? -0.073 15.586 -3.906 1 87.06 162 ARG B N 1
ATOM 3375 C CA . ARG B 1 162 ? 0.246 15.484 -2.484 1 87.06 162 ARG B CA 1
ATOM 3376 C C . ARG B 1 162 ? -0.061 14.086 -1.952 1 87.06 162 ARG B C 1
ATOM 3378 O O . ARG B 1 162 ? -1.001 13.438 -2.412 1 87.06 162 ARG B O 1
ATOM 3385 N N . ASP B 1 163 ? 0.789 13.648 -1.073 1 85.44 163 ASP B N 1
ATOM 3386 C CA . ASP B 1 163 ? 0.583 12.461 -0.252 1 85.44 163 ASP B CA 1
ATOM 3387 C C . ASP B 1 163 ? 0.533 11.195 -1.113 1 85.44 163 ASP B C 1
ATOM 3389 O O . ASP B 1 163 ? 0.096 10.141 -0.652 1 85.44 163 ASP B O 1
ATOM 3393 N N . TYR B 1 164 ? 0.973 11.273 -2.32 1 76.38 164 TYR B N 1
ATOM 3394 C CA . TYR B 1 164 ? 0.894 10.125 -3.209 1 76.38 164 TYR B CA 1
ATOM 3395 C C . TYR B 1 164 ? 1.934 9.07 -2.836 1 76.38 164 TYR B C 1
ATOM 3397 O O . TYR B 1 164 ? 1.766 7.887 -3.135 1 76.38 164 TYR B O 1
ATOM 3405 N N . GLY B 1 165 ? 3.004 9.484 -2.271 1 76.12 165 GLY B N 1
ATOM 3406 C CA . GLY B 1 165 ? 4.039 8.547 -1.868 1 76.12 165 GLY B CA 1
ATOM 3407 C C . GLY B 1 165 ? 3.588 7.59 -0.78 1 76.12 165 GLY B C 1
ATOM 3408 O O . GLY B 1 165 ? 4.082 6.465 -0.69 1 76.12 165 GLY B O 1
ATOM 3409 N N . ASN B 1 166 ? 2.688 7.977 0.02 1 76.19 166 ASN B N 1
ATOM 3410 C CA . ASN B 1 166 ? 2.074 7.156 1.06 1 76.19 166 ASN B CA 1
ATOM 3411 C C . ASN B 1 166 ? 3.119 6.352 1.828 1 76.19 166 ASN B C 1
ATOM 3413 O O . ASN B 1 166 ? 2.986 5.137 1.978 1 76.19 166 ASN B O 1
ATOM 3417 N N . LYS B 1 167 ? 4.152 7.09 2.281 1 89.25 167 LYS B N 1
ATOM 3418 C CA . LYS B 1 167 ? 5.242 6.414 2.982 1 89.25 167 LYS B CA 1
ATOM 3419 C C . LYS B 1 167 ? 4.941 6.285 4.473 1 89.25 167 LYS B C 1
ATOM 3421 O O . LYS B 1 167 ? 4.5 7.246 5.105 1 89.25 167 LYS B O 1
ATOM 3426 N N . TYR B 1 168 ? 5.125 5.07 4.941 1 93.69 168 TYR B N 1
ATOM 3427 C CA . TYR B 1 168 ? 5.082 4.805 6.375 1 93.69 168 TYR B CA 1
ATOM 3428 C C . TYR B 1 168 ? 6.488 4.719 6.953 1 93.69 168 TYR B C 1
ATOM 3430 O O . TYR B 1 168 ? 7.055 3.629 7.074 1 93.69 168 TYR B O 1
ATOM 3438 N N . TRP B 1 169 ? 6.996 5.934 7.266 1 97.44 169 TRP B N 1
ATOM 3439 C CA . TRP B 1 169 ? 8.352 6.012 7.805 1 97.44 169 TRP B CA 1
ATOM 3440 C C . TRP B 1 169 ? 8.352 6.66 9.188 1 97.44 169 TRP B C 1
ATOM 3442 O O . TRP B 1 169 ? 7.637 7.641 9.414 1 97.44 169 TRP B O 1
ATOM 3452 N N . SER B 1 170 ? 9.109 6.016 10.039 1 98.56 170 SER B N 1
ATOM 3453 C CA . SER B 1 170 ? 9.312 6.648 11.336 1 98.56 170 SER B CA 1
ATOM 3454 C C . SER B 1 170 ? 9.875 8.055 11.188 1 98.56 170 SER B C 1
ATOM 3456 O O . SER B 1 170 ? 10.82 8.273 10.422 1 98.56 170 SER B O 1
ATOM 3458 N N . GLY B 1 171 ? 9.43 9 11.859 1 98.44 171 GLY B N 1
ATOM 3459 C CA . GLY B 1 171 ? 9.75 10.406 11.719 1 98.44 171 GLY B CA 1
ATOM 3460 C C . GLY B 1 171 ? 8.727 11.18 10.914 1 98.44 171 GLY B C 1
ATOM 3461 O O . GLY B 1 171 ? 8.344 12.297 11.281 1 98.44 171 GLY B O 1
ATOM 3462 N N . LEU B 1 172 ? 8.289 10.609 9.82 1 98 172 LEU B N 1
ATOM 3463 C CA . LEU B 1 172 ? 7.293 11.25 8.969 1 98 172 LEU B CA 1
ATOM 3464 C C . LEU B 1 172 ? 5.922 11.234 9.641 1 98 172 LEU B C 1
ATOM 3466 O O . LEU B 1 172 ? 5.227 12.258 9.656 1 98 172 LEU B O 1
ATOM 3470 N N . LEU B 1 173 ? 5.543 10.109 10.219 1 97.31 173 LEU B N 1
ATOM 3471 C CA . LEU B 1 173 ? 4.238 10 10.867 1 97.31 173 LEU B CA 1
ATOM 3472 C C . LEU B 1 173 ? 4.164 10.898 12.094 1 97.31 173 LEU B C 1
ATOM 3474 O O . LEU B 1 173 ? 3.252 11.719 12.219 1 97.31 173 LEU B O 1
ATOM 3478 N N . LYS B 1 174 ? 5.113 10.805 12.875 1 97.62 174 LYS B N 1
ATOM 3479 C CA . LYS B 1 174 ? 5.098 11.523 14.148 1 97.62 174 LYS B CA 1
ATOM 3480 C C . LYS B 1 174 ? 5.277 13.023 13.938 1 97.62 174 LYS B C 1
ATOM 3482 O O . LYS B 1 174 ? 4.613 13.828 14.586 1 97.62 174 LYS B O 1
ATOM 3487 N N . ASP B 1 175 ? 6.133 13.375 12.961 1 97.88 175 ASP B N 1
ATOM 3488 C CA . ASP B 1 175 ? 6.566 14.766 12.875 1 97.88 175 ASP B CA 1
ATOM 3489 C C . ASP B 1 175 ? 5.746 15.531 11.844 1 97.88 175 ASP B C 1
ATOM 3491 O O . ASP B 1 175 ? 5.738 16.766 11.844 1 97.88 175 ASP B O 1
ATOM 3495 N N . TYR B 1 176 ? 5.031 14.867 10.969 1 97.38 176 TYR B N 1
ATOM 3496 C CA . TYR B 1 176 ? 4.305 15.562 9.914 1 97.38 176 TYR B CA 1
ATOM 3497 C C . TYR B 1 176 ? 2.842 15.133 9.883 1 97.38 176 TYR B C 1
ATOM 3499 O O . TYR B 1 176 ? 1.942 15.945 10.102 1 97.38 176 TYR B O 1
ATOM 3507 N N . TYR B 1 177 ? 2.584 13.859 9.82 1 95.94 177 TYR B N 1
ATOM 3508 C CA . TYR B 1 177 ? 1.21 13.414 9.617 1 95.94 177 TYR B CA 1
ATOM 3509 C C . TYR B 1 177 ? 0.414 13.484 10.914 1 95.94 177 TYR B C 1
ATOM 3511 O O . TYR B 1 177 ? -0.789 13.758 10.898 1 95.94 177 TYR B O 1
ATOM 3519 N N . GLY B 1 178 ? 1.023 13.195 12.039 1 96.75 178 GLY B N 1
ATOM 3520 C CA . GLY B 1 178 ? 0.367 13.383 13.32 1 96.75 178 GLY B CA 1
ATOM 3521 C C . GLY B 1 178 ? -0.13 14.797 13.539 1 96.75 178 GLY B C 1
ATOM 3522 O O . GLY B 1 178 ? -1.33 15.023 13.703 1 96.75 178 GLY B O 1
ATOM 3523 N N . PRO B 1 179 ? 0.786 15.719 13.438 1 97.88 179 PRO B N 1
ATOM 3524 C CA . PRO B 1 179 ? 0.395 17.125 13.594 1 97.88 179 PRO B CA 1
ATOM 3525 C C . PRO B 1 179 ? -0.659 17.547 12.578 1 97.88 179 PRO B C 1
ATOM 3527 O O . PRO B 1 179 ? -1.564 18.328 12.914 1 97.88 179 PRO B O 1
ATOM 3530 N N . ARG B 1 180 ? -0.563 17.109 11.383 1 96.69 180 ARG B N 1
ATOM 3531 C CA . ARG B 1 180 ? -1.563 17.453 10.375 1 96.69 180 ARG B CA 1
ATOM 3532 C C . ARG B 1 180 ? -2.939 16.922 10.773 1 96.69 180 ARG B C 1
ATOM 3534 O O . ARG B 1 180 ? -3.938 17.641 10.664 1 96.69 180 ARG B O 1
ATOM 3541 N N . ALA B 1 181 ? -2.973 15.68 11.203 1 96.06 181 ALA B N 1
ATOM 3542 C CA . ALA B 1 181 ? -4.23 15.102 11.664 1 96.06 181 ALA B CA 1
ATOM 3543 C C . ALA B 1 181 ? -4.781 15.867 12.867 1 96.06 181 ALA B C 1
ATOM 3545 O O . ALA B 1 181 ? -5.988 16.094 12.961 1 96.06 181 ALA B O 1
ATOM 3546 N N . ALA B 1 182 ? -3.932 16.234 13.695 1 97.69 182 ALA B N 1
ATOM 3547 C CA . ALA B 1 182 ? -4.336 17 14.883 1 97.69 182 ALA B CA 1
ATOM 3548 C C . ALA B 1 182 ? -5.008 18.312 14.492 1 97.69 182 ALA B C 1
ATOM 3550 O O . ALA B 1 182 ? -5.988 18.719 15.117 1 97.69 182 ALA B O 1
ATOM 3551 N N . ILE B 1 183 ? -4.48 18.969 13.508 1 97.69 183 ILE B N 1
ATOM 3552 C CA . ILE B 1 183 ? -5.09 20.188 13.016 1 97.69 183 ILE B CA 1
ATOM 3553 C C . ILE B 1 183 ? -6.523 19.922 12.562 1 97.69 183 ILE B C 1
ATOM 3555 O O . ILE B 1 183 ? -7.445 20.656 12.898 1 97.69 183 ILE B O 1
ATOM 3559 N N . TYR B 1 184 ? -6.715 18.891 11.797 1 96.69 184 TYR B N 1
ATOM 3560 C CA . TYR B 1 184 ? -8.039 18.531 11.312 1 96.69 184 TYR B CA 1
ATOM 3561 C C . TYR B 1 184 ? -9.008 18.312 12.469 1 96.69 184 TYR B C 1
ATOM 3563 O O . TYR B 1 184 ? -10.102 18.875 12.484 1 96.69 184 TYR B O 1
ATOM 3571 N N . PHE B 1 185 ? -8.57 17.516 13.422 1 97 185 PHE B N 1
ATOM 3572 C CA . PHE B 1 185 ? -9.43 17.172 14.547 1 97 185 PHE B CA 1
ATOM 3573 C C . PHE B 1 185 ? -9.742 18.406 15.391 1 97 185 PHE B C 1
ATOM 3575 O O . PHE B 1 185 ? -10.844 18.531 15.93 1 97 185 PHE B O 1
ATOM 3582 N N . ASN B 1 186 ? -8.781 19.234 15.5 1 97.38 186 ASN B N 1
ATOM 3583 C CA . ASN B 1 186 ? -9.016 20.484 16.219 1 97.38 186 ASN B CA 1
ATOM 3584 C C . ASN B 1 186 ? -10.109 21.312 15.555 1 97.38 186 ASN B C 1
ATOM 3586 O O . ASN B 1 186 ? -10.961 21.875 16.234 1 97.38 186 ASN B O 1
ATOM 3590 N N . PHE B 1 187 ? -10.094 21.344 14.266 1 96.31 187 PHE B N 1
ATOM 3591 C CA . PHE B 1 187 ? -11.102 22.125 13.555 1 96.31 187 PHE B CA 1
ATOM 3592 C C . PHE B 1 187 ? -12.477 21.469 13.672 1 96.31 187 PHE B C 1
ATOM 3594 O O . PHE B 1 187 ? -13.492 22.156 13.734 1 96.31 187 PHE B O 1
ATOM 3601 N N . LEU B 1 188 ? -12.484 20.156 13.656 1 96.56 188 LEU B N 1
ATOM 3602 C CA . LEU B 1 188 ? -13.75 19.469 13.922 1 96.56 188 LEU B CA 1
ATOM 3603 C C . LEU B 1 188 ? -14.305 19.875 15.289 1 96.56 188 LEU B C 1
ATOM 3605 O O . LEU B 1 188 ? -15.477 20.25 15.398 1 96.56 188 LEU B O 1
ATOM 3609 N N . THR B 1 189 ? -13.484 19.812 16.266 1 96.94 189 THR B N 1
ATOM 3610 C CA . THR B 1 189 ? -13.883 20.109 17.641 1 96.94 189 THR B CA 1
ATOM 3611 C C . THR B 1 189 ? -14.367 21.547 17.766 1 96.94 189 THR B C 1
ATOM 3613 O O . THR B 1 189 ? -15.422 21.812 18.344 1 96.94 189 THR B O 1
ATOM 3616 N N . GLN B 1 190 ? -13.633 22.422 17.172 1 96.88 190 GLN B N 1
ATOM 3617 C CA . GLN B 1 190 ? -13.992 23.844 17.234 1 96.88 190 GLN B CA 1
ATOM 3618 C C . GLN B 1 190 ? -15.336 24.109 16.562 1 96.88 190 GLN B C 1
ATOM 3620 O O . GLN B 1 190 ? -16.125 24.922 17.047 1 96.88 190 GLN B O 1
ATOM 3625 N N . SER B 1 191 ? -15.492 23.438 15.453 1 96.5 191 SER B N 1
ATOM 3626 C CA . SER B 1 191 ? -16.75 23.625 14.734 1 96.5 191 SER B CA 1
ATOM 3627 C C . SER B 1 191 ? -17.938 23.172 15.57 1 96.5 191 SER B C 1
ATOM 3629 O O . SER B 1 191 ? -19.016 23.766 15.508 1 96.5 191 SER B O 1
ATOM 3631 N N . LEU B 1 192 ? -17.797 22.156 16.328 1 96 192 LEU B N 1
ATOM 3632 C CA . LEU B 1 192 ? -18.859 21.672 17.203 1 96 192 LEU B CA 1
ATOM 3633 C C . LEU B 1 192 ? -19.078 22.609 18.391 1 96 192 LEU B C 1
ATOM 3635 O O . LEU B 1 192 ? -20.203 22.828 18.828 1 96 192 LEU B O 1
ATOM 3639 N N . GLU B 1 193 ? -18.062 23.156 18.875 1 94.88 193 GLU B N 1
ATOM 3640 C CA . GLU B 1 193 ? -18.125 24.031 20.047 1 94.88 193 GLU B CA 1
ATOM 3641 C C . GLU B 1 193 ? -18.75 25.375 19.703 1 94.88 193 GLU B C 1
ATOM 3643 O O . GLU B 1 193 ? -19.531 25.922 20.484 1 94.88 193 GLU B O 1
ATOM 3648 N N . ASN B 1 194 ? -18.422 25.875 18.578 1 93.06 194 ASN B N 1
ATOM 3649 C CA . ASN B 1 194 ? -18.859 27.219 18.25 1 93.06 194 ASN B CA 1
ATOM 3650 C C . ASN B 1 194 ? -20.141 27.219 17.422 1 93.06 194 ASN B C 1
ATOM 3652 O O . ASN B 1 194 ? -20.766 28.266 17.234 1 93.06 194 ASN B O 1
ATOM 3656 N N . GLY B 1 195 ? -20.422 26.062 16.969 1 88.81 195 GLY B N 1
ATOM 3657 C CA . GLY B 1 195 ? -21.672 25.938 16.203 1 88.81 195 GLY B CA 1
ATOM 3658 C C . GLY B 1 195 ? -21.547 26.453 14.789 1 88.81 195 GLY B C 1
ATOM 3659 O O . GLY B 1 195 ? -22.547 26.547 14.07 1 88.81 195 GLY B O 1
ATOM 3660 N N . HIS B 1 196 ? -20.297 26.844 14.523 1 87.19 196 HIS B N 1
ATOM 3661 C CA . HIS B 1 196 ? -20.062 27.234 13.141 1 87.19 196 HIS B CA 1
ATOM 3662 C C . HIS B 1 196 ? -19.656 26.047 12.281 1 87.19 196 HIS B C 1
ATOM 3664 O O . HIS B 1 196 ? -19.172 25.047 12.805 1 87.19 196 HIS B O 1
ATOM 3670 N N . GLY B 1 197 ? -20.062 25.797 11.141 1 91.69 197 GLY B N 1
ATOM 3671 C CA . GLY B 1 197 ? -19.656 24.734 10.219 1 91.69 197 GLY B CA 1
ATOM 3672 C C . GLY B 1 197 ? -18.156 24.594 10.102 1 91.69 197 GLY B C 1
ATOM 3673 O O . GLY B 1 197 ? -17.406 25.391 10.656 1 91.69 197 GLY B O 1
ATOM 3674 N N . PHE B 1 198 ? -17.734 23.578 9.664 1 94.06 198 PHE B N 1
ATOM 3675 C CA . PHE B 1 198 ? -16.312 23.297 9.469 1 94.06 198 PHE B CA 1
ATOM 3676 C C . PHE B 1 198 ? -15.672 24.375 8.609 1 94.06 198 PHE B C 1
ATOM 3678 O O . PHE B 1 198 ? -16.094 24.625 7.48 1 94.06 198 PHE B O 1
ATOM 3685 N N . GLN B 1 199 ? -14.711 25.016 9.148 1 94.94 199 GLN B N 1
ATOM 3686 C CA . GLN B 1 199 ? -14.047 26.109 8.445 1 94.94 199 GLN B CA 1
ATOM 3687 C C . GLN B 1 199 ? -13.008 25.578 7.465 1 94.94 199 GLN B C 1
ATOM 3689 O O . GLN B 1 199 ? -11.805 25.609 7.75 1 94.94 199 GLN B O 1
ATOM 3694 N N . LEU B 1 200 ? -13.414 25.266 6.328 1 94.06 200 LEU B N 1
ATOM 3695 C CA . LEU B 1 200 ? -12.617 24.562 5.32 1 94.06 200 LEU B CA 1
ATOM 3696 C C . LEU B 1 200 ? -11.398 25.391 4.926 1 94.06 200 LEU B C 1
ATOM 3698 O O . LEU B 1 200 ? -10.273 24.875 4.922 1 94.06 200 LEU B O 1
ATOM 3702 N N . LYS B 1 201 ? -11.586 26.641 4.598 1 95 201 LYS B N 1
ATOM 3703 C CA . LYS B 1 201 ? -10.492 27.469 4.113 1 95 201 LYS B CA 1
ATOM 3704 C C . LYS B 1 201 ? -9.445 27.688 5.203 1 95 201 LYS B C 1
ATOM 3706 O O . LYS B 1 201 ? -8.242 27.656 4.922 1 95 201 LYS B O 1
ATOM 3711 N N . ALA B 1 202 ? -9.883 27.906 6.387 1 96.25 202 ALA B N 1
ATOM 3712 C CA . ALA B 1 202 ? -8.961 28.094 7.504 1 96.25 202 ALA B CA 1
ATOM 3713 C C . ALA B 1 202 ? -8.172 26.828 7.781 1 96.25 202 ALA B C 1
ATOM 3715 O O . ALA B 1 202 ? -6.973 26.875 8.062 1 96.25 202 ALA B O 1
ATOM 3716 N N . TRP B 1 203 ? -8.812 25.734 7.754 1 96.12 203 TRP B N 1
ATOM 3717 C CA . TRP B 1 203 ? -8.148 24.438 7.922 1 96.12 203 TRP B CA 1
ATOM 3718 C C . TRP B 1 203 ? -7.086 24.234 6.852 1 96.12 203 TRP B C 1
ATOM 3720 O O . TRP B 1 203 ? -5.957 23.844 7.156 1 96.12 203 TRP B O 1
ATOM 3730 N N . ARG B 1 204 ? -7.445 24.5 5.629 1 95 204 ARG B N 1
ATOM 3731 C CA . ARG B 1 204 ? -6.504 24.359 4.523 1 95 204 ARG B CA 1
ATOM 3732 C C . ARG B 1 204 ? -5.27 25.219 4.738 1 95 204 ARG B C 1
ATOM 3734 O O . ARG B 1 204 ? -4.141 24.766 4.555 1 95 204 ARG B O 1
ATOM 3741 N N . ARG B 1 205 ? -5.523 26.375 5.105 1 97.38 205 ARG B N 1
ATOM 3742 C CA . ARG B 1 205 ? -4.43 27.312 5.34 1 97.38 205 ARG B CA 1
ATOM 3743 C C . ARG B 1 205 ? -3.465 26.781 6.395 1 97.38 205 ARG B C 1
ATOM 3745 O O . ARG B 1 205 ? -2.246 26.828 6.215 1 97.38 205 ARG B O 1
ATOM 3752 N N . GLU B 1 206 ? -3.996 26.25 7.402 1 97.25 206 GLU B N 1
ATOM 3753 C CA . GLU B 1 206 ? -3.168 25.812 8.523 1 97.25 206 GLU B CA 1
ATOM 3754 C C . GLU B 1 206 ? -2.344 24.578 8.164 1 97.25 206 GLU B C 1
ATOM 3756 O O . GLU B 1 206 ? -1.154 24.516 8.477 1 97.25 206 GLU B O 1
ATOM 3761 N N . TRP B 1 207 ? -2.992 23.656 7.527 1 95.81 207 TRP B N 1
ATOM 3762 C CA . TRP B 1 207 ? -2.217 22.438 7.281 1 95.81 207 TRP B CA 1
ATOM 3763 C C . TRP B 1 207 ? -1.25 22.641 6.117 1 95.81 207 TRP B C 1
ATOM 3765 O O . TRP B 1 207 ? -0.192 22.016 6.066 1 95.81 207 TRP B O 1
ATOM 3775 N N . ILE B 1 208 ? -1.543 23.516 5.152 1 96.5 208 ILE B N 1
ATOM 3776 C CA . ILE B 1 208 ? -0.598 23.859 4.094 1 96.5 208 ILE B CA 1
ATOM 3777 C C . ILE B 1 208 ? 0.611 24.562 4.691 1 96.5 208 ILE B C 1
ATOM 3779 O O . ILE B 1 208 ? 1.754 24.281 4.32 1 96.5 208 ILE B O 1
ATOM 3783 N N . LYS B 1 209 ? 0.334 25.453 5.613 1 98.12 209 LYS B N 1
ATOM 3784 C CA . LYS B 1 209 ? 1.412 26.141 6.316 1 98.12 209 LYS B CA 1
ATOM 3785 C C . LYS B 1 209 ? 2.297 25.156 7.07 1 98.12 209 LYS B C 1
ATOM 3787 O O . LYS B 1 209 ? 3.525 25.266 7.027 1 98.12 209 LYS B O 1
ATOM 3792 N N . LEU B 1 210 ? 1.688 24.25 7.738 1 98 210 LEU B N 1
ATOM 3793 C CA . LEU B 1 210 ? 2.43 23.203 8.422 1 98 210 LEU B CA 1
ATOM 3794 C C . LEU B 1 210 ? 3.332 22.453 7.449 1 98 210 LEU B C 1
ATOM 3796 O O . LEU B 1 210 ? 4.504 22.203 7.746 1 98 210 LEU B O 1
ATOM 3800 N N . THR B 1 211 ? 2.785 22.094 6.316 1 97.5 211 THR B N 1
ATOM 3801 C CA . THR B 1 211 ? 3.518 21.328 5.312 1 97.5 211 THR B CA 1
ATOM 3802 C C . THR B 1 211 ? 4.723 22.109 4.801 1 97.5 211 THR B C 1
ATOM 3804 O O . THR B 1 211 ? 5.836 21.594 4.754 1 97.5 211 THR B O 1
ATOM 3807 N N . ASN B 1 212 ? 4.477 23.344 4.496 1 98.06 212 ASN B N 1
ATOM 3808 C CA . ASN B 1 212 ? 5.559 24.188 3.998 1 98.06 212 ASN B CA 1
ATOM 3809 C C . ASN B 1 212 ? 6.668 24.344 5.035 1 98.06 212 ASN B C 1
ATOM 3811 O O . ASN B 1 212 ? 7.852 24.281 4.695 1 98.06 212 ASN B O 1
ATOM 3815 N N . LYS B 1 213 ? 6.293 24.547 6.23 1 98.31 213 LYS B N 1
ATOM 3816 C CA . LYS B 1 213 ? 7.27 24.688 7.305 1 98.31 213 LYS B CA 1
ATOM 3817 C C . LYS B 1 213 ? 8.062 23.406 7.496 1 98.31 213 LYS B C 1
ATOM 3819 O O . LYS B 1 213 ? 9.289 23.438 7.664 1 98.31 213 LYS B O 1
ATOM 3824 N N . TRP B 1 214 ? 7.41 22.281 7.449 1 98.25 214 TRP B N 1
ATOM 3825 C CA . TRP B 1 214 ? 8.07 20.984 7.613 1 98.25 214 TRP B CA 1
ATOM 3826 C C . TRP B 1 214 ? 9.047 20.734 6.469 1 98.25 214 TRP B C 1
ATOM 3828 O O . TRP B 1 214 ? 10.148 20.219 6.691 1 98.25 214 TRP B O 1
ATOM 3838 N N . GLN B 1 215 ? 8.641 21.094 5.285 1 98.06 215 GLN B N 1
ATOM 3839 C CA . GLN B 1 215 ? 9.469 20.891 4.105 1 98.06 215 GLN B CA 1
ATOM 3840 C C . GLN B 1 215 ? 10.742 21.734 4.176 1 98.06 215 GLN B C 1
ATOM 3842 O O . GLN B 1 215 ? 11.789 21.328 3.668 1 98.06 215 GLN B O 1
ATOM 3847 N N . LYS B 1 216 ? 10.695 22.844 4.84 1 97.88 216 LYS B N 1
ATOM 3848 C CA . LYS B 1 216 ? 11.836 23.75 4.922 1 97.88 216 LYS B CA 1
ATOM 3849 C C . LYS B 1 216 ? 12.727 23.406 6.117 1 97.88 216 LYS B C 1
ATOM 3851 O O . LYS B 1 216 ? 13.844 23.906 6.227 1 97.88 216 LYS B O 1
ATOM 3856 N N . SER B 1 217 ? 12.25 22.562 6.969 1 97.94 217 SER B N 1
ATOM 3857 C CA . SER B 1 217 ? 12.969 22.219 8.195 1 97.94 217 SER B CA 1
ATOM 3858 C C . SER B 1 217 ? 14.281 21.516 7.883 1 97.94 217 SER B C 1
ATOM 3860 O O . SER B 1 217 ? 14.453 20.969 6.793 1 97.94 217 SER B O 1
ATOM 3862 N N . ARG B 1 218 ? 15.203 21.609 8.883 1 97.31 218 ARG B N 1
ATOM 3863 C CA . ARG B 1 218 ? 16.484 20.922 8.789 1 97.31 218 ARG B CA 1
ATOM 3864 C C . ARG B 1 218 ? 16.641 19.922 9.93 1 97.31 218 ARG B C 1
ATOM 3866 O O . ARG B 1 218 ? 17.766 19.547 10.281 1 97.31 218 ARG B O 1
ATOM 3873 N N . LYS B 1 219 ? 15.516 19.562 10.461 1 98 219 LYS B N 1
ATOM 3874 C CA . LYS B 1 219 ? 15.562 18.609 11.562 1 98 219 LYS B CA 1
ATOM 3875 C C . LYS B 1 219 ? 16.219 17.297 11.125 1 98 219 LYS B C 1
ATOM 3877 O O . LYS B 1 219 ? 15.953 16.797 10.031 1 98 219 LYS B O 1
ATOM 3882 N N . ILE B 1 220 ? 17.062 16.75 12.023 1 97.75 220 ILE B N 1
ATOM 3883 C CA . ILE B 1 220 ? 17.766 15.5 11.75 1 97.75 220 ILE B CA 1
ATOM 3884 C C . ILE B 1 220 ? 16.969 14.32 12.32 1 97.75 220 ILE B C 1
ATOM 3886 O O . ILE B 1 220 ? 16.453 14.398 13.438 1 97.75 220 ILE B O 1
ATOM 3890 N N . PHE B 1 221 ? 16.891 13.258 11.547 1 98.44 221 PHE B N 1
ATOM 3891 C CA . PHE B 1 221 ? 16.188 12.055 11.961 1 98.44 221 PHE B CA 1
ATOM 3892 C C . PHE B 1 221 ? 17.141 10.867 12.031 1 98.44 221 PHE B C 1
ATOM 3894 O O . PHE B 1 221 ? 18.156 10.836 11.336 1 98.44 221 PHE B O 1
ATOM 3901 N N . PRO B 1 222 ? 16.75 9.883 12.891 1 98.06 222 PRO B N 1
ATOM 3902 C CA . PRO B 1 222 ? 17.609 8.703 13.039 1 98.06 222 PRO B CA 1
ATOM 3903 C C . PRO B 1 222 ? 17.812 7.949 11.727 1 98.06 222 PRO B C 1
ATOM 3905 O O . PRO B 1 222 ? 16.875 7.824 10.938 1 98.06 222 PRO B O 1
ATOM 3908 N N . VAL B 1 223 ? 19.047 7.43 11.547 1 97.88 223 VAL B N 1
ATOM 3909 C CA . VAL B 1 223 ? 19.344 6.645 10.352 1 97.88 223 VAL B CA 1
ATOM 3910 C C . VAL B 1 223 ? 19.531 5.176 10.734 1 97.88 223 VAL B C 1
ATOM 3912 O O . VAL B 1 223 ? 19.719 4.32 9.867 1 97.88 223 VAL B O 1
ATOM 3915 N N . GLU B 1 224 ? 19.484 4.914 12.016 1 97.69 224 GLU B N 1
ATOM 3916 C CA . GLU B 1 224 ? 19.547 3.553 12.539 1 97.69 224 GLU B CA 1
ATOM 3917 C C . GLU B 1 224 ? 18.266 3.18 13.266 1 97.69 224 GLU B C 1
ATOM 3919 O O . GLU B 1 224 ? 17.688 4.008 13.977 1 97.69 224 GLU B O 1
ATOM 3924 N N . SER B 1 225 ? 17.922 1.881 13.07 1 96.56 225 SER B N 1
ATOM 3925 C CA . SER B 1 225 ? 16.703 1.422 13.719 1 96.56 225 SER B CA 1
ATOM 3926 C C . SER B 1 225 ? 16.891 1.287 15.219 1 96.56 225 SER B C 1
ATOM 3928 O O . SER B 1 225 ? 18.016 1.213 15.711 1 96.56 225 SER B O 1
ATOM 3930 N N . ASN B 1 226 ? 15.758 1.401 15.898 1 95.69 226 ASN B N 1
ATOM 3931 C CA . ASN B 1 226 ? 15.719 1.246 17.344 1 95.69 226 ASN B CA 1
ATOM 3932 C C . ASN B 1 226 ? 14.453 0.517 17.797 1 95.69 226 ASN B C 1
ATOM 3934 O O . ASN B 1 226 ? 13.359 0.809 17.312 1 95.69 226 ASN B O 1
ATOM 3938 N N . GLY B 1 227 ? 14.688 -0.495 18.672 1 94.62 227 GLY B N 1
ATOM 3939 C CA . GLY B 1 227 ? 13.57 -1.253 19.203 1 94.62 227 GLY B CA 1
ATOM 3940 C C . GLY B 1 227 ? 13.5 -2.67 18.672 1 94.62 227 GLY B C 1
ATOM 3941 O O . GLY B 1 227 ? 14.156 -2.998 17.672 1 94.62 227 GLY B O 1
ATOM 3942 N N . ASN B 1 228 ? 12.75 -3.453 19.375 1 95.56 228 ASN B N 1
ATOM 3943 C CA . ASN B 1 228 ? 12.539 -4.848 19 1 95.56 228 ASN B CA 1
ATOM 3944 C C . ASN B 1 228 ? 11.219 -5.039 18.266 1 95.56 228 ASN B C 1
ATOM 3946 O O . ASN B 1 228 ? 10.148 -4.922 18.875 1 95.56 228 ASN B O 1
ATOM 3950 N N . ALA B 1 229 ? 11.336 -5.398 17.031 1 96.62 229 ALA B N 1
ATOM 3951 C CA . ALA B 1 229 ? 10.164 -5.488 16.156 1 96.62 229 ALA B CA 1
ATOM 3952 C C . ALA B 1 229 ? 9.133 -6.453 16.734 1 96.62 229 ALA B C 1
ATOM 3954 O O . ALA B 1 229 ? 7.93 -6.172 16.719 1 96.62 229 ALA B O 1
ATOM 3955 N N . LEU B 1 230 ? 9.57 -7.543 17.25 1 96.12 230 LEU B N 1
ATOM 3956 C CA . LEU B 1 230 ? 8.656 -8.555 17.766 1 96.12 230 LEU B CA 1
ATOM 3957 C C . LEU B 1 230 ? 7.93 -8.047 19 1 96.12 230 LEU B C 1
ATOM 3959 O O . LEU B 1 230 ? 6.703 -8.117 19.078 1 96.12 230 LEU B O 1
ATOM 3963 N N . ASN B 1 231 ? 8.648 -7.543 19.922 1 96.38 231 ASN B N 1
ATOM 3964 C CA . ASN B 1 231 ? 8.055 -7.055 21.156 1 96.38 231 ASN B CA 1
ATOM 3965 C C . ASN B 1 231 ? 7.066 -5.922 20.906 1 96.38 231 ASN B C 1
ATOM 3967 O O . ASN B 1 231 ? 5.969 -5.914 21.453 1 96.38 231 ASN B O 1
ATOM 3971 N N . ILE B 1 232 ? 7.48 -5.035 20.047 1 97.88 232 ILE B N 1
ATOM 3972 C CA . ILE B 1 232 ? 6.633 -3.879 19.781 1 97.88 232 ILE B CA 1
ATOM 3973 C C . ILE B 1 232 ? 5.395 -4.316 19 1 97.88 232 ILE B C 1
ATOM 3975 O O . ILE B 1 232 ? 4.285 -3.859 19.281 1 97.88 232 ILE B O 1
ATOM 3979 N N . SER B 1 233 ? 5.578 -5.211 18.047 1 97.31 233 SER B N 1
ATOM 3980 C CA . SER B 1 233 ? 4.43 -5.711 17.297 1 97.31 233 SER B CA 1
ATOM 3981 C C . SER B 1 233 ? 3.451 -6.445 18.203 1 97.31 233 SER B C 1
ATOM 3983 O O . SER B 1 233 ? 2.236 -6.27 18.078 1 97.31 233 SER B O 1
ATOM 3985 N N . ARG B 1 234 ? 3.959 -7.219 19.062 1 96.12 234 ARG B N 1
ATOM 3986 C CA . ARG B 1 234 ? 3.129 -7.949 20.016 1 96.12 234 ARG B CA 1
ATOM 3987 C C . ARG B 1 234 ? 2.355 -6.984 20.906 1 96.12 234 ARG B C 1
ATOM 3989 O O . ARG B 1 234 ? 1.153 -7.16 21.125 1 96.12 234 ARG B O 1
ATOM 3996 N N . TRP B 1 235 ? 3.027 -6.039 21.391 1 97.19 235 TRP B N 1
ATOM 3997 C CA . TRP B 1 235 ? 2.41 -5.027 22.25 1 97.19 235 TRP B CA 1
ATOM 3998 C C . TRP B 1 235 ? 1.292 -4.301 21.5 1 97.19 235 TRP B C 1
ATOM 4000 O O . TRP B 1 235 ? 0.189 -4.145 22.031 1 97.19 235 TRP B O 1
ATOM 4010 N N . LEU B 1 236 ? 1.552 -3.922 20.312 1 98 236 LEU B N 1
ATOM 4011 C CA . LEU B 1 236 ? 0.571 -3.18 19.516 1 98 236 LEU B CA 1
ATOM 4012 C C . LEU B 1 236 ? -0.615 -4.066 19.156 1 98 236 LEU B C 1
ATOM 4014 O O . LEU B 1 236 ? -1.758 -3.602 19.141 1 98 236 LEU B O 1
ATOM 4018 N N . TYR B 1 237 ? -0.307 -5.277 18.875 1 96.25 237 TYR B N 1
ATOM 4019 C CA . TYR B 1 237 ? -1.381 -6.227 18.609 1 96.25 237 TYR B CA 1
ATOM 4020 C C . TYR B 1 237 ? -2.332 -6.328 19.797 1 96.25 237 TYR B C 1
ATOM 4022 O O . TYR B 1 237 ? -3.551 -6.254 19.625 1 96.25 237 TYR B O 1
ATOM 4030 N N . HIS B 1 238 ? -1.838 -6.441 20.938 1 95.25 238 HIS B N 1
ATOM 4031 C CA . HIS B 1 238 ? -2.654 -6.559 22.141 1 95.25 238 HIS B CA 1
ATOM 4032 C C . HIS B 1 238 ? -3.389 -5.258 22.438 1 95.25 238 HIS B C 1
ATOM 4034 O O . HIS B 1 238 ? -4.551 -5.273 22.844 1 95.25 238 HIS B O 1
ATOM 4040 N N . LYS B 1 239 ? -2.764 -4.195 22.203 1 96.06 239 LYS B N 1
ATOM 4041 C CA . LYS B 1 239 ? -3.318 -2.885 22.531 1 96.06 239 LYS B CA 1
ATOM 4042 C C . LYS B 1 239 ? -4.512 -2.555 21.641 1 96.06 239 LYS B C 1
ATOM 4044 O O . LYS B 1 239 ? -5.516 -2.016 22.109 1 96.06 239 LYS B O 1
ATOM 4049 N N . TYR B 1 240 ? -4.387 -2.969 20.359 1 95.12 240 TYR B N 1
ATOM 4050 C CA . TYR B 1 240 ? -5.371 -2.432 19.422 1 95.12 240 TYR B CA 1
ATOM 4051 C C . TYR B 1 240 ? -6.25 -3.543 18.859 1 95.12 240 TYR B C 1
ATOM 4053 O O . TYR B 1 240 ? -7.371 -3.289 18.406 1 95.12 240 TYR B O 1
ATOM 4061 N N . LEU B 1 241 ? -5.746 -4.766 18.828 1 88.69 241 LEU B N 1
ATOM 4062 C CA . LEU B 1 241 ? -6.43 -5.809 18.078 1 88.69 241 LEU B CA 1
ATOM 4063 C C . LEU B 1 241 ? -6.883 -6.938 18.984 1 88.69 241 LEU B C 1
ATOM 4065 O O . LEU B 1 241 ? -7.66 -7.805 18.578 1 88.69 241 LEU B O 1
ATOM 4069 N N . GLY B 1 242 ? -6.27 -7.27 20.078 1 75 242 GLY B N 1
ATOM 4070 C CA . GLY B 1 242 ? -6.496 -8.383 20.984 1 75 242 GLY B CA 1
ATOM 4071 C C . GLY B 1 242 ? -7.922 -8.453 21.5 1 75 242 GLY B C 1
ATOM 4072 O O . GLY B 1 242 ? -8.359 -9.5 21.984 1 75 242 GLY B O 1
ATOM 4073 N N . ASN B 1 243 ? -8.562 -7.367 21.812 1 59.41 243 ASN B N 1
ATOM 4074 C CA . ASN B 1 243 ? -9.891 -7.57 22.391 1 59.41 243 ASN B CA 1
ATOM 4075 C C . ASN B 1 243 ? -10.906 -7.941 21.312 1 59.41 243 ASN B C 1
ATOM 4077 O O . ASN B 1 243 ? -11.18 -7.152 20.406 1 59.41 243 ASN B O 1
ATOM 4081 N N . PRO B 1 244 ? -11.211 -9.227 21.172 1 49.56 244 PRO B N 1
ATOM 4082 C CA . PRO B 1 244 ? -12.164 -9.789 20.203 1 49.56 244 PRO B CA 1
ATOM 4083 C C . PRO B 1 244 ? -13.398 -8.914 20.016 1 49.56 244 PRO B C 1
ATOM 4085 O O . PRO B 1 244 ? -14.086 -9.016 19 1 49.56 244 PRO B O 1
ATOM 4088 N N . ASP B 1 245 ? -13.867 -8.195 20.922 1 44.5 245 ASP B N 1
ATOM 4089 C CA . ASP B 1 245 ? -15.109 -7.438 20.75 1 44.5 245 ASP B CA 1
ATOM 4090 C C . ASP B 1 245 ? -14.953 -6.379 19.656 1 44.5 245 ASP B C 1
ATOM 4092 O O . ASP B 1 245 ? -15.938 -5.762 19.25 1 44.5 245 ASP B O 1
ATOM 4096 N N . THR B 1 246 ? -13.867 -6.027 19.297 1 41.03 246 THR B N 1
ATOM 4097 C CA . THR B 1 246 ? -13.688 -4.848 18.469 1 41.03 246 THR B CA 1
ATOM 4098 C C . THR B 1 246 ? -13.984 -5.172 17 1 41.03 246 THR B C 1
ATOM 4100 O O . THR B 1 246 ? -14.43 -4.305 16.25 1 41.03 246 THR B O 1
ATOM 4103 N N . TYR B 1 247 ? -13.523 -6.227 16.406 1 40.56 247 TYR B N 1
ATOM 4104 C CA . TYR B 1 247 ? -13.773 -6.418 14.977 1 40.56 247 TYR B CA 1
ATOM 4105 C C . TYR B 1 247 ? -15.102 -7.125 14.742 1 40.56 247 TYR B C 1
ATOM 4107 O O . TYR B 1 247 ? -15.492 -7.355 13.594 1 40.56 247 TYR B O 1
ATOM 4115 N N . ASP B 1 248 ? -15.727 -7.723 15.719 1 34.16 248 ASP B N 1
ATOM 4116 C CA . ASP B 1 248 ? -16.984 -8.414 15.453 1 34.16 248 ASP B CA 1
ATOM 4117 C C . ASP B 1 248 ? -18.109 -7.422 15.164 1 34.16 248 ASP B C 1
ATOM 4119 O O . ASP B 1 248 ? -19.281 -7.805 15.102 1 34.16 248 ASP B O 1
ATOM 4123 N N . HIS B 1 249 ? -17.844 -6.078 15.172 1 30.22 249 HIS B N 1
ATOM 4124 C CA . HIS B 1 249 ? -19.109 -5.43 14.805 1 30.22 249 HIS B CA 1
ATOM 4125 C C . HIS B 1 249 ? -19.281 -5.375 13.289 1 30.22 249 HIS B C 1
ATOM 4127 O O . HIS B 1 249 ? -18.297 -5.199 12.555 1 30.22 249 HIS B O 1
#

Secondary structure (DSSP, 8-state):
-----TTGGGSHHHHTTTTS----TTSS-TTS--HHHHHHHHHHHHHTHHHHTT-HHHHHHHHHHHHHHHHHHHHHHHHHHHHHHHTT-HHHHHHHHHHHHHHHHHHHHHHTTSGGGBSHHHHHHHHHT-SSHHHHHHHHHHHHHHTSB-TT--SS---SSBS-S----BTHIIIIIHHHHHHHHHHHHHHHHH-----HHHHHHHHHHHHHHHHH------SS--S-HHHHHHHHHHHHT-STTTTT-/-----TT-TTSTTHHHHTTS----TTSS-TTS--HHHHHHHHHHHHHTHHHHTT-HHHHHHHHHHHHHHHHHHHHHHHHHHHHHHHTT-HHHHHHHHHHHHHHHHHHHHHHTTSGGGBSHHHHHHHHHT-SSHHHHHHHHHHHHHHTSB-TT--SS---SSBSTT----BTHIIIIIHHHHHHHHHHHHHHHHH-PPP-HHHHHHHHHHHHHHHHH------SS--S-HHHHHHHHHHHHT-STTTTT-

pLDDT: mean 83.63, std 23.47, range [20.23, 98.75]